Protein 8JY1 (pdb70)

Organism: Mangifera indica (NCBI:txid29780)

Structure (mmCIF, N/CA/C/O backbone):
data_8JY1
#
_entry.id   8JY1
#
_cell.length_a   99.040
_cell.length_b   99.040
_cell.length_c   172.784
_cell.angle_alpha   90.00
_cell.angle_beta   90.00
_cell.angle_gamma   90.00
#
_symmetry.space_group_name_H-M   'P 43 21 2'
#
loop_
_entity.id
_entity.type
_entity.pdbx_description
1 polymer 'Epoxide hydrolase-2'
2 non-polymer 'TETRAETHYLENE GLYCOL'
3 water water
#
loop_
_atom_site.group_PDB
_atom_site.id
_atom_site.type_symbol
_atom_site.label_atom_id
_atom_site.label_alt_id
_atom_site.label_comp_id
_atom_site.label_asym_id
_atom_site.label_entity_id
_atom_site.label_seq_id
_atom_site.pdbx_PDB_ins_code
_atom_site.Cartn_x
_atom_site.Cartn_y
_atom_site.Cartn_z
_atom_site.occupancy
_atom_site.B_iso_or_equiv
_atom_site.auth_seq_id
_atom_site.auth_comp_id
_atom_site.auth_asym_id
_atom_site.auth_atom_id
_atom_site.pdbx_PDB_model_num
ATOM 1 N N . ASP A 1 1 ? 21.370 69.500 77.095 1.00 42.23 3 ASP A N 1
ATOM 2 C CA . ASP A 1 1 ? 20.624 68.427 77.745 1.00 60.73 3 ASP A CA 1
ATOM 3 C C . ASP A 1 1 ? 20.134 67.398 76.731 1.00 46.94 3 ASP A C 1
ATOM 4 O O . ASP A 1 1 ? 19.821 67.739 75.590 1.00 40.76 3 ASP A O 1
ATOM 9 N N . ILE A 1 2 ? 20.068 66.139 77.153 1.00 49.51 4 ILE A N 1
ATOM 10 C CA . ILE A 1 2 ? 19.584 65.071 76.286 1.00 31.21 4 ILE A CA 1
ATOM 11 C C . ILE A 1 2 ? 18.068 65.169 76.172 1.00 30.13 4 ILE A C 1
ATOM 12 O O . ILE A 1 2 ? 17.356 65.211 77.182 1.00 29.15 4 ILE A O 1
ATOM 17 N N . GLN A 1 3 ? 17.574 65.210 74.937 1.00 27.40 5 GLN A N 1
ATOM 18 C CA . GLN A 1 3 ? 16.144 65.310 74.681 1.00 34.98 5 GLN A CA 1
ATOM 19 C C . GLN A 1 3 ? 15.501 63.929 74.703 1.00 35.34 5 GLN A C 1
ATOM 20 O O . GLN A 1 3 ? 16.082 62.952 74.224 1.00 32.17 5 GLN A O 1
ATOM 26 N N . HIS A 1 4 ? 14.294 63.854 75.261 1.00 32.28 6 HIS A N 1
ATOM 27 C CA . HIS A 1 4 ? 13.543 62.607 75.344 1.00 29.61 6 HIS A CA 1
ATOM 28 C C . HIS A 1 4 ? 12.170 62.801 74.722 1.00 31.25 6 HIS A C 1
ATOM 29 O O . HIS A 1 4 ? 11.462 63.756 75.056 1.00 32.93 6 HIS A O 1
ATOM 36 N N . ARG A 1 5 ? 11.796 61.892 73.825 1.00 27.72 7 ARG A N 1
ATOM 37 C CA . ARG A 1 5 ? 10.524 61.965 73.125 1.00 27.89 7 ARG A CA 1
ATOM 38 C C . ARG A 1 5 ? 9.844 60.604 73.123 1.00 28.87 7 ARG A C 1
ATOM 39 O O . ARG A 1 5 ? 10.488 59.560 73.257 1.00 26.96 7 ARG A O 1
ATOM 47 N N . ILE A 1 6 ? 8.524 60.635 72.963 1.00 25.86 8 ILE A N 1
ATOM 48 C CA . ILE A 1 6 ? 7.722 59.453 72.672 1.00 25.36 8 ILE A CA 1
ATOM 49 C C . ILE A 1 6 ? 7.238 59.583 71.235 1.00 28.46 8 ILE A C 1
ATOM 50 O O . ILE A 1 6 ? 6.555 60.555 70.888 1.00 28.33 8 ILE A O 1
ATOM 55 N N . VAL A 1 7 ? 7.597 58.613 70.398 1.00 23.81 9 VAL A N 1
ATOM 56 C CA . VAL A 1 7 ? 7.343 58.668 68.963 1.00 22.36 9 VAL A CA 1
ATOM 57 C C . VAL A 1 7 ? 6.545 57.436 68.564 1.00 23.74 9 VAL A C 1
ATOM 58 O O . VAL A 1 7 ? 6.891 56.315 68.949 1.00 26.02 9 VAL A O 1
ATOM 62 N N . ASN A 1 8 ? 5.481 57.642 67.794 1.00 21.22 10 ASN A N 1
ATOM 63 C CA . ASN A 1 8 ? 4.652 56.543 67.319 1.00 28.85 10 ASN A CA 1
ATOM 64 C C . ASN A 1 8 ? 5.258 55.975 66.041 1.00 24.23 10 ASN A C 1
ATOM 65 O O . ASN A 1 8 ? 5.357 56.677 65.029 1.00 27.61 10 ASN A O 1
ATOM 70 N N . VAL A 1 9 ? 5.657 54.708 66.088 1.00 19.78 11 VAL A N 1
ATOM 71 C CA . VAL A 1 9 ? 6.215 53.995 64.948 1.00 24.31 11 VAL A CA 1
ATOM 72 C C . VAL A 1 9 ? 5.260 52.847 64.644 1.00 30.27 11 VAL A C 1
ATOM 73 O O . VAL A 1 9 ? 5.320 51.792 65.289 1.00 25.97 11 VAL A O 1
ATOM 77 N N . ASN A 1 10 ? 4.363 53.059 63.678 1.00 20.89 12 ASN A N 1
ATOM 78 C CA . ASN A 1 10 ? 3.435 52.027 63.211 1.00 26.00 12 ASN A CA 1
ATOM 79 C C . ASN A 1 10 ? 2.637 51.420 64.363 1.00 22.92 12 ASN A C 1
ATOM 80 O O . ASN A 1 10 ? 2.402 50.211 64.417 1.00 25.83 12 ASN A O 1
ATOM 85 N N . GLY A 1 11 ? 2.217 52.270 65.298 1.00 22.32 13 GLY A N 1
ATOM 86 C CA . GLY A 1 11 ? 1.436 51.830 66.433 1.00 19.66 13 GLY A CA 1
ATOM 87 C C . GLY A 1 11 ? 2.232 51.484 67.673 1.00 24.82 13 GLY A C 1
ATOM 88 O O . GLY A 1 11 ? 1.629 51.246 68.728 1.00 26.17 13 GLY A O 1
ATOM 89 N N . LEU A 1 12 ? 3.559 51.440 67.587 1.00 22.85 14 LEU A N 1
ATOM 90 C CA . LEU A 1 12 ? 4.412 51.183 68.740 1.00 20.54 14 LEU A CA 1
ATOM 91 C C . LEU A 1 12 ? 4.964 52.509 69.247 1.00 23.75 14 LEU A C 1
ATOM 92 O O . LEU A 1 12 ? 5.675 53.205 68.519 1.00 21.07 14 LEU A O 1
ATOM 97 N N . ASN A 1 13 ? 4.629 52.868 70.481 1.00 26.14 15 ASN A N 1
ATOM 98 C CA . ASN A 1 13 ? 5.199 54.068 71.079 1.00 18.22 15 ASN A CA 1
ATOM 99 C C . ASN A 1 13 ? 6.608 53.756 71.568 1.00 24.29 15 ASN A C 1
ATOM 100 O O . ASN A 1 13 ? 6.796 52.880 72.420 1.00 19.80 15 ASN A O 1
ATOM 105 N N . MET A 1 14 ? 7.594 54.457 71.014 1.00 13.93 16 MET A N 1
ATOM 106 C CA . MET A 1 14 ? 8.996 54.258 71.340 1.00 19.67 16 MET A CA 1
ATOM 107 C C . MET A 1 14 ? 9.540 55.481 72.063 1.00 20.81 16 MET A C 1
ATOM 108 O O . MET A 1 14 ? 9.278 56.620 71.662 1.00 18.73 16 MET A O 1
ATOM 113 N N . HIS A 1 15 ? 10.299 55.240 73.126 1.00 19.73 17 HIS A N 1
ATOM 114 C CA . HIS A 1 15 ? 11.045 56.296 73.790 1.00 19.02 17 HIS A CA 1
ATOM 115 C C . HIS A 1 15 ? 12.374 56.486 73.074 1.00 22.72 17 HIS A C 1
ATOM 116 O O . HIS A 1 15 ? 13.132 55.527 72.894 1.00 18.60 17 HIS A O 1
ATOM 123 N N . VAL A 1 16 ? 12.650 57.719 72.660 1.00 23.33 18 VAL A N 1
ATOM 124 C CA . VAL A 1 16 ? 13.860 58.051 71.918 1.00 19.81 18 VAL A CA 1
ATOM 125 C C . VAL A 1 16 ? 14.592 59.153 72.671 1.00 19.07 18 VAL A C 1
ATOM 126 O O . VAL A 1 16 ? 14.017 60.218 72.933 1.00 20.78 18 VAL A O 1
ATOM 130 N N . ALA A 1 17 ? 15.845 58.891 73.036 1.00 19.71 19 ALA A N 1
ATOM 131 C CA . ALA A 1 17 ? 16.749 59.924 73.508 1.00 21.21 19 ALA A CA 1
ATOM 132 C C . ALA A 1 17 ? 17.581 60.418 72.334 1.00 25.31 19 ALA A C 1
ATOM 133 O O . ALA A 1 17 ? 17.931 59.654 71.432 1.00 26.23 19 ALA A O 1
ATOM 135 N N . GLU A 1 18 ? 17.891 61.709 72.348 1.00 23.43 20 GLU A N 1
ATOM 136 C CA . GLU A 1 18 ? 18.490 62.339 71.184 1.00 31.12 20 GLU A CA 1
ATOM 137 C C . GLU A 1 18 ? 19.297 63.548 71.626 1.00 28.65 20 GLU A C 1
ATOM 138 O O . GLU A 1 18 ? 18.904 64.255 72.557 1.00 26.51 20 GLU A O 1
ATOM 144 N N . LYS A 1 19 ? 20.428 63.776 70.960 1.00 32.33 21 LYS A N 1
ATOM 145 C CA . LYS A 1 19 ? 21.232 64.953 71.265 1.00 33.50 21 LYS A CA 1
ATOM 146 C C . LYS A 1 19 ? 22.184 65.244 70.114 1.00 37.29 21 LYS A C 1
ATOM 147 O O . LYS A 1 19 ? 22.804 64.330 69.567 1.00 28.86 21 LYS A O 1
ATOM 153 N N . G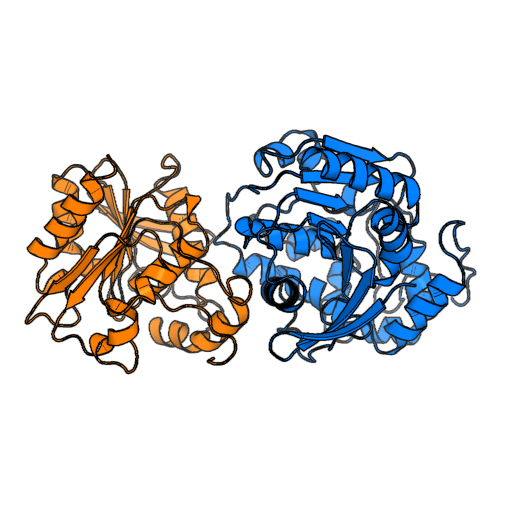LY A 1 20 ? 22.294 66.521 69.760 1.00 39.02 22 GLY A N 1
ATOM 154 C CA . GLY A 1 20 ? 23.248 66.978 68.772 1.00 32.45 22 GLY A CA 1
ATOM 155 C C . GLY A 1 20 ? 22.617 67.209 67.409 1.00 38.91 22 GLY A C 1
ATOM 156 O O . GLY A 1 20 ? 21.444 66.917 67.161 1.00 32.16 22 GLY A O 1
ATOM 157 N N . GLU A 1 21 ? 23.434 67.756 66.511 1.00 35.54 23 GLU A N 1
ATOM 158 C CA . GLU A 1 21 ? 23.053 67.984 65.126 1.00 36.89 23 GLU A CA 1
ATOM 159 C C . GLU A 1 21 ? 24.134 67.430 64.210 1.00 33.95 23 GLU A C 1
ATOM 160 O O . GLU A 1 21 ? 25.311 67.368 64.578 1.00 40.30 23 GLU A O 1
ATOM 166 N N . GLY A 1 22 ? 23.725 67.027 63.010 1.00 29.62 24 GLY A N 1
ATOM 167 C CA . GLY A 1 22 ? 24.645 66.493 62.036 1.00 32.30 24 GLY A CA 1
ATOM 168 C C . GLY A 1 22 ? 24.262 65.104 61.574 1.00 28.16 24 GLY A C 1
ATOM 169 O O . GLY A 1 22 ? 23.092 64.711 61.616 1.00 32.77 24 GLY A O 1
ATOM 170 N N . PRO A 1 23 ? 25.247 64.337 61.107 1.00 30.06 25 PRO A N 1
ATOM 171 C CA . PRO A 1 23 ? 24.972 62.957 60.690 1.00 31.39 25 PRO A CA 1
ATOM 172 C C . PRO A 1 23 ? 24.395 62.136 61.834 1.00 29.19 25 PRO A C 1
ATOM 173 O O . PRO A 1 23 ? 24.823 62.249 62.985 1.00 25.31 25 PRO A O 1
ATOM 177 N N . VAL A 1 24 ? 23.411 61.307 61.503 1.00 24.80 26 VAL A N 1
ATOM 178 C CA . VAL A 1 24 ? 22.697 60.523 62.504 1.00 30.51 26 VAL A CA 1
ATOM 179 C C . VAL A 1 24 ? 23.515 59.292 62.864 1.00 23.72 26 VAL A C 1
ATOM 180 O O . VAL A 1 24 ? 23.984 58.560 61.984 1.00 22.53 26 VAL A O 1
ATOM 184 N N . ILE A 1 25 ? 23.698 59.067 64.162 1.00 20.81 27 ILE A N 1
ATOM 185 C CA . ILE A 1 25 ? 24.231 57.815 64.685 1.00 25.96 27 ILE A CA 1
ATOM 186 C C . ILE A 1 25 ? 23.123 57.151 65.488 1.00 22.77 27 ILE A C 1
ATOM 187 O O . ILE A 1 25 ? 22.644 57.715 66.481 1.00 22.03 27 ILE A O 1
ATOM 192 N N . LEU A 1 26 ? 22.709 55.963 65.058 1.00 19.53 28 LEU A N 1
ATOM 193 C CA . LEU A 1 26 ? 21.661 55.201 65.728 1.00 19.29 28 LEU A CA 1
ATOM 194 C C . LEU A 1 26 ? 22.316 54.196 66.671 1.00 19.57 28 LEU A C 1
ATOM 195 O O . LEU A 1 26 ? 22.981 53.257 66.222 1.00 18.34 28 LEU A O 1
ATOM 200 N N . PHE A 1 27 ? 22.130 54.399 67.974 1.00 19.74 29 PHE A N 1
ATOM 201 C CA . PHE A 1 27 ? 22.661 53.498 68.991 1.00 16.20 29 PHE A CA 1
ATOM 202 C C . PHE A 1 27 ? 21.599 52.474 69.374 1.00 20.24 29 PHE A C 1
ATOM 203 O O . PHE A 1 27 ? 20.452 52.837 69.652 1.00 20.66 29 PHE A O 1
ATOM 211 N N . ILE A 1 28 ? 21.984 51.198 69.396 1.00 19.74 30 ILE A N 1
ATOM 212 C CA . ILE A 1 28 ? 21.067 50.096 69.678 1.00 19.42 30 ILE A CA 1
ATOM 213 C C . ILE A 1 28 ? 21.611 49.324 70.874 1.00 15.53 30 ILE A C 1
ATOM 214 O O . ILE A 1 28 ? 22.624 48.619 70.758 1.00 15.07 30 ILE A O 1
ATOM 219 N N . HIS A 1 29 ? 20.934 49.439 72.014 1.00 13.52 31 HIS A N 1
ATOM 220 C CA . HIS A 1 29 ? 21.372 48.791 73.240 1.00 11.33 31 HIS A CA 1
ATOM 221 C C . HIS A 1 29 ? 21.006 47.307 73.234 1.00 13.34 31 HIS A C 1
ATOM 222 O O . HIS A 1 29 ? 20.314 46.808 72.342 1.00 14.02 31 HIS A O 1
ATOM 229 N N . GLY A 1 30 ? 21.471 46.600 74.264 1.00 16.52 32 GLY A N 1
ATOM 230 C CA . GLY A 1 30 ? 21.201 45.181 74.401 1.00 14.35 32 GLY A CA 1
ATOM 231 C C . GLY A 1 30 ? 20.470 44.817 75.680 1.00 19.44 32 GLY A C 1
ATOM 232 O O . GLY A 1 30 ? 19.614 45.572 76.151 1.00 15.64 32 GLY A O 1
ATOM 233 N N . PHE A 1 31 ? 20.803 43.659 76.253 1.00 16.22 33 PHE A N 1
ATOM 234 C CA . PHE A 1 31 ? 20.162 43.155 77.455 1.00 19.71 33 PHE A CA 1
ATOM 235 C C . PHE A 1 31 ? 21.167 43.052 78.597 1.00 16.96 33 PHE A C 1
ATOM 236 O O . PHE A 1 31 ? 22.297 42.598 78.385 1.00 21.19 33 PHE A O 1
ATOM 244 N N . PRO A 1 32 ? 20.794 43.469 79.818 1.00 18.98 34 PRO A N 1
ATOM 245 C CA . PRO A 1 32 ? 19.546 44.168 80.138 1.00 16.06 34 PRO A CA 1
ATOM 246 C C . PRO A 1 32 ? 19.757 45.679 80.185 1.00 17.92 34 PRO A C 1
ATOM 247 O O . PRO A 1 32 ? 19.814 46.271 81.263 1.00 21.60 34 PRO A O 1
ATOM 251 N N . GLU A 1 33 ? 19.871 46.296 79.017 1.00 21.84 35 GLU A N 1
ATOM 252 C CA . GLU A 1 33 ? 20.289 47.683 78.901 1.00 19.40 35 GLU A CA 1
ATOM 253 C C . GLU A 1 33 ? 19.123 48.568 78.471 1.00 18.95 35 GLU A C 1
ATOM 254 O O . GLU A 1 33 ? 17.991 48.113 78.282 1.00 17.97 35 GLU A O 1
ATOM 260 N N . LEU A 1 34 ? 19.421 49.858 78.331 1.00 14.39 36 LEU A N 1
ATOM 261 C CA . LEU A 1 34 ? 18.465 50.870 77.909 1.00 22.78 36 LEU A CA 1
ATOM 262 C C . LEU A 1 34 ? 19.204 51.885 77.047 1.00 19.06 36 LEU A C 1
ATOM 263 O O . LEU A 1 34 ? 20.407 51.756 76.799 1.00 20.15 36 LEU A O 1
ATOM 268 N N . TRP A 1 35 ? 18.474 52.907 76.586 1.00 14.88 37 TRP A N 1
ATOM 269 C CA . TRP A 1 35 ? 19.128 54.073 76.000 1.00 20.51 37 TRP A CA 1
ATOM 270 C C . TRP A 1 35 ? 20.213 54.600 76.927 1.00 22.39 37 TRP A C 1
ATOM 271 O O . TRP A 1 35 ? 21.250 55.094 76.465 1.00 21.98 37 TRP A O 1
ATOM 282 N N . TYR A 1 36 ? 19.979 54.498 78.240 1.00 17.61 38 TYR A N 1
ATOM 283 C CA . TYR A 1 36 ? 20.887 55.025 79.250 1.00 22.26 38 TYR A CA 1
ATOM 284 C C . TYR A 1 36 ? 22.295 54.470 79.089 1.00 25.95 38 TYR A C 1
ATOM 285 O O . TYR A 1 36 ? 23.275 55.181 79.341 1.00 23.18 38 TYR A O 1
ATOM 294 N N . SER A 1 37 ? 22.414 53.216 78.645 1.00 17.95 39 SER A N 1
ATOM 295 C CA . SER A 1 37 ? 23.720 52.589 78.482 1.00 22.83 39 SER A CA 1
ATOM 296 C C . SER A 1 37 ? 24.590 53.309 77.461 1.00 26.51 39 SER A C 1
ATOM 297 O O . SER A 1 37 ? 25.809 53.100 77.448 1.00 27.58 39 SER A O 1
ATOM 300 N N . TRP A 1 38 ? 23.999 54.145 76.610 1.00 23.50 40 TRP A N 1
ATOM 301 C CA . TRP A 1 38 ? 24.744 54.904 75.617 1.00 24.62 40 TRP A CA 1
ATOM 302 C C . TRP A 1 38 ? 24.999 56.346 76.033 1.00 31.12 40 TRP A C 1
ATOM 303 O O . TRP A 1 38 ? 25.557 57.107 75.234 1.00 28.52 40 TRP A O 1
ATOM 314 N N . ARG A 1 39 ? 24.618 56.736 77.256 1.00 22.72 41 ARG A N 1
ATOM 315 C CA . ARG A 1 39 ? 24.571 58.156 77.607 1.00 36.82 41 ARG A CA 1
ATOM 316 C C . ARG A 1 39 ? 25.905 58.850 77.340 1.00 30.04 41 ARG A C 1
ATOM 317 O O . ARG A 1 39 ? 25.948 59.895 76.680 1.00 33.83 41 ARG A O 1
ATOM 325 N N . HIS A 1 40 ? 27.008 58.260 77.811 1.00 26.51 42 HIS A N 1
ATOM 326 C CA . HIS A 1 40 ? 28.324 58.836 77.551 1.00 26.35 42 HIS A CA 1
ATOM 327 C C . HIS A 1 40 ? 28.553 59.007 76.056 1.00 28.65 42 HIS A C 1
ATOM 328 O O . HIS A 1 40 ? 28.876 60.106 75.587 1.00 39.22 42 HIS A O 1
ATOM 335 N N . GLN A 1 41 ? 28.353 57.933 75.285 1.00 23.98 43 GLN A N 1
ATOM 336 C CA . GLN A 1 41 ? 28.503 58.024 73.837 1.00 23.17 43 GLN A CA 1
ATOM 337 C C . GLN A 1 41 ? 27.552 59.051 73.239 1.00 29.68 43 GLN A C 1
ATOM 338 O O . GLN A 1 41 ? 27.888 59.693 72.238 1.00 23.86 43 GLN A O 1
ATOM 344 N N . ILE A 1 42 ? 26.371 59.230 73.837 1.00 29.79 44 ILE A N 1
ATOM 345 C CA . ILE A 1 42 ? 25.442 60.235 73.327 1.00 28.68 44 ILE A CA 1
ATOM 346 C C . ILE A 1 42 ? 26.038 61.626 73.487 1.00 40.24 44 ILE A C 1
ATOM 347 O O . ILE A 1 42 ? 25.914 62.479 72.600 1.00 36.30 44 ILE A O 1
ATOM 352 N N . ILE A 1 43 ? 26.718 61.868 74.606 1.00 30.63 45 ILE A N 1
ATOM 353 C CA . ILE A 1 43 ? 27.362 63.161 74.818 1.00 31.63 45 ILE A CA 1
ATOM 354 C C . ILE A 1 43 ? 28.636 63.260 73.990 1.00 33.82 45 ILE A C 1
ATOM 355 O O . ILE A 1 43 ? 28.786 64.154 73.147 1.00 33.93 45 ILE A O 1
ATOM 360 N N . ALA A 1 44 ? 29.547 62.302 74.178 1.00 30.48 46 ALA A N 1
ATOM 361 C CA . ALA A 1 44 ? 30.856 62.307 73.533 1.00 36.83 46 ALA A CA 1
ATOM 362 C C . ALA A 1 44 ? 30.777 62.093 72.025 1.00 56.48 46 ALA A C 1
ATOM 363 O O . ALA A 1 44 ? 31.791 61.795 71.385 1.00 87.31 46 ALA A O 1
ATOM 365 N N . LEU A 1 45 ? 29.591 62.214 71.457 1.00 37.20 47 LEU A N 1
ATOM 366 C CA . LEU A 1 45 ? 29.402 62.296 70.014 1.00 37.16 47 LEU A CA 1
ATOM 367 C C . LEU A 1 45 ? 28.611 63.529 69.613 1.00 43.89 47 LEU A C 1
ATOM 368 O O . LEU A 1 45 ? 28.895 64.122 68.568 1.00 31.18 47 LEU A O 1
ATOM 373 N N . ALA A 1 46 ? 27.636 63.943 70.429 1.00 41.64 48 ALA A N 1
ATOM 374 C CA . ALA A 1 46 ? 26.870 65.140 70.103 1.00 38.81 48 ALA A CA 1
ATOM 375 C C . ALA A 1 46 ? 27.754 66.377 70.106 1.00 43.93 48 ALA A C 1
ATOM 376 O O . ALA A 1 46 ? 27.553 67.291 69.297 1.00 37.85 48 ALA A O 1
ATOM 378 N N . SER A 1 47 ? 28.740 66.420 70.997 1.00 36.82 49 SER A N 1
ATOM 379 C CA . SER A 1 47 ? 29.701 67.510 71.038 1.00 42.43 49 SER A CA 1
ATOM 380 C C . SER A 1 47 ? 30.763 67.398 69.951 1.00 39.81 49 SER A C 1
ATOM 381 O O . SER A 1 47 ? 31.726 68.172 69.969 1.00 43.81 49 SER A O 1
ATOM 384 N N . LEU A 1 48 ? 30.616 66.461 69.009 1.00 44.93 50 LEU A N 1
ATOM 385 C CA . LEU A 1 48 ? 31.560 66.336 67.904 1.00 37.28 50 LEU A CA 1
ATOM 386 C C . LEU A 1 48 ? 30.859 66.391 66.551 1.00 32.33 50 LEU A C 1
ATOM 387 O O . LEU A 1 48 ? 31.384 65.867 65.565 1.00 43.13 50 LEU A O 1
ATOM 392 N N . GLY A 1 49 ? 29.686 67.015 66.483 1.00 34.15 51 GLY A N 1
ATOM 393 C CA . GLY A 1 49 ? 29.031 67.236 65.209 1.00 31.24 51 GLY A CA 1
ATOM 394 C C . GLY A 1 49 ? 28.166 66.103 64.712 1.00 35.86 51 GLY A C 1
ATOM 395 O O . GLY A 1 49 ? 27.896 66.031 63.510 1.00 38.40 51 GLY A O 1
ATOM 396 N N . TYR A 1 50 ? 27.718 65.216 65.595 1.00 40.87 52 TYR A N 1
ATOM 397 C CA . TYR A 1 50 ? 26.842 64.119 65.218 1.00 29.87 52 TYR A CA 1
ATOM 398 C C . TYR A 1 50 ? 25.526 64.225 65.974 1.00 24.93 52 TYR A C 1
ATOM 399 O O . TYR A 1 50 ? 25.463 64.788 67.071 1.00 36.77 52 TYR A O 1
ATOM 408 N N . ARG A 1 51 ? 24.471 63.685 65.369 1.00 25.66 53 ARG A N 1
ATOM 409 C CA . ARG A 1 51 ? 23.142 63.648 65.977 1.00 32.95 53 ARG A CA 1
ATOM 410 C C . ARG A 1 51 ? 22.939 62.247 66.545 1.00 24.26 53 ARG A C 1
ATOM 411 O O . ARG A 1 51 ? 22.509 61.330 65.844 1.00 27.96 53 ARG A O 1
ATOM 419 N N . ALA A 1 52 ? 23.264 62.084 67.826 1.00 24.43 54 ALA A N 1
ATOM 420 C CA . ALA A 1 52 ? 23.113 60.793 68.484 1.00 30.01 54 ALA A CA 1
ATOM 421 C C . ALA A 1 52 ? 21.643 60.516 68.766 1.00 23.37 54 ALA A C 1
ATOM 422 O O . ALA A 1 52 ? 20.946 61.344 69.366 1.00 31.58 54 ALA A O 1
ATOM 424 N N . ILE A 1 53 ? 21.180 59.347 68.328 1.00 18.03 55 ILE A N 1
ATOM 425 C CA . ILE A 1 53 ? 19.809 58.890 68.528 1.00 17.15 55 ILE A CA 1
ATOM 426 C C . ILE A 1 53 ? 19.868 57.504 69.155 1.00 23.12 55 ILE A C 1
ATOM 427 O O . ILE A 1 53 ? 20.402 56.567 68.549 1.00 20.34 55 ILE A O 1
ATOM 432 N N . ALA A 1 54 ? 19.328 57.373 70.362 1.00 19.22 56 ALA A N 1
ATOM 433 C CA . ALA A 1 54 ? 19.327 56.108 71.093 1.00 21.11 56 ALA A CA 1
ATOM 434 C C . ALA A 1 54 ? 17.914 55.815 71.577 1.00 20.36 56 ALA A C 1
ATOM 435 O O . ALA A 1 54 ? 17.409 56.521 72.474 1.00 21.31 56 ALA A O 1
ATOM 437 N N . PRO A 1 55 ? 17.228 54.830 71.011 1.00 17.13 57 PRO A N 1
ATOM 438 C CA . PRO A 1 55 ? 15.902 54.477 71.515 1.00 15.84 57 PRO A CA 1
ATOM 439 C C . PRO A 1 55 ? 15.956 53.359 72.540 1.00 18.67 57 PRO A C 1
ATOM 440 O O . PRO A 1 55 ? 16.871 52.533 72.563 1.00 14.42 57 PRO A O 1
ATOM 444 N N . ASP A 1 56 ? 14.955 53.356 73.415 1.00 13.25 58 ASP A N 1
ATOM 445 C CA . ASP A 1 56 ? 14.624 52.140 74.143 1.00 13.54 58 ASP A CA 1
ATOM 446 C C . ASP A 1 56 ? 13.993 51.165 73.161 1.00 15.61 58 ASP A C 1
ATOM 447 O O . ASP A 1 56 ? 13.011 51.502 72.491 1.00 13.11 58 ASP A O 1
ATOM 452 N N . LEU A 1 57 ? 14.569 49.973 73.046 1.00 14.57 59 LEU A N 1
ATOM 453 C CA . LEU A 1 57 ? 14.042 49.000 72.106 1.00 12.71 59 LEU A CA 1
ATOM 454 C C . LEU A 1 57 ? 12.665 48.514 72.554 1.00 16.94 59 LEU A C 1
ATOM 455 O O . LEU A 1 57 ? 12.211 48.771 73.674 1.00 16.75 59 LEU A O 1
ATOM 460 N N . ARG A 1 58 ? 11.998 47.807 71.647 1.00 12.91 60 ARG A N 1
ATOM 461 C CA . ARG A 1 58 ? 10.721 47.174 71.947 1.00 13.74 60 ARG A CA 1
ATOM 462 C C . ARG A 1 58 ? 10.836 46.290 73.182 1.00 14.01 60 ARG A C 1
ATOM 463 O O . ARG A 1 58 ? 11.682 45.392 73.241 1.00 12.14 60 ARG A O 1
ATOM 471 N N . GLY A 1 59 ? 9.995 46.562 74.178 1.00 14.99 61 GLY A N 1
ATOM 472 C CA . GLY A 1 59 ? 9.996 45.809 75.415 1.00 13.39 61 GLY A CA 1
ATOM 473 C C . GLY A 1 59 ? 10.891 46.351 76.509 1.00 15.36 61 GLY A C 1
ATOM 474 O O . GLY A 1 59 ? 10.949 45.749 77.589 1.00 15.57 61 GLY A O 1
ATOM 475 N N . PHE A 1 60 ? 11.582 47.466 76.275 1.00 14.55 62 PHE A N 1
ATOM 476 C CA . PHE A 1 60 ? 12.539 48.022 77.222 1.00 15.11 62 PHE A CA 1
ATOM 477 C C . PHE A 1 60 ? 12.109 49.412 77.670 1.00 19.44 62 PHE A C 1
ATOM 478 O O . PHE A 1 60 ? 11.575 50.195 76.876 1.00 17.10 62 PHE A O 1
ATOM 486 N N . GLY A 1 61 ? 12.360 49.712 78.941 1.00 17.61 63 GLY A N 1
ATOM 487 C CA . GLY A 1 61 ? 12.267 51.080 79.433 1.00 14.95 63 GLY A CA 1
ATOM 488 C C . GLY A 1 61 ? 10.896 51.695 79.232 1.00 18.22 63 GLY A C 1
ATOM 489 O O . GLY A 1 61 ? 9.881 51.202 79.740 1.00 24.84 63 GLY A O 1
ATOM 490 N N . ASP A 1 62 ? 10.859 52.797 78.485 1.00 17.43 64 ASP A N 1
ATOM 491 C CA . ASP A 1 62 ? 9.638 53.558 78.262 1.00 17.81 64 ASP A CA 1
ATOM 492 C C . ASP A 1 62 ? 9.061 53.348 76.870 1.00 19.63 64 ASP A C 1
ATOM 493 O O . ASP A 1 62 ? 8.146 54.076 76.471 1.00 25.03 64 ASP A O 1
ATOM 498 N N . THR A 1 63 ? 9.579 52.380 76.124 1.00 16.19 65 THR A N 1
ATOM 499 C CA . THR A 1 63 ? 8.985 51.956 74.868 1.00 17.63 65 THR A CA 1
ATOM 500 C C . THR A 1 63 ? 7.915 50.908 75.151 1.00 16.99 65 THR A C 1
ATOM 501 O O . THR A 1 63 ? 8.019 50.137 76.109 1.00 17.99 65 THR A O 1
ATOM 505 N N . ASP A 1 64 ? 6.863 50.915 74.332 1.00 14.33 66 ASP A N 1
ATOM 506 C CA . ASP A 1 64 ? 5.793 49.936 74.475 1.00 18.30 66 ASP A CA 1
ATOM 507 C C . ASP A 1 64 ? 6.355 48.521 74.474 1.00 20.88 66 ASP A C 1
ATOM 508 O O . ASP A 1 64 ? 7.320 48.215 73.768 1.00 12.69 66 ASP A O 1
ATOM 513 N N . ALA A 1 65 ? 5.748 47.661 75.284 1.00 17.02 67 ALA A N 1
ATOM 514 C CA . ALA A 1 65 ? 6.143 46.257 75.387 1.00 17.94 67 ALA A CA 1
ATOM 515 C C . ALA A 1 65 ? 4.961 45.386 74.994 1.00 15.70 67 ALA A C 1
ATOM 516 O O . ALA A 1 65 ? 4.049 45.169 75.812 1.00 16.13 67 ALA A O 1
ATOM 518 N N . PRO A 1 66 ? 4.912 44.892 73.760 1.00 17.82 68 PRO A N 1
ATOM 519 C CA . PRO A 1 66 ? 3.830 43.986 73.359 1.00 16.79 68 PRO A CA 1
ATOM 520 C C . PRO A 1 66 ? 3.774 42.775 74.270 1.00 16.21 68 PRO A C 1
ATOM 521 O O . PRO A 1 66 ? 4.817 42.265 74.706 1.00 19.40 68 PRO A O 1
ATOM 525 N N . PRO A 1 67 ? 2.573 42.291 74.595 1.00 21.65 69 PRO A N 1
ATOM 526 C CA . PRO A 1 67 ? 2.473 41.217 75.596 1.00 18.96 69 PRO A CA 1
ATOM 527 C C . PRO A 1 67 ? 2.888 39.851 75.077 1.00 19.11 69 PRO A C 1
ATOM 528 O O . PRO A 1 67 ? 3.289 39.000 75.880 1.00 18.43 69 PRO A O 1
ATOM 532 N N . SER A 1 68 ? 2.809 39.606 73.772 1.00 20.00 70 SER A N 1
ATOM 533 C CA . SER A 1 68 ? 3.067 38.278 73.234 1.00 16.58 70 SER A CA 1
ATOM 534 C C . SER A 1 68 ? 4.545 38.087 72.924 1.00 14.44 70 SER A C 1
ATOM 535 O O . SER A 1 68 ? 5.214 38.995 72.422 1.00 21.56 70 SER A O 1
ATOM 538 N N . VAL A 1 69 ? 5.047 36.885 73.223 1.00 15.59 71 VAL A N 1
ATOM 539 C CA . VAL A 1 69 ? 6.435 36.547 72.927 1.00 13.56 71 VAL A CA 1
ATOM 540 C C . VAL A 1 69 ? 6.679 36.530 71.422 1.00 15.82 71 VAL A C 1
ATOM 541 O O . VAL A 1 69 ? 7.798 36.789 70.961 1.00 14.51 71 VAL A O 1
ATOM 545 N N . SER A 1 70 ? 5.641 36.248 70.630 1.00 16.85 72 SER A N 1
ATOM 546 C CA . SER A 1 70 ? 5.782 36.187 69.181 1.00 14.99 72 SER A CA 1
ATOM 547 C C . SER A 1 70 ? 6.011 37.553 68.546 1.00 11.40 72 SER A C 1
ATOM 548 O O . SER A 1 70 ? 6.284 37.616 67.343 1.00 17.17 72 SER A O 1
ATOM 551 N N . SER A 1 71 ? 5.907 38.637 69.312 1.00 13.21 73 SER A N 1
ATOM 552 C CA . SER A 1 71 ? 6.126 39.982 68.800 1.00 10.72 73 SER A CA 1
ATOM 553 C C . SER A 1 71 ? 7.566 40.453 68.976 1.00 12.85 73 SER A C 1
ATOM 554 O O . SER A 1 71 ? 7.824 41.660 68.901 1.00 12.33 73 SER A O 1
ATOM 557 N N . TYR A 1 72 ? 8.508 39.535 69.203 1.00 11.75 74 TYR A N 1
ATOM 558 C CA . TYR A 1 72 ? 9.880 39.915 69.522 1.00 10.36 74 TYR A CA 1
ATOM 559 C C . TYR A 1 72 ? 10.895 39.205 68.631 1.00 13.28 74 TYR A C 1
ATOM 560 O O . TYR A 1 72 ? 12.013 38.918 69.066 1.00 11.84 74 TYR A O 1
ATOM 569 N N . THR A 1 73 ? 10.531 38.917 67.384 1.00 11.55 75 THR A N 1
ATOM 570 C CA . THR A 1 73 ? 11.520 38.426 66.440 1.00 9.41 75 THR A CA 1
ATOM 571 C C . THR A 1 73 ? 12.420 39.575 65.989 1.00 15.28 75 THR A C 1
ATOM 572 O O . THR A 1 73 ? 12.146 40.753 66.239 1.00 11.50 75 THR A O 1
ATOM 576 N N . CYS A 1 74 ? 13.516 39.220 65.313 1.00 12.84 76 CYS A N 1
ATOM 577 C CA . CYS A 1 74 ? 14.397 40.245 64.766 1.00 14.63 76 CYS A CA 1
ATOM 578 C C . CYS A 1 74 ? 13.671 41.119 63.751 1.00 13.91 76 CYS A C 1
ATOM 579 O O . CYS A 1 74 ? 13.983 42.309 63.619 1.00 13.07 76 CYS A O 1
ATOM 582 N N . PHE A 1 75 ? 12.693 40.554 63.038 1.00 10.48 77 PHE A N 1
ATOM 583 C CA . PHE A 1 75 ? 11.955 41.330 62.048 1.00 14.05 77 PHE A CA 1
ATOM 584 C C . PHE A 1 75 ? 11.153 42.447 62.704 1.00 13.06 77 PHE A C 1
ATOM 585 O O . PHE A 1 75 ? 11.123 43.573 62.198 1.00 16.03 77 PHE A O 1
ATOM 593 N N . HIS A 1 76 ? 10.510 42.159 63.839 1.00 15.37 78 HIS A N 1
ATOM 594 C CA . HIS A 1 76 ? 9.764 43.188 64.561 1.00 13.07 78 HIS A CA 1
ATOM 595 C C . HIS A 1 76 ? 10.669 44.346 64.969 1.00 13.92 78 HIS A C 1
ATOM 596 O O . HIS A 1 76 ? 10.331 45.518 64.765 1.00 15.20 78 HIS A O 1
ATOM 603 N N . VAL A 1 77 ? 11.833 44.035 65.546 1.00 13.52 79 VAL A N 1
ATOM 604 C CA . VAL A 1 77 ? 12.703 45.079 66.082 1.00 16.42 79 VAL A CA 1
ATOM 605 C C . VAL A 1 77 ? 13.341 45.884 64.954 1.00 13.74 79 VAL A C 1
ATOM 606 O O . VAL A 1 77 ? 13.430 47.120 65.025 1.00 20.32 79 VAL A O 1
ATOM 610 N N . VAL A 1 78 ? 13.784 45.205 63.892 1.00 11.16 80 VAL A N 1
ATOM 611 C CA . VAL A 1 78 ? 14.352 45.917 62.753 1.00 15.06 80 VAL A CA 1
ATOM 612 C C . VAL A 1 78 ? 13.291 46.778 62.077 1.00 16.52 80 VAL A C 1
ATOM 613 O O . VAL A 1 78 ? 13.580 47.889 61.620 1.00 18.45 80 VAL A O 1
ATOM 617 N N . GLY A 1 79 ? 12.045 46.296 62.014 1.00 13.78 81 GLY A N 1
ATOM 618 C CA . GLY A 1 79 ? 10.975 47.120 61.476 1.00 16.31 81 GLY A CA 1
ATOM 619 C C . GLY A 1 79 ? 10.711 48.345 62.327 1.00 20.15 81 GLY A C 1
ATOM 620 O O . GLY A 1 79 ? 10.465 49.436 61.802 1.00 18.84 81 GLY A O 1
ATOM 621 N N . ASP A 1 80 ? 10.752 48.180 63.653 1.00 13.42 82 ASP A N 1
ATOM 622 C CA . ASP A 1 80 ? 10.671 49.328 64.550 1.00 16.52 82 ASP A CA 1
ATOM 623 C C . ASP A 1 80 ? 11.741 50.354 64.210 1.00 18.54 82 ASP A C 1
ATOM 624 O O . ASP A 1 80 ? 11.465 51.554 64.122 1.00 15.22 82 ASP A O 1
ATOM 629 N N . LEU A 1 81 ? 12.979 49.894 64.020 1.00 16.86 83 LEU A N 1
ATOM 630 C CA . LEU A 1 81 ? 14.072 50.829 63.761 1.00 16.46 83 LEU A CA 1
ATOM 631 C C . LEU A 1 81 ? 13.926 51.502 62.397 1.00 19.53 83 LEU A C 1
ATOM 632 O O . LEU A 1 81 ? 14.223 52.695 62.251 1.00 16.82 83 LEU A O 1
ATOM 637 N N . ILE A 1 82 ? 13.466 50.758 61.390 1.00 18.56 84 ILE A N 1
ATOM 638 C CA . ILE A 1 82 ? 13.240 51.340 60.068 1.00 15.23 84 ILE A CA 1
ATOM 639 C C . ILE A 1 82 ? 12.167 52.421 60.141 1.00 21.66 84 ILE A C 1
ATOM 640 O O . ILE A 1 82 ? 12.324 53.520 59.586 1.00 16.51 84 ILE A O 1
ATOM 645 N N . GLY A 1 83 ? 11.067 52.136 60.841 1.00 14.39 85 GLY A N 1
ATOM 646 C CA . GLY A 1 83 ? 10.034 53.144 61.015 1.00 14.44 85 GLY A CA 1
ATOM 647 C C . GLY A 1 83 ? 10.515 54.343 61.810 1.00 18.05 85 GLY A C 1
ATOM 648 O O . GLY A 1 83 ? 10.144 55.483 61.520 1.00 22.19 85 GLY A O 1
ATOM 649 N N . LEU A 1 84 ? 11.354 54.103 62.820 1.00 16.29 86 LEU A N 1
ATOM 650 C CA . LEU A 1 84 ? 11.901 55.202 63.608 1.00 19.55 86 LEU A CA 1
ATOM 651 C C . LEU A 1 84 ? 12.773 56.109 62.751 1.00 23.06 86 LEU A C 1
ATOM 652 O O . LEU A 1 84 ? 12.699 57.339 62.858 1.00 20.91 86 LEU A O 1
ATOM 657 N N . LEU A 1 85 ? 13.613 55.516 61.900 1.00 20.75 87 LEU A N 1
ATOM 658 C CA . LEU A 1 85 ? 14.425 56.314 60.989 1.00 22.02 87 LEU A CA 1
ATOM 659 C C . LEU A 1 85 ? 13.550 57.080 60.008 1.00 28.24 87 LEU A C 1
ATOM 660 O O . LEU A 1 85 ? 13.858 58.223 59.652 1.00 23.12 87 LEU A O 1
ATOM 665 N N . ASP A 1 86 ? 12.452 56.469 59.561 1.00 22.68 88 ASP A N 1
ATOM 666 C CA . ASP A 1 86 ? 11.553 57.176 58.656 1.00 23.53 88 ASP A CA 1
ATOM 667 C C . ASP A 1 86 ? 10.823 58.317 59.356 1.00 30.37 88 ASP A C 1
ATOM 668 O O . ASP A 1 86 ? 10.430 59.289 58.703 1.00 37.52 88 ASP A O 1
ATOM 673 N N . VAL A 1 87 ? 10.618 58.222 60.668 1.00 32.22 89 VAL A N 1
ATOM 674 C CA . VAL A 1 87 ? 9.878 59.273 61.362 1.00 26.55 89 VAL A CA 1
ATOM 675 C C . VAL A 1 87 ? 10.797 60.419 61.774 1.00 29.55 89 VAL A C 1
ATOM 676 O O . VAL A 1 87 ? 10.490 61.590 61.530 1.00 31.97 89 VAL A O 1
ATOM 680 N N . VAL A 1 88 ? 11.934 60.109 62.403 1.00 28.74 90 VAL A N 1
ATOM 681 C CA . VAL A 1 88 ? 12.786 61.138 62.994 1.00 24.61 90 VAL A CA 1
ATOM 682 C C . VAL A 1 88 ? 13.986 61.492 62.125 1.00 33.98 90 VAL A C 1
ATOM 683 O O . VAL A 1 88 ? 14.752 62.397 62.486 1.00 29.13 90 VAL A O 1
ATOM 687 N N . ALA A 1 89 ? 14.181 60.813 61.001 1.00 30.61 91 ALA A N 1
ATOM 688 C CA . ALA A 1 89 ? 15.304 61.116 60.120 1.00 28.91 91 ALA A CA 1
ATOM 689 C C . ALA A 1 89 ? 14.917 60.826 58.672 1.00 27.50 91 ALA A C 1
ATOM 690 O O . ALA A 1 89 ? 15.657 60.187 57.922 1.00 25.25 91 ALA A O 1
ATOM 692 N N . SER A 1 90 ? 13.742 61.313 58.264 1.00 25.88 92 SER A N 1
ATOM 693 C CA . SER A 1 90 ? 13.195 60.958 56.957 1.00 31.71 92 SER A CA 1
ATOM 694 C C . SER A 1 90 ? 14.053 61.493 55.817 1.00 38.18 92 SER A C 1
ATOM 695 O O . SER A 1 90 ? 14.185 60.839 54.776 1.00 45.25 92 SER A O 1
ATOM 698 N N . ASP A 1 91 ? 14.641 62.676 55.988 1.00 34.00 93 ASP A N 1
ATOM 699 C CA . ASP A 1 91 ? 15.459 63.291 54.949 1.00 36.92 93 ASP A CA 1
ATOM 700 C C . ASP A 1 91 ? 16.880 62.741 54.905 1.00 37.79 93 ASP A C 1
ATOM 701 O O . ASP A 1 91 ? 17.771 63.396 54.350 1.00 45.42 93 ASP A O 1
ATOM 706 N N . ARG A 1 92 ? 17.114 61.561 55.472 1.00 35.68 94 ARG A N 1
ATOM 707 C CA . ARG A 1 92 ? 18.447 60.982 55.575 1.00 32.75 94 ARG A CA 1
ATOM 708 C C . ARG A 1 92 ? 18.483 59.673 54.803 1.00 26.91 94 ARG A C 1
ATOM 709 O O . ARG A 1 92 ? 17.771 58.724 55.149 1.00 35.37 94 ARG A O 1
ATOM 717 N N . ASP A 1 93 ? 19.307 59.629 53.754 1.00 29.22 95 ASP A N 1
ATOM 718 C CA . ASP A 1 93 ? 19.429 58.420 52.947 1.00 32.92 95 ASP A CA 1
ATOM 719 C C . ASP A 1 93 ? 19.990 57.268 53.771 1.00 33.82 95 ASP A C 1
ATOM 720 O O . ASP A 1 93 ? 19.410 56.176 53.813 1.00 30.08 95 ASP A O 1
ATOM 725 N N . LYS A 1 94 ? 21.122 57.492 54.431 1.00 35.94 96 LYS A N 1
ATOM 726 C CA . LYS A 1 94 ? 21.757 56.490 55.271 1.00 26.14 96 LYS A CA 1
ATOM 727 C C . LYS A 1 94 ? 22.124 57.115 56.609 1.00 24.59 96 LYS A C 1
ATOM 728 O O . LYS A 1 94 ? 22.278 58.333 56.728 1.00 26.59 96 LYS A O 1
ATOM 734 N N . VAL A 1 95 ? 22.257 56.263 57.625 1.00 22.76 97 VAL A N 1
ATOM 735 C CA . VAL A 1 95 ? 22.658 56.691 58.958 1.00 15.86 97 VAL A CA 1
ATOM 736 C C . VAL A 1 95 ? 23.815 55.818 59.420 1.00 19.12 97 VAL A C 1
ATOM 737 O O . VAL A 1 95 ? 24.076 54.748 58.868 1.00 22.93 97 VAL A O 1
ATOM 741 N N . PHE A 1 96 ? 24.520 56.295 60.439 1.00 19.12 98 PHE A N 1
ATOM 742 C CA . PHE A 1 96 ? 25.511 55.474 61.114 1.00 24.80 98 PHE A CA 1
ATOM 743 C C . PHE A 1 96 ? 24.837 54.663 62.214 1.00 20.54 98 PHE A C 1
ATOM 744 O O . PHE A 1 96 ? 23.859 55.104 62.825 1.00 19.09 98 PHE A O 1
ATOM 752 N N . VAL A 1 97 ? 25.357 53.461 62.452 1.00 15.72 99 VAL A N 1
ATOM 753 C CA . VAL A 1 97 ? 24.769 52.530 63.407 1.00 18.92 99 VAL A CA 1
ATOM 754 C C . VAL A 1 97 ? 25.848 52.061 64.373 1.00 20.99 99 VAL A C 1
ATOM 755 O O . VAL A 1 97 ? 26.967 51.739 63.960 1.00 19.08 99 VAL A O 1
ATOM 759 N N . VAL A 1 98 ? 25.511 52.035 65.661 1.00 20.53 100 VAL A N 1
ATOM 760 C CA . VAL A 1 98 ? 26.358 51.457 66.697 1.00 14.44 100 VAL A CA 1
ATOM 761 C C . VAL A 1 98 ? 25.499 50.525 67.539 1.00 18.14 100 VAL A C 1
ATOM 762 O O . VAL A 1 98 ? 24.450 50.933 68.050 1.00 16.47 100 VAL A O 1
ATOM 766 N N . GLY A 1 99 ? 25.939 49.273 67.679 1.00 16.21 101 GLY A N 1
ATOM 767 C CA . GLY A 1 99 ? 25.186 48.286 68.419 1.00 12.54 101 GLY A CA 1
ATOM 768 C C . GLY A 1 99 ? 26.030 47.629 69.494 1.00 17.77 101 GLY A C 1
ATOM 769 O O . GLY A 1 99 ? 27.260 47.644 69.452 1.00 18.00 101 GLY A O 1
ATOM 770 N N . HIS A 1 100 ? 25.337 47.047 70.471 1.00 14.86 102 HIS A N 1
ATOM 771 C CA . HIS A 1 100 ? 25.990 46.325 71.554 1.00 17.67 102 HIS A CA 1
ATOM 772 C C . HIS A 1 100 ? 25.082 45.203 72.037 1.00 14.62 102 HIS A C 1
ATOM 773 O O . HIS A 1 100 ? 23.883 45.418 72.237 1.00 20.86 102 HIS A O 1
ATOM 780 N N . ASP A 1 101 ? 25.660 44.017 72.220 1.00 17.77 103 ASP A N 1
ATOM 781 C CA . ASP A 1 101 ? 24.965 42.845 72.776 1.00 22.77 103 ASP A CA 1
ATOM 782 C C . ASP A 1 101 ? 23.834 42.481 71.815 1.00 18.71 103 ASP A C 1
ATOM 783 O O . ASP A 1 101 ? 24.089 42.368 70.605 1.00 21.07 103 ASP A O 1
ATOM 788 N N . TRP A 1 102 ? 22.601 42.283 72.292 1.00 15.67 104 TRP A N 1
ATOM 789 C CA . TRP A 1 102 ? 21.486 42.025 71.388 1.00 12.90 104 TRP A CA 1
ATOM 790 C C . TRP A 1 102 ? 21.357 43.129 70.348 1.00 19.30 104 TRP A C 1
ATOM 791 O O . TRP A 1 102 ? 21.047 42.859 69.180 1.00 17.49 104 TRP A O 1
ATOM 802 N N . GLY A 1 103 ? 21.608 44.378 70.750 1.00 12.83 105 GLY A N 1
ATOM 803 C CA . GLY A 1 103 ? 21.619 45.468 69.788 1.00 16.75 105 GLY A CA 1
ATOM 804 C C . GLY A 1 103 ? 22.544 45.194 68.623 1.00 21.36 105 GLY A C 1
ATOM 805 O O . GLY A 1 103 ? 22.167 45.361 67.459 1.00 24.38 105 GLY A O 1
ATOM 806 N N . ALA A 1 104 ? 23.765 44.738 68.921 1.00 17.27 106 ALA A N 1
ATOM 807 C CA . ALA A 1 104 ? 24.684 44.321 67.868 1.00 20.69 106 ALA A CA 1
ATOM 808 C C . ALA A 1 104 ? 24.012 43.323 66.936 1.00 16.73 106 ALA A C 1
ATOM 809 O O . ALA A 1 104 ? 24.009 43.503 65.712 1.00 20.41 106 ALA A O 1
ATOM 811 N N . LEU A 1 105 ? 23.399 42.283 67.511 1.00 12.99 107 LEU A N 1
ATOM 812 C CA . LEU A 1 105 ? 22.638 41.333 66.707 1.00 15.83 107 LEU A CA 1
ATOM 813 C C . LEU A 1 105 ? 21.624 42.058 65.838 1.00 15.60 107 LEU A C 1
ATOM 814 O O . LEU A 1 105 ? 21.595 41.881 64.613 1.00 15.18 107 LEU A O 1
ATOM 819 N N . ILE A 1 106 ? 20.810 42.918 66.458 1.00 11.09 108 ILE A N 1
ATOM 820 C CA . ILE A 1 106 ? 19.836 43.691 65.696 1.00 15.03 108 ILE A CA 1
ATOM 821 C C . ILE A 1 106 ? 20.543 44.471 64.598 1.00 13.40 108 ILE A C 1
ATOM 822 O O . ILE A 1 106 ? 20.134 44.444 63.428 1.00 14.39 108 ILE A O 1
ATOM 827 N N . ALA A 1 107 ? 21.655 45.123 64.950 1.00 9.48 109 ALA A N 1
ATOM 828 C CA . ALA A 1 107 ? 22.417 45.876 63.962 1.00 14.86 109 ALA A CA 1
ATOM 829 C C . ALA A 1 107 ? 22.800 44.988 62.788 1.00 18.38 109 ALA A C 1
ATOM 830 O O . ALA A 1 107 ? 22.606 45.364 61.624 1.00 15.31 109 ALA A O 1
ATOM 832 N N . TRP A 1 108 ? 23.294 43.777 63.076 1.00 11.88 110 TRP A N 1
ATOM 833 C CA . TRP A 1 108 ? 23.618 42.850 61.996 1.00 14.87 110 TRP A CA 1
ATOM 834 C C . TRP A 1 108 ? 22.405 42.630 61.105 1.00 15.58 110 TRP A C 1
ATOM 835 O O . TRP A 1 108 ? 22.477 42.811 59.882 1.00 14.46 110 TRP A O 1
ATOM 846 N N . TYR A 1 109 ? 21.263 42.291 61.712 1.00 12.45 111 TYR A N 1
ATOM 847 C CA . TYR A 1 109 ? 20.055 42.094 60.922 1.00 15.65 111 TYR A CA 1
ATOM 848 C C . TYR A 1 109 ? 19.706 43.358 60.153 1.00 19.05 111 TYR A C 1
ATOM 849 O O . TYR A 1 109 ? 19.334 43.293 58.974 1.00 13.78 111 TYR A O 1
ATOM 858 N N . LEU A 1 110 ? 19.870 44.522 60.791 1.00 17.82 112 LEU A N 1
ATOM 859 C CA . LEU A 1 110 ? 19.591 45.777 60.105 1.00 14.07 112 LEU A CA 1
ATOM 860 C C . LEU A 1 110 ? 20.487 45.934 58.886 1.00 20.78 112 LEU A C 1
ATOM 861 O O . LEU A 1 110 ? 20.031 46.369 57.821 1.00 16.02 112 LEU A O 1
ATOM 866 N N . CYS A 1 111 ? 21.762 45.560 59.015 1.00 15.42 113 CYS A N 1
ATOM 867 C CA . CYS A 1 111 ? 22.654 45.632 57.868 1.00 15.05 113 CYS A CA 1
ATOM 868 C C . CYS A 1 111 ? 22.383 44.511 56.879 1.00 20.11 113 CYS A C 1
ATOM 869 O O . CYS A 1 111 ? 22.687 44.660 55.691 1.00 22.25 113 CYS A O 1
ATOM 872 N N . LEU A 1 112 ? 21.801 43.404 57.341 1.00 17.67 114 LEU A N 1
ATOM 873 C CA . LEU A 1 112 ? 21.512 42.293 56.445 1.00 16.77 114 LEU A CA 1
ATOM 874 C C . LEU A 1 112 ? 20.255 42.562 55.629 1.00 22.21 114 LEU A C 1
ATOM 875 O O . LEU A 1 112 ? 20.238 42.340 54.413 1.00 18.11 114 LEU A O 1
ATOM 880 N N . PHE A 1 113 ? 19.205 43.060 56.281 1.00 20.60 115 PHE A N 1
ATOM 881 C CA . PHE A 1 113 ? 17.938 43.295 55.602 1.00 15.40 115 PHE A CA 1
ATOM 882 C C . PHE A 1 113 ? 17.961 44.583 54.787 1.00 19.98 115 PHE A C 1
ATOM 883 O O . PHE A 1 113 ? 17.465 44.611 53.656 1.00 21.26 115 PHE A O 1
ATOM 891 N N . ARG A 1 114 ? 18.525 45.657 55.339 1.00 19.35 116 ARG A N 1
ATOM 892 C CA . ARG A 1 114 ? 18.471 46.984 54.724 1.00 16.77 116 ARG A CA 1
ATOM 893 C C . ARG A 1 114 ? 19.855 47.621 54.702 1.00 17.04 116 ARG A C 1
ATOM 894 O O . ARG A 1 114 ? 20.110 48.608 55.403 1.00 16.33 116 ARG A O 1
ATOM 902 N N . PRO A 1 115 ? 20.772 47.098 53.883 1.00 21.73 117 PRO A N 1
ATOM 903 C CA . PRO A 1 115 ? 22.077 47.764 53.742 1.00 20.43 117 PRO A CA 1
ATOM 904 C C . PRO A 1 115 ? 21.981 49.135 53.097 1.00 25.64 117 PRO A C 1
ATOM 905 O O . PRO A 1 115 ? 22.917 49.933 53.235 1.00 25.22 117 PRO A O 1
ATOM 909 N N . ASP A 1 116 ? 20.877 49.438 52.407 1.00 19.03 118 ASP A N 1
ATOM 910 C CA . ASP A 1 116 ? 20.685 50.748 51.797 1.00 20.49 118 ASP A CA 1
ATOM 911 C C . ASP A 1 116 ? 20.478 51.856 52.820 1.00 26.16 118 ASP A C 1
ATOM 912 O O . ASP A 1 116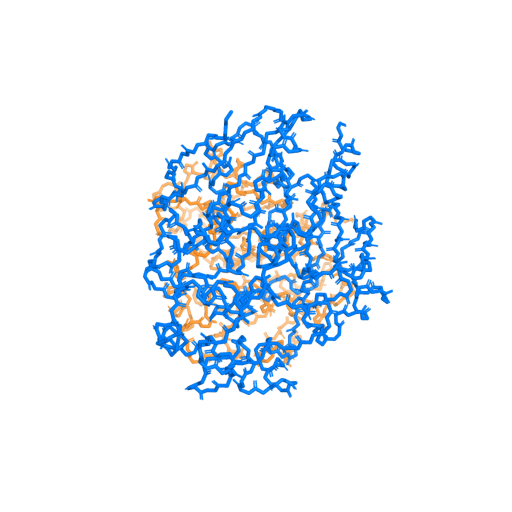 ? 20.554 53.033 52.453 1.00 30.43 118 ASP A O 1
ATOM 917 N N . LYS A 1 117 ? 20.218 51.515 54.081 1.00 24.92 119 LYS A N 1
ATOM 918 C CA . LYS A 1 117 ? 19.961 52.502 55.119 1.00 23.18 119 LYS A CA 1
ATOM 919 C C . LYS A 1 117 ? 21.160 52.746 56.024 1.00 20.01 119 LYS A C 1
ATOM 920 O O . LYS A 1 117 ? 21.101 53.640 56.874 1.00 26.40 119 LYS A O 1
ATOM 926 N N . VAL A 1 118 ? 22.243 51.990 55.865 1.00 15.56 120 VAL A N 1
ATOM 927 C CA . VAL A 1 118 ? 23.375 52.037 56.784 1.00 20.15 120 VAL A CA 1
ATOM 928 C C . VAL A 1 118 ? 24.605 52.509 56.021 1.00 22.86 120 VAL A C 1
ATOM 929 O O . VAL A 1 118 ? 24.971 51.923 54.994 1.00 23.57 120 VAL A O 1
ATOM 933 N N . LYS A 1 119 ? 25.242 53.564 56.528 1.00 22.96 121 LYS A N 1
ATOM 934 C CA . LYS A 1 119 ? 26.466 54.069 55.923 1.00 21.54 121 LYS A CA 1
ATOM 935 C C . LYS A 1 119 ? 27.689 53.342 56.468 1.00 23.49 121 LYS A C 1
ATOM 936 O O . LYS A 1 119 ? 28.592 52.979 55.706 1.00 27.25 121 LYS A O 1
ATOM 942 N N . ALA A 1 120 ? 27.729 53.119 57.780 1.00 23.46 122 ALA A N 1
ATOM 943 C CA . ALA A 1 120 ? 28.821 52.396 58.415 1.00 27.20 122 ALA A CA 1
ATOM 944 C C . ALA A 1 120 ? 28.327 51.865 59.751 1.00 25.51 122 ALA A C 1
ATOM 945 O O . ALA A 1 120 ? 27.374 52.391 60.332 1.00 21.24 122 ALA A O 1
ATOM 947 N N . LEU A 1 121 ? 28.989 50.815 60.232 1.00 23.72 123 LEU A N 1
ATOM 948 C CA . LEU A 1 121 ? 28.571 50.121 61.442 1.00 17.13 123 LEU A CA 1
ATOM 949 C C . LEU A 1 121 ? 29.749 49.962 62.389 1.00 22.68 123 LEU A C 1
ATOM 950 O O . LEU A 1 121 ? 30.840 49.561 61.970 1.00 22.30 123 LEU A O 1
ATOM 955 N N . VAL A 1 122 ? 29.526 50.286 63.659 1.00 17.46 124 VAL A N 1
ATOM 956 C CA . VAL A 1 122 ? 30.423 49.921 64.747 1.00 20.09 124 VAL A CA 1
ATOM 957 C C . VAL A 1 122 ? 29.638 48.992 65.660 1.00 18.09 124 VAL A C 1
ATOM 958 O O . VAL A 1 122 ? 28.638 49.403 66.262 1.00 18.93 124 VAL A O 1
ATOM 962 N N . ASN A 1 123 ? 30.068 47.740 65.754 1.00 16.90 125 ASN A N 1
ATOM 963 C CA . ASN A 1 123 ? 29.389 46.756 66.582 1.00 21.92 125 ASN A CA 1
ATOM 964 C C . ASN A 1 123 ? 30.304 46.312 67.712 1.00 24.03 125 ASN A C 1
ATOM 965 O O . ASN A 1 123 ? 31.517 46.169 67.525 1.00 21.46 125 ASN A O 1
ATOM 970 N N . LEU A 1 124 ? 29.712 46.103 68.884 1.00 21.77 126 LEU A N 1
ATOM 971 C CA . LEU A 1 124 ? 30.440 45.755 70.093 1.00 18.98 126 LEU A CA 1
ATOM 972 C C . LEU A 1 124 ? 29.981 44.393 70.597 1.00 21.08 126 LEU A C 1
ATOM 973 O O . LEU A 1 124 ? 28.802 44.043 70.477 1.00 21.18 126 LEU A O 1
ATOM 978 N N . SER A 1 125 ? 30.933 43.625 71.135 1.00 19.97 127 SER A N 1
ATOM 979 C CA . SER A 1 125 ? 30.686 42.362 71.827 1.00 20.54 127 SER A CA 1
ATOM 980 C C . SER A 1 125 ? 30.337 41.213 70.885 1.00 23.96 127 SER A C 1
ATOM 981 O O . SER A 1 125 ? 31.051 40.206 70.847 1.00 23.64 127 SER A O 1
ATOM 985 N N . VAL A 1 126 ? 29.248 41.338 70.131 1.00 17.22 128 VAL A N 1
ATOM 986 C CA . VAL A 1 126 ? 28.701 40.224 69.361 1.00 18.65 128 VAL A CA 1
ATOM 987 C C . VAL A 1 126 ? 29.126 40.361 67.905 1.00 18.93 128 VAL A C 1
ATOM 988 O O . VAL A 1 126 ? 28.776 41.340 67.235 1.00 23.50 128 VAL A O 1
ATOM 992 N N . ALA A 1 127 ? 29.872 39.375 67.413 1.00 20.23 129 ALA A N 1
ATOM 993 C CA . ALA A 1 127 ? 30.261 39.333 66.014 1.00 19.04 129 ALA A CA 1
ATOM 994 C C . ALA A 1 127 ? 29.106 38.816 65.156 1.00 19.01 129 ALA A C 1
ATOM 995 O O . ALA A 1 127 ? 28.072 38.371 65.661 1.00 15.17 129 ALA A O 1
ATOM 997 N N . PHE A 1 128 ? 29.296 38.874 63.839 1.00 20.03 130 PHE A N 1
ATOM 998 C CA . PHE A 1 128 ? 28.244 38.476 62.915 1.00 12.57 130 PHE A CA 1
ATOM 999 C C . PHE A 1 128 ? 27.914 36.997 63.079 1.00 20.34 130 PHE A C 1
ATOM 1000 O O . PHE A 1 128 ? 28.773 36.176 63.413 1.00 24.93 130 PHE A O 1
ATOM 1008 N N . ASN A 1 129 ? 26.643 36.662 62.844 1.00 19.96 131 ASN A N 1
ATOM 1009 C CA . ASN A 1 129 ? 26.117 35.310 63.026 1.00 26.42 131 ASN A CA 1
ATOM 1010 C C . ASN A 1 129 ? 25.651 34.776 61.675 1.00 28.99 131 ASN A C 1
ATOM 1011 O O . ASN A 1 129 ? 24.461 34.861 61.335 1.00 25.92 131 ASN A O 1
ATOM 1016 N N . PRO A 1 130 ? 26.561 34.222 60.876 1.00 28.71 132 PRO A N 1
ATOM 1017 C CA . PRO A 1 130 ? 26.151 33.652 59.586 1.00 28.76 132 PRO A CA 1
ATOM 1018 C C . PRO A 1 130 ? 25.194 32.486 59.788 1.00 28.03 132 PRO A C 1
ATOM 1019 O O . PRO A 1 130 ? 25.415 31.617 60.636 1.00 25.59 132 PRO A O 1
ATOM 1023 N N . TRP A 1 131 ? 24.120 32.479 59.002 1.00 20.10 133 TRP A N 1
ATOM 1024 C CA . TRP A 1 131 ? 23.079 31.472 59.165 1.00 22.42 133 TRP A CA 1
ATOM 1025 C C . TRP A 1 131 ? 23.630 30.077 58.888 1.00 22.25 133 TRP A C 1
ATOM 1026 O O . TRP A 1 131 ? 24.233 29.828 57.840 1.00 25.07 133 TRP A O 1
ATOM 1037 N N . ASN A 1 132 ? 23.420 29.168 59.840 1.00 27.71 134 ASN A N 1
ATOM 1038 C CA . ASN A 1 132 ? 23.933 27.807 59.763 1.00 33.71 134 ASN A CA 1
ATOM 1039 C C . ASN A 1 132 ? 22.779 26.828 59.632 1.00 29.14 134 ASN A C 1
ATOM 1040 O O . ASN A 1 132 ? 21.913 26.780 60.519 1.00 34.03 134 ASN A O 1
ATOM 1045 N N . PRO A 1 133 ? 22.724 26.027 58.564 1.00 37.91 135 PRO A N 1
ATOM 1046 C CA . PRO A 1 133 ? 21.619 25.067 58.424 1.00 36.59 135 PRO A CA 1
ATOM 1047 C C . PRO A 1 133 ? 21.771 23.820 59.273 1.00 37.87 135 PRO A C 1
ATOM 1048 O O . PRO A 1 133 ? 20.781 23.099 59.459 1.00 44.03 135 PRO A O 1
ATOM 1052 N N . LYS A 1 134 ? 22.967 23.546 59.796 1.00 37.39 136 LYS A N 1
ATOM 1053 C CA . LYS A 1 134 ? 23.227 22.246 60.405 1.00 54.39 136 LYS A CA 1
ATOM 1054 C C . LYS A 1 134 ? 22.482 22.077 61.723 1.00 63.11 136 LYS A C 1
ATOM 1055 O O . LYS A 1 134 ? 21.985 20.985 62.022 1.00 52.15 136 LYS A O 1
ATOM 1061 N N . ARG A 1 135 ? 22.443 23.152 62.517 1.00 44.30 137 ARG A N 1
ATOM 1062 C CA . ARG A 1 135 ? 21.840 23.041 63.865 1.00 41.65 137 ARG A CA 1
ATOM 1063 C C . ARG A 1 135 ? 21.202 24.343 64.327 1.00 32.15 137 ARG A C 1
ATOM 1064 O O . ARG A 1 135 ? 21.754 25.416 64.066 1.00 28.54 137 ARG A O 1
ATOM 1072 N N . LYS A 1 136 ? 20.094 24.215 65.029 1.00 20.45 138 LYS A N 1
ATOM 1073 C CA . LYS A 1 136 ? 19.494 25.385 65.643 1.00 27.92 138 LYS A CA 1
ATOM 1074 C C . LYS A 1 136 ? 20.433 25.957 66.705 1.00 22.45 138 LYS A C 1
ATOM 1075 O O . LYS A 1 136 ? 21.145 25.211 67.382 1.00 23.65 138 LYS A O 1
ATOM 1081 N N . PRO A 1 137 ? 20.451 27.282 66.867 1.00 20.50 139 PRO A N 1
ATOM 1082 C CA . PRO A 1 137 ? 21.399 27.890 67.818 1.00 17.67 139 PRO A CA 1
ATOM 1083 C C . PRO A 1 137 ? 21.198 27.433 69.252 1.00 18.85 139 PRO A C 1
ATOM 1084 O O . PRO A 1 137 ? 22.178 27.119 69.943 1.00 20.91 139 PRO A O 1
ATOM 1088 N N . LEU A 1 138 ? 19.947 27.387 69.722 1.00 11.97 140 LEU A N 1
ATOM 1089 C CA . LEU A 1 138 ? 19.689 26.966 71.094 1.00 15.48 140 LEU A CA 1
ATOM 1090 C C . LEU A 1 138 ? 20.108 25.522 71.324 1.00 20.05 140 LEU A C 1
ATOM 1091 O O . LEU A 1 138 ? 20.588 25.184 72.410 1.00 19.29 140 LEU A O 1
ATOM 1096 N N . GLU A 1 139 ? 19.953 24.662 70.314 1.00 14.94 141 GLU A N 1
ATOM 1097 C CA . GLU A 1 139 ? 20.369 23.270 70.459 1.00 18.04 141 GLU A CA 1
ATOM 1098 C C . GLU A 1 139 ? 21.876 23.157 70.656 1.00 19.25 141 GLU A C 1
ATOM 1099 O O . GLU A 1 139 ? 22.339 22.407 71.522 1.00 15.98 141 GLU A O 1
ATOM 1105 N N . GLY A 1 140 ? 22.660 23.897 69.869 1.00 15.60 142 GLY A N 1
ATOM 1106 C CA . GLY A 1 140 ? 24.104 23.861 70.045 1.00 18.30 142 GLY A CA 1
ATOM 1107 C C . GLY A 1 140 ? 24.545 24.479 71.359 1.00 20.48 142 GLY A C 1
ATOM 1108 O O . GLY A 1 140 ? 25.438 23.954 72.039 1.00 20.70 142 GLY A O 1
ATOM 1109 N N . LEU A 1 141 ? 23.921 25.599 71.737 1.00 16.52 143 LEU A N 1
ATOM 1110 C CA . LEU A 1 141 ? 24.232 26.216 73.022 1.00 19.82 143 LEU A CA 1
ATOM 1111 C C . LEU A 1 141 ? 23.944 25.260 74.171 1.00 18.92 143 LEU A C 1
ATOM 1112 O O . LEU A 1 141 ? 24.748 25.140 75.100 1.00 17.60 143 LEU A O 1
ATOM 1117 N N . LYS A 1 142 ? 22.812 24.555 74.116 1.00 18.55 144 LYS A N 1
ATOM 1118 C CA . LYS A 1 142 ? 22.482 23.604 75.172 1.00 17.93 144 LYS A CA 1
ATOM 1119 C C . LYS A 1 142 ? 23.414 22.399 75.144 1.00 19.31 144 LYS A C 1
ATOM 1120 O O . LYS A 1 142 ? 23.766 21.857 76.198 1.00 21.94 144 LYS A O 1
ATOM 1126 N N . ALA A 1 143 ? 23.827 21.966 73.949 1.00 17.82 145 ALA A N 1
ATOM 1127 C CA . ALA A 1 143 ? 24.750 20.842 73.850 1.00 19.00 145 ALA A CA 1
ATOM 1128 C C . ALA A 1 143 ? 26.097 21.172 74.476 1.00 15.26 145 ALA A C 1
ATOM 1129 O O . ALA A 1 143 ? 26.749 20.290 75.046 1.00 14.88 145 ALA A O 1
ATOM 1131 N N . VAL A 1 144 ? 26.528 22.429 74.384 1.00 17.41 146 VAL A N 1
ATOM 1132 C CA . VAL A 1 144 ? 27.810 22.794 74.982 1.00 15.10 146 VAL A CA 1
ATOM 1133 C C . VAL A 1 144 ? 27.660 23.111 76.469 1.00 23.60 146 VAL A C 1
ATOM 1134 O O . VAL A 1 144 ? 28.461 22.656 77.294 1.00 21.26 146 VAL A O 1
ATOM 1138 N N . TYR A 1 145 ? 26.631 23.874 76.839 1.00 11.72 147 TYR A N 1
ATOM 1139 C CA . TYR A 1 145 ? 26.551 24.499 78.155 1.00 13.03 147 TYR A CA 1
ATOM 1140 C C . TYR A 1 145 ? 25.570 23.831 79.110 1.00 19.05 147 TYR A C 1
ATOM 1141 O O . TYR A 1 145 ? 25.762 23.917 80.327 1.00 18.17 147 TYR A O 1
ATOM 1150 N N . GLY A 1 146 ? 24.516 23.195 78.608 1.00 14.14 148 GLY A N 1
ATOM 1151 C CA . GLY A 1 146 ? 23.550 22.531 79.465 1.00 13.85 148 GLY A CA 1
ATOM 1152 C C . GLY A 1 146 ? 22.335 23.393 79.757 1.00 15.96 148 GLY A C 1
ATOM 1153 O O . GLY A 1 146 ? 22.215 24.541 79.319 1.00 19.95 148 GLY A O 1
ATOM 1154 N N . ASP A 1 147 ? 21.422 22.810 80.541 1.00 17.68 149 ASP A N 1
ATOM 1155 C CA . ASP A 1 147 ? 20.123 23.430 80.792 1.00 19.42 149 ASP A CA 1
ATOM 1156 C C . ASP A 1 147 ? 20.209 24.670 81.672 1.00 23.36 149 ASP A C 1
ATOM 1157 O O . ASP A 1 147 ? 19.308 25.514 81.612 1.00 18.82 149 ASP A O 1
ATOM 1162 N N . ASP A 1 148 ? 21.245 24.797 82.499 1.00 14.26 150 ASP A N 1
ATOM 1163 C CA . ASP A 1 148 ? 21.363 25.957 83.374 1.00 16.37 150 ASP A CA 1
ATOM 1164 C C . ASP A 1 148 ? 22.009 27.154 82.691 1.00 16.66 150 ASP A C 1
ATOM 1165 O O . ASP A 1 148 ? 22.107 28.218 83.312 1.00 13.66 150 ASP A O 1
ATOM 1170 N N . TYR A 1 149 ? 22.457 27.006 81.446 1.00 14.14 151 TYR A N 1
ATOM 1171 C CA . TYR A 1 149 ? 22.908 28.154 80.673 1.00 15.86 151 TYR A CA 1
ATOM 1172 C C . TYR A 1 149 ? 21.796 29.192 80.616 1.00 14.09 151 TYR A C 1
ATOM 1173 O O . TYR A 1 149 ? 20.625 28.857 80.418 1.00 18.42 151 TYR A O 1
ATOM 1182 N N . TYR A 1 150 ? 22.163 30.462 80.810 1.00 9.02 152 TYR A N 1
ATOM 1183 C CA . TYR A 1 150 ? 21.142 31.483 81.022 1.00 17.14 152 TYR A CA 1
ATOM 1184 C C . TYR A 1 150 ? 20.229 31.636 79.813 1.00 12.81 152 TYR A C 1
ATOM 1185 O O . TYR A 1 150 ? 19.027 31.871 79.977 1.00 14.78 152 TYR A O 1
ATOM 1194 N N . MET A 1 151 ? 20.764 31.489 78.597 1.00 15.10 153 MET A N 1
ATOM 1195 C CA . MET A 1 151 ? 19.909 31.582 77.418 1.00 15.98 153 MET A CA 1
ATOM 1196 C C . MET A 1 151 ? 18.904 30.439 77.365 1.00 16.74 153 MET A C 1
ATOM 1197 O O . MET A 1 151 ? 17.797 30.614 76.843 1.00 15.81 153 MET A O 1
ATOM 1202 N N . ILE A 1 152 ? 19.267 29.269 77.895 1.00 10.80 154 ILE A N 1
ATOM 1203 C CA . ILE A 1 152 ? 18.325 28.156 77.944 1.00 10.00 154 ILE A CA 1
ATOM 1204 C C . ILE A 1 152 ? 17.306 28.366 79.056 1.00 14.05 154 ILE A C 1
ATOM 1205 O O . ILE A 1 152 ? 16.113 28.098 78.877 1.00 13.47 154 ILE A O 1
ATOM 1210 N N . ARG A 1 153 ? 17.758 28.848 80.218 1.00 12.79 155 ARG A N 1
ATOM 1211 C CA . ARG A 1 153 ? 16.840 29.139 81.314 1.00 13.17 155 ARG A CA 1
ATOM 1212 C C . ARG A 1 153 ? 15.794 30.173 80.916 1.00 18.29 155 ARG A C 1
ATOM 1213 O O . ARG A 1 153 ? 14.675 30.155 81.440 1.00 13.00 155 ARG A O 1
ATOM 1221 N N . PHE A 1 154 ? 16.137 31.079 79.995 1.00 16.03 156 PHE A N 1
ATOM 1222 C CA . PHE A 1 154 ? 15.211 32.128 79.581 1.00 12.25 156 PHE A CA 1
ATOM 1223 C C . PHE A 1 154 ? 14.045 31.599 78.753 1.00 10.14 156 PHE A C 1
ATOM 1224 O O . PHE A 1 154 ? 13.056 32.319 78.576 1.00 15.52 156 PHE A O 1
ATOM 1232 N N . GLN A 1 155 ? 14.130 30.366 78.248 1.00 8.42 157 GLN A N 1
ATOM 1233 C CA . GLN A 1 155 ? 13.205 29.926 77.205 1.00 15.85 157 GLN A CA 1
ATOM 1234 C C . GLN A 1 155 ? 11.788 29.749 77.738 1.00 18.40 157 GLN A C 1
ATOM 1235 O O . GLN A 1 155 ? 10.832 30.293 77.172 1.00 20.10 157 GLN A O 1
ATOM 1241 N N . GLU A 1 156 ? 11.627 28.989 78.813 1.00 16.73 158 GLU A N 1
ATOM 1242 C CA . GLU A 1 156 ? 10.289 28.707 79.323 1.00 18.61 158 GLU A CA 1
ATOM 1243 C C . GLU A 1 156 ? 9.653 29.986 79.862 1.00 20.30 158 GLU A C 1
ATOM 1244 O O . GLU A 1 156 ? 10.251 30.662 80.707 1.00 17.75 158 GLU A O 1
ATOM 1250 N N . PRO A 1 157 ? 8.456 30.351 79.402 1.00 21.54 159 PRO A N 1
ATOM 1251 C CA . PRO A 1 157 ? 7.846 31.613 79.844 1.00 28.30 159 PRO A CA 1
ATOM 1252 C C . PRO A 1 157 ? 7.490 31.573 81.324 1.00 22.84 159 PRO A C 1
ATOM 1253 O O . PRO A 1 157 ? 6.895 30.609 81.809 1.00 28.84 159 PRO A O 1
ATOM 1257 N N . GLY A 1 158 ? 7.869 32.632 82.042 1.00 23.68 160 GLY A N 1
ATOM 1258 C CA . GLY A 1 158 ? 7.481 32.841 83.415 1.00 19.70 160 GLY A CA 1
ATOM 1259 C C . GLY A 1 158 ? 8.484 32.365 84.449 1.00 19.62 160 GLY A C 1
ATOM 1260 O O . GLY A 1 158 ? 8.509 32.905 85.561 1.00 28.69 160 GLY A O 1
ATOM 1261 N N . GLU A 1 159 ? 9.307 31.368 84.117 1.00 17.73 161 GLU A N 1
ATOM 1262 C CA . GLU A 1 159 ? 10.202 30.779 85.112 1.00 23.12 161 GLU A CA 1
ATOM 1263 C C . GLU A 1 159 ? 11.268 31.772 85.564 1.00 22.70 161 GLU A C 1
ATOM 1264 O O . GLU A 1 159 ? 11.391 32.078 86.760 1.00 30.25 161 GLU A O 1
ATOM 1270 N N . ILE A 1 160 ? 12.059 32.282 84.615 1.00 14.38 162 ILE A N 1
ATOM 1271 C CA . ILE A 1 160 ? 13.131 33.200 84.981 1.00 18.74 162 ILE A CA 1
ATOM 1272 C C . ILE A 1 160 ? 12.555 34.483 85.561 1.00 19.32 162 ILE A C 1
ATOM 1273 O O . ILE A 1 160 ? 13.190 35.130 86.400 1.00 21.17 162 ILE A O 1
ATOM 1278 N N . GLU A 1 161 ? 11.340 34.860 85.151 1.00 14.89 163 GLU A N 1
ATOM 1279 C CA . GLU A 1 161 ? 10.681 36.006 85.768 1.00 19.06 163 GLU A CA 1
ATOM 1280 C C . GLU A 1 161 ? 10.404 35.746 87.242 1.00 25.96 163 GLU A C 1
ATOM 1281 O O . GLU A 1 161 ? 10.608 36.628 88.085 1.00 22.54 163 GLU A O 1
ATOM 1287 N N . ALA A 1 162 ? 9.942 34.537 87.573 1.00 20.29 164 ALA A N 1
ATOM 1288 C CA . ALA A 1 162 ? 9.700 34.195 88.971 1.00 22.95 164 ALA A CA 1
ATOM 1289 C C . ALA A 1 162 ? 10.995 34.213 89.772 1.00 19.52 164 ALA A C 1
ATOM 1290 O O . ALA A 1 162 ? 11.030 34.711 90.906 1.00 24.29 164 ALA A O 1
ATOM 1292 N N . GLU A 1 163 ? 12.077 33.690 89.193 1.00 16.06 165 GLU A N 1
ATOM 1293 C CA . GLU A 1 163 ? 13.354 33.715 89.901 1.00 20.35 165 GLU A CA 1
ATOM 1294 C C . GLU A 1 163 ? 13.845 35.145 90.112 1.00 26.22 165 GLU A C 1
ATOM 1295 O O . GLU A 1 163 ? 14.309 35.495 91.204 1.00 26.86 165 GLU A O 1
ATOM 1301 N N . PHE A 1 164 ? 13.741 35.990 89.080 1.00 21.15 166 PHE A N 1
ATOM 1302 C CA . PHE A 1 164 ? 14.113 37.395 89.221 1.00 22.32 166 PHE A CA 1
ATOM 1303 C C . PHE A 1 164 ? 13.287 38.078 90.304 1.00 24.55 166 PHE A C 1
ATOM 1304 O O . PHE A 1 164 ? 13.817 38.865 91.097 1.00 22.36 166 PHE A O 1
ATOM 1312 N N . ALA A 1 165 ? 11.982 37.793 90.346 1.00 17.36 167 ALA A N 1
ATOM 1313 C CA . ALA A 1 165 ? 11.129 38.370 91.378 1.00 19.72 167 ALA A CA 1
ATOM 1314 C C . ALA A 1 165 ? 11.568 37.923 92.765 1.00 25.87 167 ALA A C 1
ATOM 1315 O O . ALA A 1 165 ? 11.529 38.707 93.721 1.00 27.27 167 ALA A O 1
ATOM 1317 N N . GLN A 1 166 ? 11.989 36.663 92.895 1.00 31.33 168 GLN A N 1
ATOM 1318 C CA . GLN A 1 166 ? 12.523 36.198 94.173 1.00 34.84 168 GLN A CA 1
ATOM 1319 C C . GLN A 1 166 ? 13.808 36.935 94.535 1.00 32.07 168 GLN A C 1
ATOM 1320 O O . GLN A 1 166 ? 14.048 37.242 95.709 1.00 35.00 168 GLN A O 1
ATOM 1326 N N . ILE A 1 167 ? 14.644 37.230 93.539 1.00 26.79 169 ILE A N 1
ATOM 1327 C CA . ILE A 1 167 ? 15.930 37.866 93.811 1.00 24.59 169 ILE A CA 1
ATOM 1328 C C . ILE A 1 167 ? 15.759 39.355 94.097 1.00 23.10 169 ILE A C 1
ATOM 1329 O O . ILE A 1 167 ? 16.413 39.904 94.990 1.00 29.22 169 ILE A O 1
ATOM 1334 N N . GLY A 1 168 ? 14.896 40.027 93.353 1.00 25.73 170 GLY A N 1
ATOM 1335 C CA . GLY A 1 168 ? 14.761 41.470 93.465 1.00 21.33 170 GLY A CA 1
ATOM 1336 C C . GLY A 1 168 ? 15.399 42.153 92.268 1.00 21.47 170 GLY A C 1
ATOM 1337 O O . GLY A 1 168 ? 16.457 41.737 91.780 1.00 26.67 170 GLY A O 1
ATOM 1338 N N . THR A 1 169 ? 14.757 43.224 91.796 1.00 23.15 171 THR A N 1
ATOM 1339 C CA . THR A 1 169 ? 15.171 43.856 90.544 1.00 22.24 171 THR A CA 1
ATOM 1340 C C . THR A 1 169 ? 16.584 44.422 90.638 1.00 22.49 171 THR A C 1
ATOM 1341 O O . THR A 1 169 ? 17.410 44.212 89.741 1.00 23.35 171 THR A O 1
ATOM 1345 N N . GLU A 1 170 ? 16.872 45.162 91.712 1.00 26.85 172 GLU A N 1
ATOM 1346 C CA . GLU A 1 170 ? 18.178 45.800 91.847 1.00 24.24 172 GLU A CA 1
ATOM 1347 C C . GLU A 1 170 ? 19.298 44.768 91.891 1.00 24.76 172 GLU A C 1
ATOM 1348 O O . GLU A 1 170 ? 20.350 44.952 91.263 1.00 26.76 172 GLU A O 1
ATOM 1354 N N . THR A 1 171 ? 19.087 43.669 92.618 1.00 21.35 173 THR A N 1
ATOM 1355 C CA . THR A 1 171 ? 20.107 42.629 92.686 1.00 23.31 173 THR A CA 1
ATOM 1356 C C . THR A 1 171 ? 20.319 41.976 91.325 1.00 24.60 173 THR A C 1
ATOM 1357 O O . THR A 1 171 ? 21.454 41.667 90.953 1.00 27.04 173 THR A O 1
ATOM 1361 N N . VAL A 1 172 ? 19.243 41.765 90.562 1.00 23.21 174 VAL A N 1
ATOM 1362 C CA . VAL A 1 172 ? 19.386 41.187 89.227 1.00 21.79 174 VAL A CA 1
ATOM 1363 C C . VAL A 1 172 ? 20.184 42.122 88.326 1.00 19.29 174 VAL A C 1
ATOM 1364 O O . VAL A 1 172 ? 21.084 41.688 87.589 1.00 15.80 174 VAL A O 1
ATOM 1368 N N . VAL A 1 173 ? 19.864 43.418 88.371 1.00 19.47 175 VAL A N 1
ATOM 1369 C CA . VAL A 1 173 ? 20.594 44.406 87.579 1.00 19.67 175 VAL A CA 1
ATOM 1370 C C . VAL A 1 173 ? 22.077 44.375 87.928 1.00 19.87 175 VAL A C 1
ATOM 1371 O O . VAL A 1 173 ? 22.944 44.357 87.044 1.00 20.65 175 VAL A O 1
ATOM 1375 N N . LYS A 1 174 ? 22.389 44.358 89.227 1.00 20.65 176 LYS A N 1
ATOM 1376 C CA . LYS A 1 174 ? 23.788 44.338 89.645 1.00 22.76 176 LYS A CA 1
ATOM 1377 C C . LYS A 1 174 ? 24.481 43.053 89.204 1.00 19.29 176 LYS A C 1
ATOM 1378 O O . LYS A 1 174 ? 25.614 43.091 88.711 1.00 18.34 176 LYS A O 1
ATOM 1384 N N . GLU A 1 175 ? 23.813 41.908 89.368 1.00 15.83 177 GLU A N 1
ATOM 1385 C CA . GLU A 1 175 ? 24.399 40.634 88.964 1.00 20.81 177 GLU A CA 1
ATOM 1386 C C . GLU A 1 175 ? 24.740 40.630 87.482 1.00 18.52 177 GLU A C 1
ATOM 1387 O O . GLU A 1 175 ? 25.801 40.134 87.083 1.00 21.68 177 GLU A O 1
ATOM 1393 N N . PHE A 1 176 ? 23.854 41.177 86.648 1.00 17.33 178 PHE A N 1
ATOM 1394 C CA . PHE A 1 176 ? 24.135 41.207 85.216 1.00 14.86 178 PHE A CA 1
ATOM 1395 C C . PHE A 1 176 ? 25.262 42.183 84.892 1.00 19.58 178 PHE A C 1
ATOM 1396 O O . PHE A 1 176 ? 26.208 41.834 84.178 1.00 18.52 178 PHE A O 1
ATOM 1404 N N . PHE A 1 177 ? 25.190 43.407 85.423 1.00 20.63 179 PHE A N 1
ATOM 1405 C CA . PHE A 1 177 ? 26.131 44.445 85.011 1.00 22.14 179 PHE A CA 1
ATOM 1406 C C . PHE A 1 177 ? 27.521 44.290 85.621 1.00 23.87 179 PHE A C 1
ATOM 1407 O O . PHE A 1 177 ? 28.492 44.778 85.032 1.00 18.10 179 PHE A O 1
ATOM 1415 N N . THR A 1 178 ? 27.651 43.631 86.770 1.00 21.96 180 THR A N 1
ATOM 1416 C CA . THR A 1 178 ? 28.960 43.432 87.382 1.00 24.74 180 THR A CA 1
ATOM 1417 C C . THR A 1 178 ? 29.625 42.130 86.953 1.00 22.53 180 THR A C 1
ATOM 1418 O O . THR A 1 178 ? 30.708 41.810 87.456 1.00 24.35 180 THR A O 1
ATOM 1422 N N . TYR A 1 179 ? 29.009 41.383 86.041 1.00 26.43 181 TYR A N 1
ATOM 1423 C CA . TYR A 1 179 ? 29.576 40.124 85.574 1.00 15.28 181 TYR A CA 1
ATOM 1424 C C . TYR A 1 179 ? 30.873 40.377 84.812 1.00 28.54 181 TYR A C 1
ATOM 1425 O O . TYR A 1 179 ? 30.940 41.264 83.955 1.00 23.62 181 TYR A O 1
ATOM 1434 N N . ARG A 1 180 ? 31.914 39.600 85.136 1.00 25.74 182 ARG A N 1
ATOM 1435 C CA . ARG A 1 180 ? 33.208 39.755 84.482 1.00 24.90 182 ARG A CA 1
ATOM 1436 C C . ARG A 1 180 ? 33.854 38.424 84.114 1.00 22.72 182 ARG A C 1
ATOM 1437 O O . ARG A 1 180 ? 35.047 38.406 83.785 1.00 29.22 182 ARG A O 1
ATOM 1445 N N . THR A 1 181 ? 33.124 37.322 84.157 1.00 24.23 183 THR A N 1
ATOM 1446 C CA . THR A 1 181 ? 33.729 36.026 83.871 1.00 29.23 183 THR A CA 1
ATOM 1447 C C . THR A 1 181 ? 33.804 35.801 82.365 1.00 27.40 183 THR A C 1
ATOM 1448 O O . THR A 1 181 ? 32.799 35.972 81.668 1.00 24.92 183 THR A O 1
ATOM 1452 N N . PRO A 1 182 ? 34.972 35.423 81.826 1.00 25.10 184 PRO A N 1
ATOM 1453 C CA . PRO A 1 182 ? 35.093 35.069 80.407 1.00 24.60 184 PRO A CA 1
ATOM 1454 C C . PRO A 1 182 ? 34.586 33.658 80.107 1.00 23.16 184 PRO A C 1
ATOM 1455 O O . PRO A 1 182 ? 35.295 32.826 79.538 1.00 27.35 184 PRO A O 1
ATOM 1459 N N . GLY A 1 183 ? 33.345 33.388 80.502 1.00 25.43 185 GLY A N 1
ATOM 1460 C CA . GLY A 1 183 ? 32.753 32.084 80.333 1.00 24.67 185 GLY A CA 1
ATOM 1461 C C . GLY A 1 183 ? 31.247 32.130 80.470 1.00 20.73 185 GLY A C 1
ATOM 1462 O O . GLY A 1 183 ? 30.655 33.182 80.733 1.00 24.10 185 GLY A O 1
ATOM 1463 N N . PRO A 1 184 ? 30.596 30.980 80.306 1.00 19.38 186 PRO A N 1
ATOM 1464 C CA . PRO A 1 184 ? 29.129 30.959 80.304 1.00 11.83 186 PRO A CA 1
ATOM 1465 C C . PRO A 1 184 ? 28.547 31.383 81.645 1.00 16.37 186 PRO A C 1
ATOM 1466 O O . PRO A 1 184 ? 29.060 31.029 82.710 1.00 17.12 186 PRO A O 1
ATOM 1470 N N . LEU A 1 185 ? 27.466 32.153 81.579 1.00 14.22 187 LEU A N 1
ATOM 1471 C CA . LEU A 1 185 ? 26.710 32.543 82.762 1.00 17.00 187 LEU A CA 1
ATOM 1472 C C . LEU A 1 185 ? 25.670 31.469 83.055 1.00 18.33 187 LEU A C 1
ATOM 1473 O O . LEU A 1 185 ? 24.780 31.219 82.235 1.00 17.73 187 LEU A O 1
ATOM 1478 N N . PHE A 1 186 ? 25.788 30.832 84.214 1.00 13.68 188 PHE A N 1
ATOM 1479 C CA . PHE A 1 186 ? 24.856 29.796 84.629 1.00 18.48 188 PHE A CA 1
ATOM 1480 C C . PHE A 1 186 ? 23.851 30.362 85.622 1.00 21.31 188 PHE A C 1
ATOM 1481 O O . PHE A 1 186 ? 24.208 31.147 86.506 1.00 17.32 188 PHE A O 1
ATOM 1489 N N . LEU A 1 187 ? 22.590 29.962 85.462 1.00 16.65 189 LEU A N 1
ATOM 1490 C CA . LEU A 1 187 ? 21.508 30.327 86.374 1.00 12.59 189 LEU A CA 1
ATOM 1491 C C . LEU A 1 187 ? 20.908 29.032 86.903 1.00 12.66 189 LEU A C 1
ATOM 1492 O O . LEU A 1 187 ? 19.976 28.478 86.298 1.00 18.09 189 LEU A O 1
ATOM 1497 N N . PRO A 1 188 ? 21.421 28.507 88.016 1.00 22.20 190 PRO A N 1
ATOM 1498 C CA . PRO A 1 188 ? 20.919 27.226 88.535 1.00 15.49 190 PRO A CA 1
ATOM 1499 C C . PRO A 1 188 ? 19.416 27.274 88.766 1.00 21.16 190 PRO A C 1
ATOM 1500 O O . PRO A 1 188 ? 18.888 28.237 89.327 1.00 21.31 190 PRO A O 1
ATOM 1504 N N . THR A 1 189 ? 18.731 26.225 88.316 1.00 20.33 191 THR A N 1
ATOM 1505 C CA . THR A 1 189 ? 17.274 26.203 88.347 1.00 24.89 191 THR A CA 1
ATOM 1506 C C . THR A 1 189 ? 16.761 26.347 89.773 1.00 22.65 191 THR A C 1
ATOM 1507 O O . THR A 1 189 ? 17.140 25.583 90.665 1.00 19.55 191 THR A O 1
ATOM 1511 N N . GLY A 1 190 ? 15.899 27.340 89.982 1.00 19.91 192 GLY A N 1
ATOM 1512 C CA . GLY A 1 190 ? 15.332 27.596 91.288 1.00 15.15 192 GLY A CA 1
ATOM 1513 C C . GLY A 1 190 ? 16.258 28.276 92.267 1.00 22.66 192 GLY A C 1
ATOM 1514 O O . GLY A 1 190 ? 15.902 28.406 93.444 1.00 34.07 192 GLY A O 1
ATOM 1515 N N . LYS A 1 191 ? 17.437 28.718 91.825 1.00 22.91 193 LYS A N 1
ATOM 1516 C CA . LYS A 1 191 ? 18.411 29.329 92.720 1.00 25.32 193 LYS A CA 1
ATOM 1517 C C . LYS A 1 191 ? 18.977 30.634 92.175 1.00 21.38 193 LYS A C 1
ATOM 1518 O O . LYS A 1 191 ? 19.988 31.120 92.697 1.00 26.45 193 LYS A O 1
ATOM 1524 N N . GLY A 1 192 ? 18.352 31.214 91.157 1.00 13.43 194 GLY A N 1
ATOM 1525 C CA . GLY A 1 192 ? 18.800 32.505 90.656 1.00 19.91 194 GLY A CA 1
ATOM 1526 C C . GLY A 1 192 ? 20.181 32.414 90.043 1.00 25.76 194 GLY A C 1
ATOM 1527 O O . GLY A 1 192 ? 20.447 31.581 89.170 1.00 17.79 194 GLY A O 1
ATOM 1528 N N . PHE A 1 193 ? 21.076 33.287 90.498 1.00 18.94 195 PHE A N 1
ATOM 1529 C CA . PHE A 1 193 ? 22.464 33.281 90.063 1.00 17.68 195 PHE A CA 1
ATOM 1530 C C . PHE A 1 193 ? 23.326 32.313 90.861 1.00 19.08 195 PHE A C 1
ATOM 1531 O O . PHE A 1 193 ? 24.536 32.238 90.620 1.00 15.97 195 PHE A O 1
ATOM 1539 N N . GLY A 1 194 ? 22.736 31.570 91.791 1.00 12.29 196 GLY A N 1
ATOM 1540 C CA . GLY A 1 194 ? 23.503 30.650 92.612 1.00 14.01 196 GLY A CA 1
ATOM 1541 C C . GLY A 1 194 ? 24.459 31.346 93.555 1.00 17.89 196 GLY A C 1
ATOM 1542 O O . GLY A 1 194 ? 25.589 30.881 93.743 1.00 21.93 196 GLY A O 1
ATOM 1543 N N . HIS A 1 195 ? 24.036 32.459 94.146 1.00 15.32 197 HIS A N 1
ATOM 1544 C CA . HIS A 1 195 ? 24.875 33.226 95.047 1.00 20.08 197 HIS A CA 1
ATOM 1545 C C . HIS A 1 195 ? 24.244 33.277 96.433 1.00 21.24 197 HIS A C 1
ATOM 1546 O O . HIS A 1 195 ? 23.019 33.183 96.563 1.00 18.32 197 HIS A O 1
ATOM 1553 N N . PRO A 1 196 ? 25.052 33.399 97.483 1.00 21.28 198 PRO A N 1
ATOM 1554 C CA . PRO A 1 196 ? 24.505 33.454 98.843 1.00 19.91 198 PRO A CA 1
ATOM 1555 C C . PRO A 1 196 ? 23.558 34.629 98.999 1.00 22.03 198 PRO A C 1
ATOM 1556 O O . PRO A 1 196 ? 23.817 35.722 98.473 1.00 21.40 198 PRO A O 1
ATOM 1560 N N . PRO A 1 197 ? 22.445 34.441 99.707 1.00 25.08 199 PRO A N 1
ATOM 1561 C CA . PRO A 1 197 ? 21.487 35.540 99.873 1.00 27.83 199 PRO A CA 1
ATOM 1562 C C . PRO A 1 197 ? 22.088 36.686 100.672 1.00 26.91 199 PRO A C 1
ATOM 1563 O O . PRO A 1 197 ? 22.840 36.475 101.627 1.00 30.90 199 PRO A O 1
ATOM 1567 N N . ASN A 1 198 ? 21.752 37.908 100.255 1.00 28.52 200 ASN A N 1
ATOM 1568 C CA . ASN A 1 198 ? 22.196 39.135 100.919 1.00 43.29 200 ASN A CA 1
ATOM 1569 C C . ASN A 1 198 ? 23.715 39.284 100.890 1.00 36.01 200 ASN A C 1
ATOM 1570 O O . ASN A 1 198 ? 24.306 39.908 101.774 1.00 43.35 200 ASN A O 1
ATOM 1575 N N . ALA A 1 199 ? 24.357 38.713 99.877 1.00 37.08 201 ALA A N 1
ATOM 1576 C CA . ALA A 1 199 ? 25.785 38.907 99.693 1.00 26.61 201 ALA A CA 1
ATOM 1577 C C . ALA A 1 199 ? 26.061 40.284 99.104 1.00 35.17 201 ALA A C 1
ATOM 1578 O O . ALA A 1 199 ? 25.247 40.844 98.363 1.00 31.69 201 ALA A O 1
ATOM 1580 N N . GLU A 1 200 ? 27.225 40.829 99.444 1.00 31.98 202 GLU A N 1
ATOM 1581 C CA . GLU A 1 200 ? 27.634 42.133 98.941 1.00 31.03 202 GLU A CA 1
ATOM 1582 C C . GLU A 1 200 ? 28.052 42.039 97.480 1.00 30.02 202 GLU A C 1
ATOM 1583 O O . GLU A 1 200 ? 28.789 41.131 97.087 1.00 44.54 202 GLU A O 1
ATOM 1589 N N . ILE A 1 201 ? 27.576 42.985 96.677 1.00 31.55 203 ILE A N 1
ATOM 1590 C CA . ILE A 1 201 ? 27.989 43.132 95.286 1.00 32.92 203 ILE A CA 1
ATOM 1591 C C . ILE A 1 201 ? 28.726 44.459 95.172 1.00 33.86 203 ILE A C 1
ATOM 1592 O O . ILE A 1 201 ? 28.119 45.530 95.296 1.00 38.15 203 ILE A O 1
ATOM 1597 N N . VAL A 1 202 ? 30.034 44.394 94.946 1.00 32.66 204 VAL A N 1
ATOM 1598 C CA . VAL A 1 202 ? 30.852 45.597 94.830 1.00 31.82 204 VAL A CA 1
ATOM 1599 C C . VAL A 1 202 ? 30.749 46.121 93.403 1.00 32.82 204 VAL A C 1
ATOM 1600 O O . VAL A 1 202 ? 31.031 45.397 92.443 1.00 34.36 204 VAL A O 1
ATOM 1604 N N . LEU A 1 203 ? 30.339 47.380 93.263 1.00 30.32 205 LEU A N 1
ATOM 1605 C CA . LEU A 1 203 ? 30.204 47.976 91.941 1.00 36.87 205 LEU A CA 1
ATOM 1606 C C . LEU A 1 203 ? 31.570 48.411 91.415 1.00 32.48 205 LEU A C 1
ATOM 1607 O O . LEU A 1 203 ? 32.388 48.941 92.172 1.00 38.90 205 LEU A O 1
ATOM 1612 N N . PRO A 1 204 ? 31.842 48.198 90.131 1.00 35.59 206 PRO A N 1
ATOM 1613 C CA . PRO A 1 204 ? 33.081 48.713 89.540 1.00 33.66 206 PRO A CA 1
ATOM 1614 C C . PRO A 1 204 ? 33.042 50.230 89.430 1.00 35.91 206 PRO A C 1
ATOM 1615 O O . PRO A 1 204 ? 32.001 50.873 89.585 1.00 38.02 206 PRO A O 1
ATOM 1619 N N . SER A 1 205 ? 34.212 50.805 89.146 1.00 39.84 207 SER A N 1
ATOM 1620 C CA . SER A 1 205 ? 34.344 52.257 89.115 1.00 39.06 207 SER A CA 1
ATOM 1621 C C . SER A 1 205 ? 33.556 52.899 87.979 1.00 43.37 207 SER A C 1
ATOM 1622 O O . SER A 1 205 ? 33.231 54.088 88.067 1.00 40.77 207 SER A O 1
ATOM 1625 N N . TRP A 1 206 ? 33.239 52.149 86.922 1.00 35.53 208 TRP A N 1
ATOM 1626 C CA . TRP A 1 206 ? 32.492 52.700 85.799 1.00 26.98 208 TRP A CA 1
ATOM 1627 C C . TRP A 1 206 ? 30.983 52.644 85.997 1.00 37.46 208 TRP A C 1
ATOM 1628 O O . TRP A 1 206 ? 30.253 53.327 85.270 1.00 34.64 208 TRP A O 1
ATOM 1639 N N . LEU A 1 207 ? 30.502 51.855 86.955 1.00 33.28 209 LEU A N 1
ATOM 1640 C CA . LEU A 1 207 ? 29.075 51.705 87.222 1.00 34.40 209 LEU A CA 1
ATOM 1641 C C . LEU A 1 207 ? 28.775 52.323 88.581 1.00 33.93 209 LEU A C 1
ATOM 1642 O O . LEU A 1 207 ? 29.224 51.813 89.613 1.00 36.76 209 LEU A O 1
ATOM 1647 N N . SER A 1 208 ? 28.018 53.415 88.582 1.00 30.52 210 SER A N 1
ATOM 1648 C CA . SER A 1 208 ? 27.682 54.107 89.815 1.00 37.80 210 SER A CA 1
ATOM 1649 C C . SER A 1 208 ? 26.346 53.614 90.364 1.00 39.74 210 SER A C 1
ATOM 1650 O O . SER A 1 208 ? 25.604 52.878 89.708 1.00 38.99 210 SER A O 1
ATOM 1653 N N . GLU A 1 209 ? 26.044 54.033 91.595 1.00 38.29 211 GLU A N 1
ATOM 1654 C CA . GLU A 1 209 ? 24.755 53.697 92.188 1.00 35.80 211 GLU A CA 1
ATOM 1655 C C . GLU A 1 209 ? 23.604 54.363 91.445 1.00 46.48 211 GLU A C 1
ATOM 1656 O O . GLU A 1 209 ? 22.512 53.792 91.366 1.00 41.43 211 GLU A O 1
ATOM 1662 N N . ASP A 1 210 ? 23.827 55.558 90.890 1.00 36.61 212 ASP A N 1
ATOM 1663 C CA . ASP A 1 210 ? 22.774 56.225 90.130 1.00 34.10 212 ASP A CA 1
ATOM 1664 C C . ASP A 1 210 ? 22.437 55.458 88.857 1.00 40.31 212 ASP A C 1
ATOM 1665 O O . ASP A 1 210 ? 21.267 55.383 88.464 1.00 47.11 212 ASP A O 1
ATOM 1670 N N . ASP A 1 211 ? 23.447 54.886 88.197 1.00 38.46 213 ASP A N 1
ATOM 1671 C CA . ASP A 1 211 ? 23.182 54.034 87.041 1.00 39.14 213 ASP A CA 1
ATOM 1672 C C . ASP A 1 211 ? 22.316 52.845 87.432 1.00 30.02 213 ASP A C 1
ATOM 1673 O O . ASP A 1 211 ? 21.362 52.495 86.722 1.00 39.62 213 ASP A O 1
ATOM 1678 N N . VAL A 1 212 ? 22.635 52.212 88.563 1.00 27.77 214 VAL A N 1
ATOM 1679 C CA . VAL A 1 212 ? 21.851 51.076 89.034 1.00 32.80 214 VAL A CA 1
ATOM 1680 C C . VAL A 1 212 ? 20.423 51.506 89.336 1.00 36.64 214 VAL A C 1
ATOM 1681 O O . VAL A 1 212 ? 19.469 50.781 89.036 1.00 29.89 214 VAL A O 1
ATOM 1685 N N . LYS A 1 213 ? 20.250 52.691 89.928 1.00 34.36 215 LYS A N 1
ATOM 1686 C CA . LYS A 1 213 ? 18.903 53.189 90.195 1.00 29.34 215 LYS A CA 1
ATOM 1687 C C . LYS A 1 213 ? 18.132 53.403 88.901 1.00 33.81 215 LYS A C 1
ATOM 1688 O O . LYS A 1 213 ? 16.946 53.063 88.811 1.00 33.46 215 LYS A O 1
ATOM 1691 N N . ASN A 1 214 ? 18.790 53.972 87.888 1.00 29.25 216 ASN A N 1
ATOM 1692 C CA . ASN A 1 214 ? 18.126 54.200 86.609 1.00 27.02 216 ASN A CA 1
ATOM 1693 C C . ASN A 1 214 ? 17.696 52.886 85.969 1.00 27.81 216 ASN A C 1
ATOM 1694 O O . ASN A 1 214 ? 16.577 52.776 85.454 1.00 27.21 216 ASN A O 1
ATOM 1699 N N . TYR A 1 215 ? 18.567 51.875 85.997 1.00 24.92 217 TYR A N 1
ATOM 1700 C CA . TYR A 1 215 ? 18.197 50.583 85.423 1.00 21.22 217 TYR A CA 1
ATOM 1701 C C . TYR A 1 215 ? 17.084 49.917 86.226 1.00 28.68 217 TYR A C 1
ATOM 1702 O O . TYR A 1 215 ? 16.163 49.321 85.650 1.00 23.09 217 TYR A O 1
ATOM 1711 N N . THR A 1 216 ? 17.149 50.016 87.556 1.00 24.68 218 THR A N 1
ATOM 1712 C CA . THR A 1 216 ? 16.188 49.335 88.416 1.00 22.93 218 THR A CA 1
ATOM 1713 C C . THR A 1 216 ? 14.800 49.946 88.295 1.00 26.45 218 THR A C 1
ATOM 1714 O O . THR A 1 216 ? 13.800 49.220 88.244 1.00 27.08 218 THR A O 1
ATOM 1718 N N . SER A 1 217 ? 14.715 51.279 88.241 1.00 21.56 219 SER A N 1
ATOM 1719 C CA . SER A 1 217 ? 13.414 51.932 88.148 1.00 27.82 219 SER A CA 1
ATOM 1720 C C . SER A 1 217 ? 12.676 51.535 86.879 1.00 30.44 219 SER A C 1
ATOM 1721 O O . SER A 1 217 ? 11.441 51.575 86.842 1.00 34.48 219 SER A O 1
ATOM 1724 N N . LYS A 1 218 ? 13.406 51.149 85.834 1.00 22.96 220 LYS A N 1
ATOM 1725 C CA . LYS A 1 218 ? 12.782 50.734 84.585 1.00 25.16 220 LYS A CA 1
ATOM 1726 C C . LYS A 1 218 ? 12.513 49.236 84.542 1.00 26.55 220 LYS A C 1
ATOM 1727 O O . LYS A 1 218 ? 11.465 48.811 84.043 1.00 25.99 220 LYS A O 1
ATOM 1733 N N . PHE A 1 219 ? 13.429 48.419 85.062 1.00 22.80 221 PHE A N 1
ATOM 1734 C CA . PHE A 1 219 ? 13.222 46.979 84.998 1.00 18.79 221 PHE A CA 1
ATOM 1735 C C . PHE A 1 219 ? 12.339 46.449 86.121 1.00 19.28 221 PHE A C 1
ATOM 1736 O O . PHE A 1 219 ? 11.968 45.270 86.087 1.00 19.84 221 PHE A O 1
ATOM 1744 N N . GLU A 1 220 ? 11.973 47.282 87.099 1.00 21.85 222 GLU A N 1
ATOM 1745 C CA . GLU A 1 220 ? 10.949 46.876 88.055 1.00 31.82 222 GLU A CA 1
ATOM 1746 C C . GLU A 1 220 ? 9.604 46.641 87.382 1.00 29.00 222 GLU A C 1
ATOM 1747 O O . GLU A 1 220 ? 8.758 45.934 87.941 1.00 20.61 222 GLU A O 1
ATOM 1753 N N . LYS A 1 221 ? 9.388 47.216 86.197 1.00 21.10 223 LYS A N 1
ATOM 1754 C CA . LYS A 1 221 ? 8.176 46.936 85.438 1.00 22.66 223 LYS A CA 1
ATOM 1755 C C . LYS A 1 221 ? 8.188 45.538 84.831 1.00 27.89 223 LYS A C 1
ATOM 1756 O O . LYS A 1 221 ? 7.126 45.030 84.458 1.00 29.18 223 LYS A O 1
ATOM 1762 N N . GLY A 1 222 ? 9.351 44.911 84.724 1.00 23.65 224 GLY A N 1
ATOM 1763 C CA . GLY A 1 222 ? 9.460 43.547 84.236 1.00 23.47 224 GLY A CA 1
ATOM 1764 C C . GLY A 1 222 ? 10.632 43.329 83.298 1.00 23.39 224 GLY A C 1
ATOM 1765 O O . GLY A 1 222 ? 11.065 44.229 82.575 1.00 22.47 224 GLY A O 1
ATOM 1766 N N . PHE A 1 223 ? 11.163 42.107 83.311 1.00 21.65 225 PHE A N 1
ATOM 1767 C CA . PHE A 1 223 ? 12.228 41.690 82.408 1.00 18.29 225 PHE A CA 1
ATOM 1768 C C . PHE A 1 223 ? 11.712 40.923 81.197 1.00 19.53 225 PHE A C 1
ATOM 1769 O O . PHE A 1 223 ? 12.510 40.568 80.322 1.00 17.74 225 PHE A O 1
ATOM 1777 N N . THR A 1 224 ? 10.403 40.659 81.128 1.00 13.06 226 THR A N 1
ATOM 1778 C CA . THR A 1 224 ? 9.865 39.781 80.091 1.00 15.28 226 THR A CA 1
ATOM 1779 C C . THR A 1 224 ? 10.187 40.294 78.692 1.00 13.34 226 THR A C 1
ATOM 1780 O O . THR A 1 224 ? 10.541 39.508 77.802 1.00 11.85 226 THR A O 1
ATOM 1784 N N . GLY A 1 225 ? 10.080 41.608 78.482 1.00 15.52 227 GLY A N 1
ATOM 1785 C CA . GLY A 1 225 ? 10.316 42.159 77.157 1.00 10.86 227 GLY A CA 1
ATOM 1786 C C . GLY A 1 225 ? 11.696 41.831 76.622 1.00 11.14 227 GLY A C 1
ATOM 1787 O O . GLY A 1 225 ? 11.848 41.419 75.470 1.00 14.65 227 GLY A O 1
ATOM 1788 N N . GLY A 1 226 ? 12.722 41.998 77.458 1.00 11.45 228 GLY A N 1
ATOM 1789 C CA . GLY A 1 226 ? 14.074 41.691 77.020 1.00 13.07 228 GLY A CA 1
ATOM 1790 C C . GLY A 1 226 ? 14.329 40.203 76.878 1.00 12.48 228 GLY A C 1
ATOM 1791 O O . GLY A 1 226 ? 15.048 39.774 75.971 1.00 12.81 228 GLY A O 1
ATOM 1792 N N . VAL A 1 227 ? 13.750 39.394 77.771 1.00 11.61 229 VAL A N 1
ATOM 1793 C CA . VAL A 1 227 ? 13.940 37.946 77.708 1.00 9.95 229 VAL A CA 1
ATOM 1794 C C . VAL A 1 227 ? 13.297 37.365 76.451 1.00 11.07 229 VAL A C 1
ATOM 1795 O O . VAL A 1 227 ? 13.767 36.350 75.914 1.00 12.05 229 VAL A O 1
ATOM 1799 N N . ASN A 1 228 ? 12.229 37.995 75.950 1.00 9.74 230 ASN A N 1
ATOM 1800 C CA . ASN A 1 228 ? 11.574 37.490 74.746 1.00 11.21 230 ASN A CA 1
ATOM 1801 C C . ASN A 1 228 ? 12.508 37.508 73.538 1.00 10.81 230 ASN A C 1
ATOM 1802 O O . ASN A 1 228 ? 12.354 36.689 72.619 1.00 15.88 230 ASN A O 1
ATOM 1807 N N . TYR A 1 229 ? 13.484 38.419 73.522 1.00 9.67 231 TYR A N 1
ATOM 1808 C CA . TYR A 1 229 ? 14.501 38.389 72.474 1.00 16.01 231 TYR A CA 1
ATOM 1809 C C . TYR A 1 229 ? 15.193 37.032 72.435 1.00 11.45 231 TYR A C 1
ATOM 1810 O O . TYR A 1 229 ? 15.264 36.386 71.383 1.00 13.48 231 TYR A O 1
ATOM 1819 N N . TYR A 1 230 ? 15.697 36.576 73.586 1.00 10.52 232 TYR A N 1
ATOM 1820 C CA . TYR A 1 230 ? 16.295 35.247 73.662 1.00 11.24 232 TYR A CA 1
ATOM 1821 C C . TYR A 1 230 ? 15.277 34.169 73.321 1.00 14.63 232 TYR A C 1
ATOM 1822 O O . TYR A 1 230 ? 15.613 33.161 72.687 1.00 13.09 232 TYR A O 1
ATOM 1831 N N . ARG A 1 231 ? 14.026 34.359 73.744 1.00 9.71 233 ARG A N 1
ATOM 1832 C CA . ARG A 1 231 ? 12.997 33.365 73.461 1.00 14.25 233 ARG A CA 1
ATOM 1833 C C . ARG A 1 231 ? 12.706 33.236 71.970 1.00 16.08 233 ARG A C 1
ATOM 1834 O O . ARG A 1 231 ? 12.103 32.243 71.549 1.00 17.90 233 ARG A O 1
ATOM 1842 N N . ASN A 1 232 ? 13.105 34.218 71.164 1.00 12.51 234 ASN A N 1
ATOM 1843 C CA . ASN A 1 232 ? 12.908 34.143 69.721 1.00 14.83 234 ASN A CA 1
ATOM 1844 C C . ASN A 1 232 ? 14.183 33.787 68.949 1.00 12.49 234 ASN A C 1
ATOM 1845 O O . ASN A 1 232 ? 14.246 34.023 67.740 1.00 14.27 234 ASN A O 1
ATOM 1850 N N . ILE A 1 233 ? 15.184 33.198 69.606 1.00 10.78 235 ILE A N 1
ATOM 1851 C CA . ILE A 1 233 ? 16.437 32.882 68.919 1.00 13.47 235 ILE A CA 1
ATOM 1852 C C . ILE A 1 233 ? 16.213 31.816 67.848 1.00 17.20 235 ILE A C 1
ATOM 1853 O O . ILE A 1 233 ? 16.620 31.976 66.686 1.00 16.08 235 ILE A O 1
ATOM 1858 N N . ASN A 1 234 ? 15.557 30.712 68.218 1.00 12.79 236 ASN A N 1
ATOM 1859 C CA . ASN A 1 234 ? 15.274 29.667 67.240 1.00 14.60 236 ASN A CA 1
ATOM 1860 C C . ASN A 1 234 ? 14.292 30.139 66.177 1.00 14.25 236 ASN A C 1
ATOM 1861 O O . ASN A 1 234 ? 14.381 29.706 65.026 1.00 15.98 236 ASN A O 1
ATOM 1866 N N . VAL A 1 235 ? 13.357 31.025 66.531 1.00 13.05 237 VAL A N 1
ATOM 1867 C CA . VAL A 1 235 ? 12.428 31.564 65.539 1.00 15.09 237 VAL A CA 1
ATOM 1868 C C . VAL A 1 235 ? 13.180 32.397 64.506 1.00 15.07 237 VAL A C 1
ATOM 1869 O O . VAL A 1 235 ? 12.973 32.254 63.292 1.00 15.64 237 VAL A O 1
ATOM 1873 N N . ASN A 1 236 ? 14.063 33.284 64.976 1.00 8.85 238 ASN A N 1
ATOM 1874 C CA . ASN A 1 236 ? 14.917 34.049 64.074 1.00 11.23 238 ASN A CA 1
ATOM 1875 C C . ASN A 1 236 ? 15.695 33.125 63.148 1.00 22.18 238 ASN A C 1
ATOM 1876 O O . ASN A 1 236 ? 15.740 33.341 61.931 1.00 14.39 238 ASN A O 1
ATOM 1881 N N . TRP A 1 237 ? 16.309 32.078 63.708 1.00 10.75 239 TRP A N 1
ATOM 1882 C CA . TRP A 1 237 ? 17.047 31.137 62.868 1.00 13.49 239 TRP A CA 1
ATOM 1883 C C . TRP A 1 237 ? 16.138 30.478 61.836 1.00 20.37 239 TRP A C 1
ATOM 1884 O O . TRP A 1 237 ? 16.513 30.338 60.666 1.00 14.69 239 TRP A O 1
ATOM 1895 N N . GLU A 1 238 ? 14.936 30.069 62.249 1.00 14.04 240 GLU A N 1
ATOM 1896 C CA . GLU A 1 238 ? 14.038 29.357 61.348 1.00 18.62 240 GLU A CA 1
ATOM 1897 C C . GLU A 1 238 ? 13.533 30.254 60.228 1.00 26.29 240 GLU A C 1
ATOM 1898 O O . GLU A 1 238 ? 13.191 29.758 59.148 1.00 27.62 240 GLU A O 1
ATOM 1904 N N . LEU A 1 239 ? 13.479 31.564 60.457 1.00 20.87 241 LEU A N 1
ATOM 1905 C CA . LEU A 1 239 ? 12.944 32.489 59.468 1.00 16.44 241 LEU A CA 1
ATOM 1906 C C . LEU A 1 239 ? 14.018 33.214 58.663 1.00 18.48 241 LEU A C 1
ATOM 1907 O O . LEU A 1 239 ? 13.675 34.051 57.823 1.00 17.98 241 LEU A O 1
ATOM 1912 N N . THR A 1 240 ? 15.301 32.921 58.886 1.00 16.43 242 THR A N 1
ATOM 1913 C CA . THR A 1 240 ? 16.377 33.628 58.199 1.00 19.31 242 THR A CA 1
ATOM 1914 C C . THR A 1 240 ? 17.156 32.729 57.242 1.00 16.50 242 THR A C 1
ATOM 1915 O O . THR A 1 240 ? 18.282 33.063 56.862 1.00 16.56 242 THR A O 1
ATOM 1919 N N . ALA A 1 241 ? 16.574 31.600 56.841 1.00 16.24 243 ALA A N 1
ATOM 1920 C CA . ALA A 1 241 ? 17.180 30.796 55.787 1.00 19.50 243 ALA A CA 1
ATOM 1921 C C . ALA A 1 241 ? 17.362 31.536 54.459 1.00 22.63 243 ALA A C 1
ATOM 1922 O O . ALA A 1 241 ? 18.313 31.192 53.736 1.00 18.80 243 ALA A O 1
ATOM 1924 N N . PRO A 1 242 ? 16.510 32.519 54.061 1.00 18.28 244 PRO A N 1
ATOM 1925 C CA . PRO A 1 242 ? 16.789 33.267 52.824 1.00 22.65 244 PRO A CA 1
ATOM 1926 C C . PRO A 1 242 ? 18.171 33.900 52.760 1.00 22.76 244 PRO A C 1
ATOM 1927 O O . PRO A 1 242 ? 18.689 34.152 51.666 1.00 19.91 244 PRO A O 1
ATOM 1931 N N . TRP A 1 243 ? 18.779 34.173 53.913 1.00 17.13 245 TRP A N 1
ATOM 1932 C CA . TRP A 1 243 ? 20.069 34.846 53.954 1.00 17.62 245 TRP A CA 1
ATOM 1933 C C . TRP A 1 243 ? 21.225 33.884 54.197 1.00 21.91 245 TRP A C 1
ATOM 1934 O O . TRP A 1 243 ? 22.289 34.305 54.665 1.00 21.69 245 TRP A O 1
ATOM 1945 N N . ALA A 1 244 ? 21.042 32.607 53.877 1.00 19.93 246 ALA A N 1
ATOM 1946 C CA . ALA A 1 244 ? 22.154 31.668 53.878 1.00 20.71 246 ALA A CA 1
ATOM 1947 C C . ALA A 1 244 ? 23.176 32.084 52.830 1.00 22.69 246 ALA A C 1
ATOM 1948 O O . ALA A 1 244 ? 22.844 32.225 51.649 1.00 26.18 246 ALA A O 1
ATOM 1950 N N . GLY A 1 245 ? 24.416 32.293 53.263 1.00 26.41 247 GLY A N 1
ATOM 1951 C CA . GLY A 1 245 ? 25.466 32.710 52.359 1.00 17.32 247 GLY A CA 1
ATOM 1952 C C . GLY A 1 245 ? 25.510 34.191 52.060 1.00 25.17 247 GLY A C 1
ATOM 1953 O O . GLY A 1 245 ? 26.289 34.606 51.193 1.00 24.43 247 GLY A O 1
ATOM 1954 N N . SER A 1 246 ? 24.701 35.000 52.740 1.00 17.59 248 SER A N 1
ATOM 1955 C CA . SER A 1 246 ? 24.718 36.437 52.519 1.00 24.65 248 SER A CA 1
ATOM 1956 C C . SER A 1 246 ? 25.999 37.052 53.074 1.00 21.70 248 SER A C 1
ATOM 1957 O O . SER A 1 246 ? 26.652 36.503 53.965 1.00 25.35 248 SER A O 1
ATOM 1960 N N . GLN A 1 247 ? 26.349 38.214 52.531 1.00 23.77 249 GLN A N 1
ATOM 1961 C CA . GLN A 1 247 ? 27.477 39.005 52.999 1.00 23.66 249 GLN A CA 1
ATOM 1962 C C . GLN A 1 247 ? 26.985 40.381 53.424 1.00 26.90 249 GLN A C 1
ATOM 1963 O O . GLN A 1 247 ? 26.139 40.982 52.754 1.00 27.66 249 GLN A O 1
ATOM 1969 N N . ILE A 1 248 ? 27.514 40.875 54.541 1.00 26.87 250 ILE A N 1
ATOM 1970 C CA . ILE A 1 248 ? 27.225 42.239 54.964 1.00 19.44 250 ILE A CA 1
ATOM 1971 C C . ILE A 1 248 ? 27.915 43.198 54.002 1.00 21.67 250 ILE A C 1
ATOM 1972 O O . ILE A 1 248 ? 29.137 43.146 53.821 1.00 18.71 250 ILE A O 1
ATOM 1977 N N . LYS A 1 249 ? 27.131 44.073 53.372 1.00 30.35 251 LYS A N 1
ATOM 1978 C CA . LYS A 1 249 ? 27.632 45.001 52.367 1.00 26.16 251 LYS A CA 1
ATOM 1979 C C . LYS A 1 249 ? 28.043 46.347 52.959 1.00 23.02 251 LYS A C 1
ATOM 1980 O O . LYS A 1 249 ? 28.177 47.325 52.216 1.00 33.80 251 LYS A O 1
ATOM 1986 N N . VAL A 1 250 ? 28.248 46.416 54.269 1.00 29.29 252 VAL A N 1
ATOM 1987 C CA . VAL A 1 250 ? 28.466 47.686 54.958 1.00 26.77 252 VAL A CA 1
ATOM 1988 C C . VAL A 1 250 ? 29.856 47.689 55.586 1.00 22.70 252 VAL A C 1
ATOM 1989 O O . VAL A 1 250 ? 30.299 46.654 56.103 1.00 28.63 252 VAL A O 1
ATOM 1993 N N . PRO A 1 251 ? 30.586 48.806 55.542 1.00 22.08 253 PRO A N 1
ATOM 1994 C CA . PRO A 1 251 ? 31.827 48.901 56.322 1.00 20.42 253 PRO A CA 1
ATOM 1995 C C . PRO A 1 251 ? 31.543 48.707 57.804 1.00 22.79 253 PRO A C 1
ATOM 1996 O O . PRO A 1 251 ? 30.574 49.245 58.344 1.00 19.50 253 PRO A O 1
ATOM 2000 N N . VAL A 1 252 ? 32.394 47.921 58.462 1.00 21.35 254 VAL A N 1
ATOM 2001 C CA . VAL A 1 252 ? 32.157 47.495 59.837 1.00 25.71 254 VAL A CA 1
ATOM 2002 C C . VAL A 1 252 ? 33.445 47.617 60.641 1.00 29.55 254 VAL A C 1
ATOM 2003 O O . VAL A 1 252 ? 34.528 47.248 60.171 1.00 31.55 254 VAL A O 1
ATOM 2007 N N . LYS A 1 253 ? 33.320 48.135 61.861 1.00 29.81 255 LYS A N 1
ATOM 2008 C CA . LYS A 1 253 ? 34.388 48.133 62.852 1.00 27.49 255 LYS A CA 1
ATOM 2009 C C . LYS A 1 253 ? 33.885 47.378 64.074 1.00 25.95 255 LYS A C 1
ATOM 2010 O O . LYS A 1 253 ? 32.890 47.781 64.686 1.00 24.76 255 LYS A O 1
ATOM 2016 N N . PHE A 1 254 ? 34.557 46.283 64.420 1.00 21.34 256 PHE A N 1
ATOM 2017 C CA . PHE A 1 254 ? 34.138 45.418 65.514 1.00 17.76 256 PHE A CA 1
ATOM 2018 C C . PHE A 1 254 ? 35.087 45.578 66.694 1.00 24.68 256 PHE A C 1
ATOM 2019 O O . PHE A 1 254 ? 36.311 45.553 66.519 1.00 22.58 256 PHE A O 1
ATOM 2027 N N . ILE A 1 255 ? 34.520 45.741 67.889 1.00 23.47 257 ILE A N 1
ATOM 2028 C CA . ILE A 1 255 ? 35.284 45.923 69.118 1.00 23.40 257 ILE A CA 1
ATOM 2029 C C . ILE A 1 255 ? 34.727 44.987 70.182 1.00 23.91 257 ILE A C 1
ATOM 2030 O O . ILE A 1 255 ? 33.507 44.851 70.323 1.00 25.09 257 ILE A O 1
ATOM 2035 N N . VAL A 1 256 ? 35.620 44.344 70.935 1.00 22.11 258 VAL A N 1
ATOM 2036 C CA . VAL A 1 256 ? 35.220 43.422 71.991 1.00 22.24 258 VAL A CA 1
ATOM 2037 C C . VAL A 1 256 ? 36.335 43.356 73.025 1.00 23.40 258 VAL A C 1
ATOM 2038 O O . VAL A 1 256 ? 37.517 43.489 72.698 1.00 28.89 258 VAL A O 1
ATOM 2042 N N . GLY A 1 257 ? 35.951 43.172 74.286 1.00 21.81 259 GLY A N 1
ATOM 2043 C CA . GLY A 1 257 ? 36.917 42.964 75.353 1.00 23.60 259 GLY A CA 1
ATOM 2044 C C . GLY A 1 257 ? 37.218 41.484 75.528 1.00 28.04 259 GLY A C 1
ATOM 2045 O O . GLY A 1 257 ? 36.341 40.636 75.378 1.00 23.85 259 GLY A O 1
ATOM 2046 N N . ASP A 1 258 ? 38.477 41.181 75.850 1.00 24.02 260 ASP A N 1
ATOM 2047 C CA . ASP A 1 258 ? 38.900 39.788 75.936 1.00 28.30 260 ASP A CA 1
ATOM 2048 C C . ASP A 1 258 ? 38.427 39.093 77.208 1.00 28.46 260 ASP A C 1
ATOM 2049 O O . ASP A 1 258 ? 38.800 37.939 77.438 1.00 29.56 260 ASP A O 1
ATOM 2054 N N . LEU A 1 259 ? 37.633 39.764 78.041 1.00 21.18 261 LEU A N 1
ATOM 2055 C CA . LEU A 1 259 ? 36.949 39.124 79.155 1.00 22.75 261 LEU A CA 1
ATOM 2056 C C . LEU A 1 259 ? 35.453 38.987 78.909 1.00 24.59 261 LEU A C 1
ATOM 2057 O O . LEU A 1 259 ? 34.737 38.476 79.776 1.00 22.59 261 LEU A O 1
ATOM 2062 N N . ASP A 1 260 ? 34.970 39.428 77.749 1.00 22.36 262 ASP A N 1
ATOM 2063 C CA . ASP A 1 260 ? 33.557 39.315 77.414 1.00 23.02 262 ASP A CA 1
ATOM 2064 C C . ASP A 1 260 ? 33.195 37.857 77.153 1.00 19.86 262 ASP A C 1
ATOM 2065 O O . ASP A 1 260 ? 33.846 37.180 76.352 1.00 21.03 262 ASP A O 1
ATOM 2070 N N . LEU A 1 261 ? 32.147 37.378 77.828 1.00 15.89 263 LEU A N 1
ATOM 2071 C CA . LEU A 1 261 ? 31.751 35.979 77.686 1.00 19.71 263 LEU A CA 1
ATOM 2072 C C . LEU A 1 261 ? 31.311 35.654 76.262 1.00 20.73 263 LEU A C 1
ATOM 2073 O O . LEU A 1 261 ? 31.544 34.537 75.784 1.00 22.60 263 LEU A O 1
ATOM 2078 N N . THR A 1 262 ? 30.687 36.611 75.568 1.00 13.06 264 THR A N 1
ATOM 2079 C CA . THR A 1 262 ? 30.268 36.368 74.190 1.00 21.93 264 THR A CA 1
ATOM 2080 C C . THR A 1 262 ? 31.459 36.053 73.298 1.00 23.95 264 THR A C 1
ATOM 2081 O O . THR A 1 262 ? 31.329 35.296 72.328 1.00 19.39 264 THR A O 1
ATOM 2085 N N . TYR A 1 263 ? 32.625 36.615 73.619 1.00 23.23 265 TYR A N 1
ATOM 2086 C CA . TYR A 1 263 ? 33.841 36.359 72.860 1.00 18.22 265 TYR A CA 1
ATOM 2087 C C . TYR A 1 263 ? 34.290 34.906 72.957 1.00 24.28 265 TYR A C 1
ATOM 2088 O O . TYR A 1 263 ? 35.082 34.457 72.121 1.00 25.91 265 TYR A O 1
ATOM 2097 N N . TYR A 1 264 ? 33.796 34.156 73.944 1.00 17.75 266 TYR A N 1
ATOM 2098 C CA . TYR A 1 264 ? 34.230 32.783 74.166 1.00 21.42 266 TYR A CA 1
ATOM 2099 C C . TYR A 1 264 ? 33.137 31.762 73.874 1.00 19.89 266 TYR A C 1
ATOM 2100 O O . TYR A 1 264 ? 33.276 30.593 74.249 1.00 19.24 266 TYR A O 1
ATOM 2109 N N . MET A 1 265 ? 32.060 32.173 73.211 1.00 17.34 267 MET A N 1
ATOM 2110 C CA . MET A 1 265 ? 31.040 31.240 72.775 1.00 15.76 267 MET A CA 1
ATOM 2111 C C . MET A 1 265 ? 31.600 30.345 71.668 1.00 20.39 267 MET A C 1
ATOM 2112 O O . MET A 1 265 ? 32.587 30.701 71.017 1.00 18.55 267 MET A O 1
ATOM 2117 N N . PRO A 1 266 ? 31.000 29.171 71.452 1.00 16.56 268 PRO A N 1
ATOM 2118 C CA . PRO A 1 266 ? 31.604 28.178 70.549 1.00 24.36 268 PRO A CA 1
ATOM 2119 C C . PRO A 1 266 ? 31.961 28.743 69.181 1.00 19.16 268 PRO A C 1
ATOM 2120 O O . PRO A 1 266 ? 31.129 29.340 68.495 1.00 18.16 268 PRO A O 1
ATOM 2124 N N . GLY A 1 267 ? 33.223 28.556 68.793 1.00 22.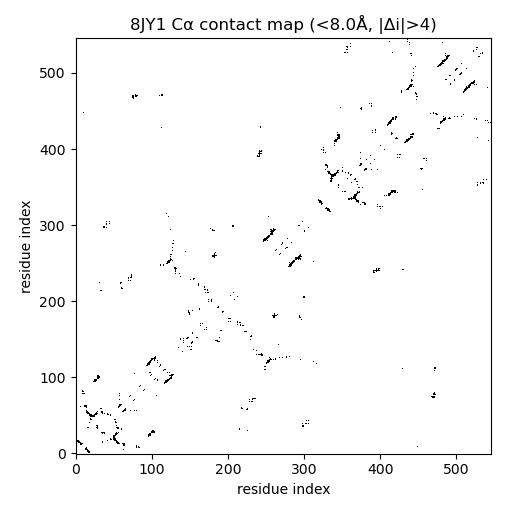56 269 GLY A N 1
ATOM 2125 C CA . GLY A 1 267 ? 33.710 28.927 67.480 1.00 15.37 269 GLY A CA 1
ATOM 2126 C C . GLY A 1 267 ? 33.841 30.410 67.215 1.00 23.21 269 GLY A C 1
ATOM 2127 O O . GLY A 1 267 ? 34.246 30.785 66.109 1.00 19.96 269 GLY A O 1
ATOM 2128 N N . VAL A 1 268 ? 33.529 31.267 68.190 1.00 19.90 270 VAL A N 1
ATOM 2129 C CA . VAL A 1 268 ? 33.506 32.705 67.939 1.00 21.68 270 VAL A CA 1
ATOM 2130 C C . VAL A 1 268 ? 34.914 33.243 67.703 1.00 16.13 270 VAL A C 1
ATOM 2131 O O . VAL A 1 268 ? 35.143 34.031 66.778 1.00 24.81 270 VAL A O 1
ATOM 2135 N N . LYS A 1 269 ? 35.876 32.832 68.530 1.00 22.93 271 LYS A N 1
ATOM 2136 C CA . LYS A 1 269 ? 37.232 33.364 68.415 1.00 29.55 271 LYS A CA 1
ATOM 2137 C C . LYS A 1 269 ? 37.858 32.985 67.076 1.00 26.58 271 LYS A C 1
ATOM 2138 O O . LYS A 1 269 ? 38.426 33.836 66.376 1.00 28.68 271 LYS A O 1
ATOM 2144 N N . ASP A 1 270 ? 37.755 31.708 66.699 1.00 22.68 272 ASP A N 1
ATOM 2145 C CA . ASP A 1 270 ? 38.271 31.271 65.405 1.00 24.87 272 ASP A CA 1
ATOM 2146 C C . ASP A 1 270 ? 37.535 31.951 64.259 1.00 30.41 272 ASP A C 1
ATOM 2147 O O . ASP A 1 270 ? 38.144 32.301 63.242 1.00 27.15 272 ASP A O 1
ATOM 2152 N N . TYR A 1 271 ? 36.222 32.144 64.400 1.00 25.07 273 TYR A N 1
ATOM 2153 C CA . TYR A 1 271 ? 35.469 32.841 63.363 1.00 27.16 273 TYR A CA 1
ATOM 2154 C C . TYR A 1 271 ? 35.990 34.257 63.168 1.00 25.10 273 TYR A C 1
ATOM 2155 O O . TYR A 1 271 ? 36.183 34.708 62.033 1.00 24.78 273 TYR A O 1
ATOM 2164 N N . ILE A 1 272 ? 36.244 34.964 64.269 1.00 22.50 274 ILE A N 1
ATOM 2165 C CA . ILE A 1 272 ? 36.695 36.348 64.181 1.00 28.63 274 ILE A CA 1
ATOM 2166 C C . ILE A 1 272 ? 38.101 36.424 63.598 1.00 32.55 274 ILE A C 1
ATOM 2167 O O . ILE A 1 272 ? 38.382 37.263 62.734 1.00 26.55 274 ILE A O 1
ATOM 2172 N N . HIS A 1 273 ? 39.003 35.545 64.043 1.00 28.99 275 HIS A N 1
ATOM 2173 C CA . HIS A 1 273 ? 40.420 35.722 63.750 1.00 34.36 275 HIS A CA 1
ATOM 2174 C C . HIS A 1 273 ? 40.947 34.870 62.600 1.00 34.03 275 HIS A C 1
ATOM 2175 O O . HIS A 1 273 ? 42.004 35.201 62.052 1.00 32.28 275 HIS A O 1
ATOM 2182 N N . LYS A 1 274 ? 40.259 33.795 62.212 1.00 32.70 276 LYS A N 1
ATOM 2183 C CA . LYS A 1 274 ? 40.798 32.866 61.225 1.00 27.31 276 LYS A CA 1
ATOM 2184 C C . LYS A 1 274 ? 40.229 33.067 59.823 1.00 33.40 276 LYS A C 1
ATOM 2185 O O . LYS A 1 274 ? 40.488 32.240 58.943 1.00 28.33 276 LYS A O 1
ATOM 2191 N N . GLY A 1 275 ? 39.458 34.130 59.590 1.00 31.55 277 GLY A N 1
ATOM 2192 C CA . GLY A 1 275 ? 39.060 34.522 58.253 1.00 23.77 277 GLY A CA 1
ATOM 2193 C C . GLY A 1 275 ? 37.577 34.426 57.956 1.00 24.57 277 GLY A C 1
ATOM 2194 O O . GLY A 1 275 ? 37.123 35.018 56.968 1.00 31.58 277 GLY A O 1
ATOM 2195 N N . GLY A 1 276 ? 36.807 33.698 58.767 1.00 22.56 278 GLY A N 1
ATOM 2196 C CA . GLY A 1 276 ? 35.381 33.583 58.500 1.00 25.21 278 GLY A CA 1
ATOM 2197 C C . GLY A 1 276 ? 34.646 34.903 58.648 1.00 26.71 278 GLY A C 1
ATOM 2198 O O . GLY A 1 276 ? 33.778 35.238 57.834 1.00 26.59 278 GLY A O 1
ATOM 2199 N N . PHE A 1 277 ? 34.979 35.665 59.694 1.00 23.81 279 PHE A N 1
ATOM 2200 C CA . PHE A 1 277 ? 34.381 36.982 59.893 1.00 21.73 279 PHE A CA 1
ATOM 2201 C C . PHE A 1 277 ? 34.651 37.889 58.697 1.00 24.18 279 PHE A C 1
ATOM 2202 O O . PHE A 1 277 ? 33.733 38.521 58.161 1.00 23.06 279 PHE A O 1
ATOM 2210 N N . LYS A 1 278 ? 35.913 37.959 58.263 1.00 23.23 280 LYS A N 1
ATOM 2211 C CA . LYS A 1 278 ? 36.266 38.789 57.115 1.00 26.60 280 LYS A CA 1
ATOM 2212 C C . LYS A 1 278 ? 35.596 38.299 55.837 1.00 30.11 280 LYS A C 1
ATOM 2213 O O . LYS A 1 278 ? 35.247 39.107 54.969 1.00 28.07 280 LYS A O 1
ATOM 2219 N N . ARG A 1 279 ? 35.408 36.984 55.705 1.00 31.47 281 ARG A N 1
ATOM 2220 C CA . ARG A 1 279 ? 34.738 36.441 54.528 1.00 25.77 281 ARG A CA 1
ATOM 2221 C C . ARG A 1 279 ? 33.272 36.857 54.488 1.00 32.18 281 ARG A C 1
ATOM 2222 O O . ARG A 1 279 ? 32.768 37.293 53.446 1.00 32.22 281 ARG A O 1
ATOM 2230 N N . ASP A 1 280 ? 32.570 36.728 55.617 1.00 26.13 282 ASP A N 1
ATOM 2231 C CA . ASP A 1 280 ? 31.155 37.085 55.652 1.00 24.03 282 ASP A CA 1
ATOM 2232 C C . ASP A 1 280 ? 30.939 38.593 55.677 1.00 26.38 282 ASP A C 1
ATOM 2233 O O . ASP A 1 280 ? 29.880 39.069 55.252 1.00 23.70 282 ASP A O 1
ATOM 2238 N N . VAL A 1 281 ? 31.910 39.351 56.175 1.00 25.36 283 VAL A N 1
ATOM 2239 C CA . VAL A 1 281 ? 31.820 40.808 56.215 1.00 24.25 283 VAL A CA 1
ATOM 2240 C C . VAL A 1 281 ? 32.992 41.361 55.412 1.00 23.84 283 VAL A C 1
ATOM 2241 O O . VAL A 1 281 ? 34.046 41.668 55.987 1.00 26.95 283 VAL A O 1
ATOM 2245 N N . PRO A 1 282 ? 32.857 41.492 54.089 1.00 33.94 284 PRO A N 1
ATOM 2246 C CA . PRO A 1 282 ? 34.022 41.861 53.266 1.00 26.98 284 PRO A CA 1
ATOM 2247 C C . PRO A 1 282 ? 34.602 43.223 53.597 1.00 25.36 284 PRO A C 1
ATOM 2248 O O . PRO A 1 282 ? 35.814 43.422 53.447 1.00 28.82 284 PRO A O 1
ATOM 2252 N N . LEU A 1 283 ? 33.778 44.172 54.037 1.00 27.73 285 LEU A N 1
ATOM 2253 C CA . LEU A 1 283 ? 34.245 45.509 54.372 1.00 22.68 285 LEU A CA 1
ATOM 2254 C C . LEU A 1 283 ? 34.559 45.664 55.856 1.00 27.40 285 LEU A C 1
ATOM 2255 O O . LEU A 1 283 ? 34.569 46.791 56.365 1.00 29.36 285 LEU A O 1
ATOM 2260 N N . LEU A 1 284 ? 34.803 44.560 56.559 1.00 30.81 286 LEU A N 1
ATOM 2261 C CA . LEU A 1 284 ? 35.262 44.617 57.942 1.00 30.03 286 LEU A CA 1
ATOM 2262 C C . LEU A 1 284 ? 36.652 45.238 57.971 1.00 34.29 286 LEU A C 1
ATOM 2263 O O . LEU A 1 284 ? 37.630 44.606 57.561 1.00 26.43 286 LEU A O 1
ATOM 2268 N N . GLU A 1 285 ? 36.747 46.479 58.448 1.00 48.67 287 GLU A N 1
ATOM 2269 C CA . GLU A 1 285 ? 38.024 47.183 58.398 1.00 49.75 287 GLU A CA 1
ATOM 2270 C C . GLU A 1 285 ? 38.989 46.674 59.463 1.00 50.61 287 GLU A C 1
ATOM 2271 O O . GLU A 1 285 ? 40.105 46.246 59.150 1.00 72.25 287 GLU A O 1
ATOM 2277 N N . GLU A 1 286 ? 38.576 46.706 60.726 1.00 43.41 288 GLU A N 1
ATOM 2278 C CA . GLU A 1 286 ? 39.466 46.358 61.822 1.00 55.07 288 GLU A CA 1
ATOM 2279 C C . GLU A 1 286 ? 38.693 45.637 62.915 1.00 59.45 288 GLU A C 1
ATOM 2280 O O . GLU A 1 286 ? 37.491 45.851 63.099 1.00 33.93 288 GLU A O 1
ATOM 2286 N N . VAL A 1 287 ? 39.405 44.773 63.633 1.00 37.30 289 VAL A N 1
ATOM 2287 C CA . VAL A 1 287 ? 38.882 44.075 64.800 1.00 26.67 289 VAL A CA 1
ATOM 2288 C C . VAL A 1 287 ? 39.745 44.470 65.987 1.00 29.09 289 VAL A C 1
ATOM 2289 O O . VAL A 1 287 ? 40.970 44.296 65.957 1.00 31.94 289 VAL A O 1
ATOM 2293 N N . ILE A 1 288 ? 39.113 45.005 67.026 1.00 32.65 290 ILE A N 1
ATOM 2294 C CA . ILE A 1 288 ? 39.814 45.541 68.185 1.00 26.12 290 ILE A CA 1
ATOM 2295 C C . ILE A 1 288 ? 39.442 44.705 69.398 1.00 27.69 290 ILE A C 1
ATOM 2296 O O . ILE A 1 288 ? 38.273 44.676 69.805 1.00 29.92 290 ILE A O 1
ATOM 2301 N N . VAL A 1 289 ? 40.431 44.026 69.970 1.00 30.92 291 VAL A N 1
ATOM 2302 C CA . VAL A 1 289 ? 40.262 43.237 71.182 1.00 24.06 291 VAL A CA 1
ATOM 2303 C C . VAL A 1 289 ? 40.944 43.993 72.313 1.00 30.12 291 VAL A C 1
ATOM 2304 O O . VAL A 1 289 ? 42.178 44.077 72.360 1.00 38.28 291 VAL A O 1
ATOM 2308 N N . MET A 1 290 ? 40.147 44.550 73.222 1.00 26.34 292 MET A N 1
ATOM 2309 C CA . MET A 1 290 ? 40.672 45.277 74.369 1.00 30.34 292 MET A CA 1
ATOM 2310 C C . MET A 1 290 ? 40.991 44.302 75.495 1.00 33.72 292 MET A C 1
ATOM 2311 O O . MET A 1 290 ? 40.154 43.472 75.864 1.00 32.27 292 MET A O 1
ATOM 2316 N N . GLU A 1 291 ? 42.199 44.411 76.041 1.00 39.24 293 GLU A N 1
ATOM 2317 C CA . GLU A 1 291 ? 42.643 43.506 77.090 1.00 35.36 293 GLU A CA 1
ATOM 2318 C C . GLU A 1 291 ? 42.057 43.909 78.437 1.00 30.72 293 GLU A C 1
ATOM 2319 O O . GLU A 1 291 ? 42.021 45.092 78.788 1.00 38.66 293 GLU A O 1
ATOM 2325 N N . GLY A 1 292 ? 41.597 42.913 79.191 1.00 24.49 294 GLY A N 1
ATOM 2326 C CA . GLY A 1 292 ? 41.083 43.160 80.522 1.00 24.32 294 GLY A CA 1
ATOM 2327 C C . GLY A 1 292 ? 39.762 43.889 80.580 1.00 27.95 294 GLY A C 1
ATOM 2328 O O . GLY A 1 292 ? 39.407 44.421 81.635 1.00 30.17 294 GLY A O 1
ATOM 2329 N N . VAL A 1 293 ? 39.016 43.925 79.480 1.00 25.63 295 VAL A N 1
ATOM 2330 C CA . VAL A 1 293 ? 37.734 44.617 79.415 1.00 29.53 295 VAL A CA 1
ATOM 2331 C C . VAL A 1 293 ? 36.624 43.579 79.334 1.00 24.77 295 VAL A C 1
ATOM 2332 O O . VAL A 1 293 ? 36.758 42.564 78.641 1.00 22.27 295 VAL A O 1
ATOM 2336 N N . GLY A 1 294 ? 35.531 43.832 80.050 1.00 26.70 296 GLY A N 1
ATOM 2337 C CA . GLY A 1 294 ? 34.424 42.905 80.139 1.00 18.95 296 GLY A CA 1
ATOM 2338 C C . GLY A 1 294 ? 33.375 43.108 79.065 1.00 25.37 296 GLY A C 1
ATOM 2339 O O . GLY A 1 294 ? 33.633 43.662 77.993 1.00 24.34 296 GLY A O 1
ATOM 2340 N N . HIS A 1 295 ? 32.159 42.654 79.378 1.00 21.36 297 HIS A N 1
ATOM 2341 C CA . HIS A 1 295 ? 31.088 42.624 78.387 1.00 19.47 297 HIS A CA 1
ATOM 2342 C C . HIS A 1 295 ? 30.552 44.019 78.090 1.00 21.96 297 HIS A C 1
ATOM 2343 O O . HIS A 1 295 ? 30.264 44.344 76.933 1.00 17.02 297 HIS A O 1
ATOM 2350 N N . PHE A 1 296 ? 30.397 44.850 79.119 1.00 19.74 298 PHE A N 1
ATOM 2351 C CA . PHE A 1 296 ? 29.784 46.170 78.962 1.00 24.38 298 PHE A CA 1
ATOM 2352 C C . PHE A 1 296 ? 30.865 47.189 78.599 1.00 21.18 298 PHE A C 1
ATOM 2353 O O . PHE A 1 296 ? 31.191 48.112 79.347 1.00 27.69 298 PHE A O 1
ATOM 2361 N N . ILE A 1 297 ? 31.412 47.001 77.395 1.00 25.45 299 ILE A N 1
ATOM 2362 C CA . ILE A 1 297 ? 32.596 47.745 76.979 1.00 22.63 299 ILE A CA 1
ATOM 2363 C C . ILE A 1 297 ? 32.280 49.223 76.771 1.00 26.89 299 ILE A C 1
ATOM 2364 O O . ILE A 1 297 ? 33.123 50.087 77.044 1.00 24.03 299 ILE A O 1
ATOM 2369 N N . ASN A 1 298 ? 31.070 49.547 76.307 1.00 19.88 300 ASN A N 1
ATOM 2370 C CA . ASN A 1 298 ? 30.706 50.946 76.118 1.00 24.82 300 ASN A CA 1
ATOM 2371 C C . ASN A 1 298 ? 30.505 51.674 77.441 1.00 26.74 300 ASN A C 1
ATOM 2372 O O . ASN A 1 298 ? 30.494 52.909 77.458 1.00 26.18 300 ASN A O 1
ATOM 2377 N N . GLY A 1 299 ? 30.346 50.943 78.541 1.00 35.21 301 GLY A N 1
ATOM 2378 C CA . GLY A 1 299 ? 30.270 51.555 79.853 1.00 29.90 301 GLY A CA 1
ATOM 2379 C C . GLY A 1 299 ? 31.590 51.474 80.592 1.00 28.55 301 GLY A C 1
ATOM 2380 O O . GLY A 1 299 ? 31.998 52.428 81.259 1.00 31.51 301 GLY A O 1
ATOM 2381 N N . GLU A 1 300 ? 32.269 50.331 80.468 1.00 31.53 302 GLU A N 1
ATOM 2382 C CA . GLU A 1 300 ? 33.563 50.156 81.122 1.00 25.48 302 GLU A CA 1
ATOM 2383 C C . GLU A 1 300 ? 34.639 51.013 80.462 1.00 32.10 302 GLU A C 1
ATOM 2384 O O . GLU A 1 300 ? 35.495 51.581 81.149 1.00 32.27 302 GLU A O 1
ATOM 2390 N N . LYS A 1 301 ? 34.615 51.117 79.134 1.00 31.00 303 LYS A N 1
ATOM 2391 C CA . LYS A 1 301 ? 35.557 51.973 78.417 1.00 28.51 303 LYS A CA 1
ATOM 2392 C C . LYS A 1 301 ? 34.810 53.016 77.592 1.00 27.52 303 LYS A C 1
ATOM 2393 O O . LYS A 1 301 ? 34.880 53.007 76.358 1.00 31.65 303 LYS A O 1
ATOM 2399 N N . ALA A 1 302 ? 34.100 53.924 78.266 1.00 31.16 304 ALA A N 1
ATOM 2400 C CA . ALA A 1 302 ? 33.203 54.839 77.565 1.00 33.00 304 ALA A CA 1
ATOM 2401 C C . ALA A 1 302 ? 33.968 55.766 76.626 1.00 34.34 304 ALA A C 1
ATOM 2402 O O . ALA A 1 302 ? 33.611 55.906 75.450 1.00 32.53 304 ALA A O 1
ATOM 2404 N N . ASP A 1 303 ? 35.024 56.411 77.129 1.00 38.33 305 ASP A N 1
ATOM 2405 C CA . ASP A 1 303 ? 35.750 57.381 76.313 1.00 30.92 305 ASP A CA 1
ATOM 2406 C C . ASP A 1 303 ? 36.482 56.705 75.159 1.00 32.75 305 ASP A C 1
ATOM 2407 O O . ASP A 1 303 ? 36.499 57.228 74.038 1.00 31.36 305 ASP A O 1
ATOM 2412 N N . ALA A 1 304 ? 37.084 55.540 75.408 1.00 31.58 306 ALA A N 1
ATOM 2413 C CA . ALA A 1 304 ? 37.775 54.827 74.338 1.00 28.71 306 ALA A CA 1
ATOM 2414 C C . ALA A 1 304 ? 36.803 54.384 73.252 1.00 33.28 306 ALA A C 1
ATOM 2415 O O . ALA A 1 304 ? 37.101 54.494 72.056 1.00 31.99 306 ALA A O 1
ATOM 2417 N N . ILE A 1 305 ? 35.628 53.886 73.648 1.00 32.45 307 ILE A N 1
ATOM 2418 C CA . ILE A 1 305 ? 34.633 53.467 72.666 1.00 26.04 307 ILE A CA 1
ATOM 2419 C C . ILE A 1 305 ? 34.117 54.667 71.881 1.00 28.64 307 ILE A C 1
ATOM 2420 O O . ILE A 1 305 ? 33.929 54.591 70.660 1.00 28.77 307 ILE A O 1
ATOM 2425 N N . SER A 1 306 ? 33.882 55.792 72.562 1.00 28.62 308 SER A N 1
ATOM 2426 C CA . SER A 1 306 ? 33.457 57.000 71.862 1.00 31.41 308 SER A CA 1
ATOM 2427 C C . SER A 1 306 ? 34.506 57.444 70.851 1.00 35.85 308 SER A C 1
ATOM 2428 O O . SER A 1 306 ? 34.170 57.835 69.725 1.00 28.63 308 SER A O 1
ATOM 2431 N N . GLU A 1 307 ? 35.784 57.381 71.233 1.00 35.70 309 GLU A N 1
ATOM 2432 C CA . GLU A 1 307 ? 36.849 57.773 70.316 1.00 37.02 309 GLU A CA 1
ATOM 2433 C C . GLU A 1 307 ? 36.917 56.837 69.117 1.00 37.94 309 GLU A C 1
ATOM 2434 O O . GLU A 1 307 ? 37.108 57.289 67.983 1.00 36.08 309 GLU A O 1
ATOM 2440 N N . HIS A 1 308 ? 36.771 55.529 69.346 1.00 31.73 310 HIS A N 1
ATOM 2441 C CA . HIS A 1 308 ? 36.766 54.585 68.231 1.00 33.85 310 HIS A CA 1
ATOM 2442 C C . HIS A 1 308 ? 35.604 54.857 67.284 1.00 29.15 310 HIS A C 1
ATOM 2443 O O . HIS A 1 308 ? 35.777 54.859 66.057 1.00 39.52 310 HIS A O 1
ATOM 2450 N N . ILE A 1 309 ? 34.412 55.093 67.838 1.00 23.59 311 ILE A N 1
ATOM 2451 C CA . ILE A 1 309 ? 33.244 55.407 67.018 1.00 31.52 311 ILE A CA 1
ATOM 2452 C C . ILE A 1 309 ? 33.508 56.645 66.170 1.00 32.57 311 ILE A C 1
ATOM 2453 O O . ILE A 1 309 ? 33.281 56.650 64.951 1.00 26.59 311 ILE A O 1
ATOM 2458 N N . TYR A 1 310 ? 33.987 57.715 66.807 1.00 35.84 312 TYR A N 1
ATOM 2459 C CA . TYR A 1 310 ? 34.224 58.964 66.092 1.00 35.54 312 TYR A CA 1
ATOM 2460 C C . TYR A 1 310 ? 35.273 58.784 65.003 1.00 35.52 312 TYR A C 1
ATOM 2461 O O . TYR A 1 310 ? 35.087 59.235 63.868 1.00 36.33 312 TYR A O 1
ATOM 2470 N N . ASN A 1 311 ? 36.385 58.120 65.330 1.00 37.06 313 ASN A N 1
ATOM 2471 C CA . ASN A 1 311 ? 37.465 57.966 64.363 1.00 37.19 313 ASN A CA 1
ATOM 2472 C C . ASN A 1 311 ? 37.036 57.110 63.181 1.00 43.11 313 ASN A C 1
ATOM 2473 O O . ASN A 1 311 ? 37.454 57.362 62.045 1.00 38.18 313 ASN A O 1
ATOM 2478 N N . PHE A 1 312 ? 36.199 56.096 63.420 1.00 30.41 314 PHE A N 1
ATOM 2479 C CA . PHE A 1 312 ? 35.750 55.271 62.305 1.00 29.64 314 PHE A CA 1
ATOM 2480 C C . PHE A 1 312 ? 34.744 56.015 61.437 1.00 31.09 314 PHE A C 1
ATOM 2481 O O . PHE A 1 312 ? 34.818 55.955 60.204 1.00 27.94 314 PHE A O 1
ATOM 2489 N N . PHE A 1 313 ? 33.800 56.731 62.054 1.00 30.60 315 PHE A N 1
ATOM 2490 C CA . PHE A 1 313 ? 32.790 57.422 61.261 1.00 32.92 315 PHE A CA 1
ATOM 2491 C C . PHE A 1 313 ? 33.338 58.670 60.580 1.00 40.64 315 PHE A C 1
ATOM 2492 O O . PHE A 1 313 ? 32.723 59.156 59.624 1.00 36.15 315 PHE A O 1
ATOM 2500 N N . GLN A 1 314 ? 34.478 59.194 61.037 1.00 29.67 316 GLN A N 1
ATOM 2501 C CA . GLN A 1 314 ? 35.098 60.322 60.352 1.00 43.20 316 GLN A CA 1
ATOM 2502 C C . GLN A 1 314 ? 35.660 59.936 58.990 1.00 42.64 316 GLN A C 1
ATOM 2503 O O . GLN A 1 314 ? 35.858 60.816 58.145 1.00 43.26 316 GLN A O 1
ATOM 2509 N N . LYS A 1 315 ? 35.916 58.648 58.756 1.00 36.35 317 LYS A N 1
ATOM 2510 C CA . LYS A 1 315 ? 36.428 58.186 57.471 1.00 35.76 317 LYS A CA 1
ATOM 2511 C C . LYS A 1 315 ? 35.379 58.207 56.369 1.00 42.01 317 LYS A C 1
ATOM 2512 O O . LYS A 1 315 ? 35.707 57.878 55.224 1.00 48.63 317 LYS A O 1
ATOM 2518 N N . PHE A 1 316 ? 34.135 58.580 56.676 1.00 36.15 318 PHE A N 1
ATOM 2519 C CA . PHE A 1 316 ? 33.058 58.590 55.694 1.00 41.02 318 PHE A CA 1
ATOM 2520 C C . PHE A 1 316 ? 32.395 59.959 55.587 1.00 39.24 318 PHE A C 1
ATOM 2521 O O . PHE A 1 316 ? 31.253 60.057 55.130 1.00 45.03 318 PHE A O 1
ATOM 2529 N N . LYS A 1 317 ? 33.089 61.016 55.997 1.00 57.46 319 LYS A N 1
ATOM 2530 C CA . LYS A 1 317 ? 32.548 62.368 55.917 1.00 58.60 319 LYS A CA 1
ATOM 2531 C C . LYS A 1 317 ? 32.557 62.873 54.479 1.00 55.77 319 LYS A C 1
ATOM 2532 O O . LYS A 1 317 ? 33.242 62.316 53.620 1.00 58.94 319 LYS A O 1
ATOM 2534 N N . ILE B 1 2 ? 13.361 15.587 30.150 1.00 57.15 4 ILE B N 1
ATOM 2535 C CA . ILE B 1 2 ? 13.405 16.385 31.370 1.00 65.00 4 ILE B CA 1
ATOM 2536 C C . ILE B 1 2 ? 13.838 15.529 32.555 1.00 53.60 4 ILE B C 1
ATOM 2537 O O . ILE B 1 2 ? 13.164 14.564 32.914 1.00 60.85 4 ILE B O 1
ATOM 2542 N N . GLN B 1 3 ? 14.968 15.890 33.157 1.00 62.35 5 GLN B N 1
ATOM 2543 C CA . GLN B 1 3 ? 15.475 15.166 34.314 1.00 51.81 5 GLN B CA 1
ATOM 2544 C C . GLN B 1 3 ? 14.660 15.503 35.557 1.00 51.46 5 GLN B C 1
ATOM 2545 O O . GLN B 1 3 ? 14.158 16.618 35.715 1.00 53.85 5 GLN B O 1
ATOM 2551 N N . HIS B 1 4 ? 14.547 14.527 36.455 1.00 49.77 6 HIS B N 1
ATOM 2552 C CA . HIS B 1 4 ? 13.808 14.688 37.700 1.00 51.14 6 HIS B CA 1
ATOM 2553 C C . HIS B 1 4 ? 14.650 14.174 38.857 1.00 52.33 6 HIS B C 1
ATOM 2554 O O . HIS B 1 4 ? 15.238 13.092 38.767 1.00 52.44 6 HIS B O 1
ATOM 2561 N N . ARG B 1 5 ? 14.704 14.948 39.939 1.00 46.46 7 ARG B N 1
ATOM 2562 C CA . ARG B 1 5 ? 15.491 14.574 41.104 1.00 43.46 7 ARG B CA 1
ATOM 2563 C C . ARG B 1 5 ? 14.747 14.936 42.381 1.00 45.35 7 ARG B C 1
ATOM 2564 O O . ARG B 1 5 ? 13.873 15.805 42.396 1.00 44.45 7 ARG B O 1
ATOM 2572 N N . ILE B 1 6 ? 15.108 14.243 43.456 1.00 45.78 8 ILE B N 1
ATOM 2573 C CA . ILE B 1 6 ? 14.704 14.596 44.812 1.00 38.84 8 ILE B CA 1
ATOM 2574 C C . ILE B 1 6 ? 15.951 15.081 45.534 1.00 40.87 8 ILE B C 1
ATOM 2575 O O . ILE B 1 6 ? 16.920 14.328 45.688 1.00 40.38 8 ILE B O 1
ATOM 2580 N N . VAL B 1 7 ? 15.935 16.338 45.967 1.00 37.33 9 VAL B N 1
ATOM 2581 C CA . VAL B 1 7 ? 17.108 16.993 46.533 1.00 38.53 9 VAL B CA 1
ATOM 2582 C C . VAL B 1 7 ? 16.788 17.425 47.956 1.00 39.12 9 VAL B C 1
ATOM 2583 O O . VAL B 1 7 ? 15.731 18.014 48.208 1.00 41.03 9 VAL B O 1
ATOM 2587 N N . ASN B 1 8 ? 17.696 17.134 48.883 1.00 34.71 10 ASN B N 1
ATOM 2588 C CA . ASN B 1 8 ? 17.527 17.557 50.266 1.00 37.02 10 ASN B CA 1
ATOM 2589 C C . ASN B 1 8 ? 18.046 18.981 50.425 1.00 36.09 10 ASN B C 1
ATOM 2590 O O . ASN B 1 8 ? 19.232 19.245 50.198 1.00 41.13 10 ASN B O 1
ATOM 2595 N N . VAL B 1 9 ? 17.161 19.895 50.813 1.00 28.96 11 VAL B N 1
ATOM 2596 C CA . VAL B 1 9 ? 17.493 21.295 51.035 1.00 28.08 11 VAL B CA 1
ATOM 2597 C C . VAL B 1 9 ? 17.177 21.589 52.496 1.00 28.17 11 VAL B C 1
ATOM 2598 O O . VAL B 1 9 ? 16.011 21.791 52.859 1.00 27.85 11 VAL B O 1
ATOM 2602 N N . ASN B 1 10 ? 18.212 21.591 53.338 1.00 29.02 12 ASN B N 1
ATOM 2603 C CA . ASN B 1 10 ? 18.089 21.948 54.753 1.00 21.86 12 ASN B CA 1
ATOM 2604 C C . ASN B 1 10 ? 17.003 21.131 55.451 1.00 28.47 12 ASN B C 1
ATOM 2605 O O . ASN B 1 10 ? 16.292 21.622 56.330 1.00 26.23 12 ASN B O 1
ATOM 2610 N N . GLY B 1 11 ? 16.872 19.867 55.052 1.00 32.69 13 GLY B N 1
ATOM 2611 C CA . GLY B 1 11 ? 15.913 18.962 55.646 1.00 29.49 13 GLY B CA 1
ATOM 2612 C C . GLY B 1 11 ? 14.637 18.761 54.856 1.00 31.57 13 GLY B C 1
ATOM 2613 O O . GLY B 1 11 ? 13.874 17.840 55.174 1.00 35.90 13 GLY B O 1
ATOM 2614 N N . LEU B 1 12 ? 14.379 19.584 53.844 1.00 37.36 14 LEU B N 1
ATOM 2615 C CA . LEU B 1 12 ? 13.172 19.473 53.033 1.00 33.05 14 LEU B CA 1
ATOM 2616 C C . LEU B 1 12 ? 13.512 18.768 51.725 1.00 33.40 14 LEU B C 1
ATOM 2617 O O . LEU B 1 12 ? 14.385 19.224 50.982 1.00 34.59 14 LEU B O 1
ATOM 2622 N N . ASN B 1 13 ? 12.832 17.659 51.447 1.00 32.73 15 ASN B N 1
ATOM 2623 C CA . ASN B 1 13 ? 13.023 16.955 50.182 1.00 31.16 15 ASN B CA 1
ATOM 2624 C C . ASN B 1 13 ? 12.196 17.652 49.109 1.00 39.20 15 ASN B C 1
ATOM 2625 O O . ASN B 1 13 ? 10.962 17.632 49.152 1.00 36.12 15 ASN B O 1
ATOM 2630 N N . MET B 1 14 ? 12.874 18.272 48.148 1.00 37.47 16 MET B N 1
ATOM 2631 C CA . MET B 1 14 ? 12.229 19.004 47.070 1.00 38.26 16 MET B CA 1
ATOM 2632 C C . MET B 1 14 ? 12.352 18.227 45.769 1.00 38.26 16 MET B C 1
ATOM 2633 O O . MET B 1 14 ? 13.423 17.705 45.442 1.00 42.91 16 MET B O 1
ATOM 2638 N N . HIS B 1 15 ? 11.247 18.153 45.035 1.00 43.72 17 HIS B N 1
ATOM 2639 C CA . HIS B 1 15 ? 11.257 17.606 43.688 1.00 36.03 17 HIS B CA 1
ATOM 2640 C C . HIS B 1 15 ? 11.684 18.691 42.709 1.00 43.80 17 HIS B C 1
ATOM 2641 O O . HIS B 1 15 ? 11.142 19.801 42.727 1.00 41.56 17 HIS B O 1
ATOM 2648 N N . VAL B 1 16 ? 12.659 18.375 41.860 1.00 43.04 18 VAL B N 1
ATOM 2649 C CA . VAL B 1 16 ? 13.238 19.339 40.932 1.00 44.75 18 VAL B CA 1
ATOM 2650 C C . VAL B 1 16 ? 13.223 18.736 39.536 1.00 46.75 18 VAL B C 1
ATOM 2651 O O . VAL B 1 16 ? 13.796 17.660 39.317 1.00 54.21 18 VAL B O 1
ATOM 2655 N N . ALA B 1 17 ? 12.563 19.417 38.598 1.00 42.75 19 ALA B N 1
ATOM 2656 C CA . ALA B 1 17 ? 12.692 19.119 37.181 1.00 47.31 19 ALA B CA 1
ATOM 2657 C C . ALA B 1 17 ? 13.755 20.032 36.587 1.00 50.11 19 ALA B C 1
ATOM 2658 O O . ALA B 1 17 ? 13.861 21.205 36.956 1.00 52.39 19 ALA B O 1
ATOM 2660 N N . GLU B 1 18 ? 14.547 19.487 35.670 1.00 47.28 20 GLU B N 1
ATOM 2661 C CA . GLU B 1 18 ? 15.721 20.196 35.187 1.00 47.58 20 GLU B CA 1
ATOM 2662 C C . GLU B 1 18 ? 16.009 19.790 33.751 1.00 53.91 20 GLU B C 1
ATOM 2663 O O . GLU B 1 18 ? 15.928 18.608 33.407 1.00 59.80 20 GLU B O 1
ATOM 2669 N N . LYS B 1 19 ? 16.344 20.774 32.919 1.00 45.25 21 LYS B N 1
ATOM 2670 C CA . LYS B 1 19 ? 16.709 20.469 31.541 1.00 49.39 21 LYS B CA 1
ATOM 2671 C C . LYS B 1 19 ? 17.539 21.606 30.965 1.00 55.21 21 LYS B C 1
ATOM 2672 O O . LYS B 1 19 ? 17.253 22.778 31.213 1.00 53.57 21 LYS B O 1
ATOM 2678 N N . GLY B 1 20 ? 18.552 21.251 30.184 1.00 48.95 22 GLY B N 1
ATOM 2679 C CA . GLY B 1 20 ? 19.378 22.231 29.506 1.00 48.31 22 GLY B CA 1
ATOM 2680 C C . GLY B 1 20 ? 20.728 22.406 30.172 1.00 47.66 22 GLY B C 1
ATOM 2681 O O . GLY B 1 20 ? 21.073 21.751 31.160 1.00 52.69 22 GLY B O 1
ATOM 2682 N N . GLU B 1 21 ? 21.504 23.324 29.602 1.00 50.92 23 GLU B N 1
ATOM 2683 C CA . GLU B 1 21 ? 22.844 23.609 30.089 1.00 56.75 23 GLU B CA 1
ATOM 2684 C C . GLU B 1 21 ? 23.167 25.068 29.805 1.00 54.74 23 GLU B C 1
ATOM 2685 O O . GLU B 1 21 ? 22.815 25.593 28.745 1.00 61.50 23 GLU B O 1
ATOM 2691 N N . GLY B 1 22 ? 23.830 25.717 30.757 1.00 56.22 24 GLY B N 1
ATOM 2692 C CA . GLY B 1 22 ? 24.175 27.112 30.630 1.00 44.44 24 GLY B CA 1
ATOM 2693 C C . GLY B 1 22 ? 23.718 27.924 31.824 1.00 46.17 24 GLY B C 1
ATOM 2694 O O . GLY B 1 22 ? 23.654 27.427 32.954 1.00 49.92 24 GLY B O 1
ATOM 2695 N N . PRO B 1 23 ? 23.398 29.198 31.598 1.00 45.34 25 PRO B N 1
ATOM 2696 C CA . PRO B 1 23 ? 22.896 30.033 32.696 1.00 46.08 25 PRO B CA 1
ATOM 2697 C C . PRO B 1 23 ? 21.563 29.518 33.220 1.00 41.75 25 PRO B C 1
ATOM 2698 O O . PRO B 1 23 ? 20.706 29.060 32.460 1.00 44.55 25 PRO B O 1
ATOM 2702 N N . VAL B 1 24 ? 21.398 29.600 34.533 1.00 39.56 26 VAL B N 1
ATOM 2703 C CA . VAL B 1 24 ? 20.254 29.006 35.213 1.00 37.23 26 VAL B CA 1
ATOM 2704 C C . VAL B 1 24 ? 19.059 29.946 35.140 1.00 39.15 26 VAL B C 1
ATOM 2705 O O . VAL B 1 24 ? 19.185 31.162 35.330 1.00 36.87 26 VAL B O 1
ATOM 2709 N N . ILE B 1 25 ? 17.889 29.378 34.858 1.00 33.80 27 ILE B N 1
ATOM 2710 C CA . ILE B 1 25 ? 16.613 30.071 34.981 1.00 29.81 27 ILE B CA 1
ATOM 2711 C C . ILE B 1 25 ? 15.771 29.296 35.985 1.00 34.81 27 ILE B C 1
ATOM 2712 O O . ILE B 1 25 ? 15.490 28.109 35.780 1.00 38.76 27 ILE B O 1
ATOM 2717 N N . LEU B 1 26 ? 15.378 29.961 37.068 1.00 30.97 28 LEU B N 1
ATOM 2718 C CA . LEU B 1 26 ? 14.566 29.353 38.116 1.00 27.47 28 LEU B CA 1
ATOM 2719 C C . LEU B 1 26 ? 13.101 29.698 37.879 1.00 30.14 28 LEU B C 1
ATOM 2720 O O . LEU B 1 26 ? 12.715 30.869 37.954 1.00 32.08 28 LEU B O 1
ATOM 2725 N N . PHE B 1 27 ? 12.293 28.681 37.595 1.00 32.51 29 PHE B N 1
ATOM 2726 C CA . PHE B 1 27 ? 10.862 28.845 37.381 1.00 29.88 29 PHE B CA 1
ATOM 2727 C C . PHE B 1 27 ? 10.116 28.548 38.675 1.00 30.93 29 PHE B C 1
ATOM 2728 O O . PHE B 1 27 ? 10.333 27.502 39.296 1.00 31.94 29 PHE B O 1
ATOM 2736 N N . ILE B 1 28 ? 9.240 29.465 39.076 1.00 31.24 30 ILE B N 1
ATOM 2737 C CA . ILE B 1 28 ? 8.485 29.354 40.320 1.00 30.52 30 ILE B CA 1
ATOM 2738 C C . ILE B 1 28 ? 7.006 29.295 39.958 1.00 32.85 30 ILE B C 1
ATOM 2739 O O . ILE B 1 28 ? 6.425 30.301 39.529 1.00 26.02 30 ILE B O 1
ATOM 2744 N N . HIS B 1 29 ? 6.397 28.124 40.133 1.00 30.06 31 HIS B N 1
ATOM 2745 C CA . HIS B 1 29 ? 5.012 27.909 39.744 1.00 31.55 31 HIS B CA 1
ATOM 2746 C C . HIS B 1 29 ? 4.059 28.573 40.736 1.00 32.01 31 HIS B C 1
ATOM 2747 O O . HIS B 1 29 ? 4.434 28.950 41.849 1.00 29.03 31 HIS B O 1
ATOM 2754 N N . GLY B 1 30 ? 2.801 28.696 40.322 1.00 36.32 32 GLY B N 1
ATOM 2755 C CA . GLY B 1 30 ? 1.770 29.318 41.122 1.00 38.87 32 GLY B CA 1
ATOM 2756 C C . GLY B 1 30 ? 0.872 28.313 41.814 1.00 46.97 32 GLY B C 1
ATOM 2757 O O . GLY B 1 30 ? 1.238 27.152 42.035 1.00 38.86 32 GLY B O 1
ATOM 2758 N N . PHE B 1 31 ? -0.331 28.770 42.160 1.00 42.50 33 PHE B N 1
ATOM 2759 C CA . PHE B 1 31 ? -1.304 27.971 42.888 1.00 46.81 33 PHE B CA 1
ATOM 2760 C C . PHE B 1 31 ? -2.623 27.959 42.124 1.00 55.17 33 PHE B C 1
ATOM 2761 O O . PHE B 1 31 ? -3.100 29.025 41.696 1.00 66.83 33 PHE B O 1
ATOM 2769 N N . PRO B 1 32 ? -3.244 26.786 41.924 1.00 56.02 34 PRO B N 1
ATOM 2770 C CA . PRO B 1 32 ? -2.708 25.480 42.314 1.00 59.54 34 PRO B CA 1
ATOM 2771 C C . PRO B 1 32 ? -1.996 24.800 41.152 1.00 54.76 34 PRO B C 1
ATOM 2772 O O . PRO B 1 32 ? -2.639 24.129 40.346 1.00 60.31 34 PRO B O 1
ATOM 2776 N N . GLU B 1 33 ? -0.680 24.975 41.068 1.00 55.41 35 GLU B N 1
ATOM 2777 C CA . GLU B 1 33 ? 0.106 24.476 39.951 1.00 44.35 35 GLU B CA 1
ATOM 2778 C C . GLU B 1 33 ? 1.277 23.654 40.475 1.00 42.62 35 GLU B C 1
ATOM 2779 O O . GLU B 1 33 ? 1.468 23.494 41.684 1.00 38.15 35 GLU B O 1
ATOM 2785 N N . LEU B 1 34 ? 2.063 23.124 39.539 1.00 41.88 36 LEU B N 1
ATOM 2786 C CA . LEU B 1 34 ? 3.260 22.353 39.840 1.00 41.97 36 LEU B CA 1
ATOM 2787 C C . LEU B 1 34 ? 4.355 22.777 38.871 1.00 45.90 36 LEU B C 1
ATOM 2788 O O . LEU B 1 34 ? 4.179 23.703 38.072 1.00 47.57 36 LEU B O 1
ATOM 2793 N N . TRP B 1 35 ? 5.496 22.085 38.938 1.00 47.85 37 TRP B N 1
ATOM 2794 C CA . TRP B 1 35 ? 6.546 22.283 37.943 1.00 51.13 37 TRP B CA 1
ATOM 2795 C C . TRP B 1 35 ? 6.008 22.096 36.532 1.00 40.57 37 TRP B C 1
ATOM 2796 O O . TRP B 1 35 ? 6.499 22.725 35.587 1.00 50.00 37 TRP B O 1
ATOM 2807 N N . TYR B 1 36 ? 4.995 21.236 36.382 1.00 57.37 38 TYR B N 1
ATOM 2808 C CA . TYR B 1 36 ? 4.461 20.877 35.073 1.00 55.80 38 TYR B CA 1
ATOM 2809 C C . TYR B 1 36 ? 3.998 22.099 34.290 1.00 52.43 38 TYR B C 1
ATOM 2810 O O . TYR B 1 36 ? 4.073 22.110 33.055 1.00 55.71 38 TYR B O 1
ATOM 2813 N N . SER B 1 37 ? 3.542 23.143 34.990 1.00 48.82 39 SER B N 1
ATOM 2814 C CA . SER B 1 37 ? 3.071 24.353 34.326 1.00 48.87 39 SER B CA 1
ATOM 2815 C C . SER B 1 37 ? 4.155 25.022 33.491 1.00 46.31 39 SER B C 1
ATOM 2816 O O . SER B 1 37 ? 3.833 25.835 32.618 1.00 49.55 39 SER B O 1
ATOM 2819 N N . TRP B 1 38 ? 5.425 24.704 33.736 1.00 37.92 40 TRP B N 1
ATOM 2820 C CA . TRP B 1 38 ? 6.531 25.283 32.988 1.00 43.54 40 TRP B CA 1
ATOM 2821 C C . TRP B 1 38 ? 7.060 24.357 31.901 1.00 42.54 40 TRP B C 1
ATOM 2822 O O . TRP B 1 38 ? 8.075 24.680 31.275 1.00 40.49 40 TRP B O 1
ATOM 2833 N N . ARG B 1 39 ? 6.388 23.227 31.650 1.00 53.61 41 ARG B N 1
ATOM 2834 C CA . ARG B 1 39 ? 6.970 22.187 30.803 1.00 53.58 41 ARG B CA 1
ATOM 2835 C C . ARG B 1 39 ? 7.319 22.701 29.410 1.00 47.42 41 ARG B C 1
ATOM 2836 O O . ARG B 1 39 ? 8.277 22.217 28.796 1.00 57.89 41 ARG B O 1
ATOM 2844 N N . HIS B 1 40 ? 6.575 23.683 28.899 1.00 45.98 42 HIS B N 1
ATOM 2845 C CA . HIS B 1 40 ? 6.872 24.203 27.569 1.00 50.28 42 HIS B CA 1
ATOM 2846 C C . HIS B 1 40 ? 8.043 25.177 27.598 1.00 49.80 42 HIS B C 1
ATOM 2847 O O . HIS B 1 40 ? 8.846 25.212 26.658 1.00 45.89 42 HIS B O 1
ATOM 2854 N N . GLN B 1 41 ? 8.162 25.969 28.665 1.00 48.69 43 GLN B N 1
ATOM 2855 C CA . GLN B 1 41 ? 9.301 26.873 28.783 1.00 47.74 43 GLN B CA 1
ATOM 2856 C C . GLN B 1 41 ? 10.585 26.096 29.043 1.00 41.25 43 GLN B C 1
ATOM 2857 O O . GLN B 1 41 ? 11.611 26.339 28.393 1.00 52.82 43 GLN B O 1
ATOM 2863 N N . ILE B 1 42 ? 10.533 25.142 29.980 1.00 41.37 44 ILE B N 1
ATOM 2864 C CA . ILE B 1 42 ? 11.704 24.333 30.321 1.00 42.14 44 ILE B CA 1
ATOM 2865 C C . ILE B 1 42 ? 12.355 23.778 29.062 1.00 53.54 44 ILE B C 1
ATOM 2866 O O . ILE B 1 42 ? 13.570 23.890 28.868 1.00 58.02 44 ILE B O 1
ATOM 2871 N N . ILE B 1 43 ? 11.550 23.180 28.183 1.00 46.90 45 ILE B N 1
ATOM 2872 C CA . ILE B 1 43 ? 12.080 22.656 26.928 1.00 55.49 45 ILE B CA 1
ATOM 2873 C C . ILE B 1 43 ? 12.646 23.788 26.080 1.00 57.50 45 ILE B C 1
ATOM 2874 O O . ILE B 1 43 ? 13.808 23.747 25.653 1.00 50.05 45 ILE B O 1
ATOM 2879 N N . ALA B 1 44 ? 11.843 24.832 25.856 1.00 49.10 46 ALA B N 1
ATOM 2880 C CA . ALA B 1 44 ? 12.227 25.889 24.924 1.00 47.56 46 ALA B CA 1
ATOM 2881 C C . ALA B 1 44 ? 13.549 26.524 25.332 1.00 52.87 46 ALA B C 1
ATOM 2882 O O . ALA B 1 44 ? 14.535 26.481 24.586 1.00 47.64 46 ALA B O 1
ATOM 2884 N N . LEU B 1 45 ? 13.595 27.091 26.539 1.00 51.10 47 LEU B N 1
ATOM 2885 C CA . LEU B 1 45 ? 14.819 27.716 27.019 1.00 42.40 47 LEU B CA 1
ATOM 2886 C C . LEU B 1 45 ? 15.964 26.719 27.144 1.00 47.04 47 LEU B C 1
ATOM 2887 O O . LEU B 1 45 ? 17.128 27.133 27.154 1.00 44.97 47 LEU B O 1
ATOM 2892 N N . ALA B 1 46 ? 15.670 25.418 27.228 1.00 46.24 48 ALA B N 1
ATOM 2893 C CA . ALA B 1 46 ? 16.753 24.440 27.232 1.00 48.96 48 ALA B CA 1
ATOM 2894 C C . ALA B 1 46 ? 17.425 24.369 25.868 1.00 53.12 48 ALA B C 1
ATOM 2895 O O . ALA B 1 46 ? 18.653 24.256 25.780 1.00 53.51 48 ALA B O 1
ATOM 2897 N N . SER B 1 47 ? 16.638 24.442 24.794 1.00 51.06 49 SER B N 1
ATOM 2898 C CA . SER B 1 47 ? 17.202 24.405 23.452 1.00 53.46 49 SER B CA 1
ATOM 2899 C C . SER B 1 47 ? 17.830 25.729 23.044 1.00 62.00 49 SER B C 1
ATOM 2900 O O . SER B 1 47 ? 18.504 25.785 22.010 1.00 57.90 49 SER B O 1
ATOM 2903 N N . LEU B 1 48 ? 17.628 26.787 23.828 1.00 58.15 50 LEU B N 1
ATOM 2904 C CA . LEU B 1 48 ? 18.184 28.101 23.545 1.00 49.94 50 LEU B CA 1
ATOM 2905 C C . LEU B 1 48 ? 19.435 28.396 24.366 1.00 53.19 50 LEU B C 1
ATOM 2906 O O . LEU B 1 48 ? 19.868 29.551 24.425 1.00 50.00 50 LEU B O 1
ATOM 2911 N N . GLY B 1 49 ? 20.020 27.382 24.999 1.00 47.91 51 GLY B N 1
ATOM 2912 C CA . GLY B 1 49 ? 21.256 27.565 25.729 1.00 47.24 51 GLY B CA 1
ATOM 2913 C C . GLY B 1 49 ? 21.103 27.953 27.180 1.00 49.65 51 GLY B C 1
ATOM 2914 O O . GLY B 1 49 ? 21.987 28.624 27.725 1.00 56.50 51 GLY B O 1
ATOM 2915 N N . TYR B 1 50 ? 20.013 27.553 27.829 1.00 44.48 52 TYR B N 1
ATOM 2916 C CA . TYR B 1 50 ? 19.787 27.851 29.235 1.00 47.02 52 TYR B CA 1
ATOM 2917 C C . TYR B 1 50 ? 19.537 26.562 30.003 1.00 47.50 52 TYR B C 1
ATOM 2918 O O . TYR B 1 50 ? 19.134 25.541 29.438 1.00 53.85 52 TYR B O 1
ATOM 2927 N N . ARG B 1 51 ? 19.780 26.624 31.308 1.00 57.12 53 ARG B N 1
ATOM 2928 C CA . ARG B 1 51 ? 19.559 25.505 32.222 1.00 50.49 53 ARG B CA 1
ATOM 2929 C C . ARG B 1 51 ? 18.295 25.810 33.023 1.00 38.74 53 ARG B C 1
ATOM 2930 O O . ARG B 1 51 ? 18.343 26.481 34.055 1.00 39.48 53 ARG B O 1
ATOM 2938 N N . ALA B 1 52 ? 17.160 25.318 32.533 1.00 45.74 54 ALA B N 1
ATOM 2939 C CA . ALA B 1 52 ? 15.884 25.533 33.196 1.00 39.36 54 ALA B CA 1
ATOM 2940 C C . ALA B 1 52 ? 15.748 24.600 34.392 1.00 40.66 54 ALA B C 1
ATOM 2941 O O . ALA B 1 52 ? 15.916 23.380 34.267 1.00 42.35 54 ALA B O 1
ATOM 2943 N N . ILE B 1 53 ? 15.439 25.184 35.549 1.00 34.67 55 ILE B N 1
ATOM 2944 C CA . ILE B 1 53 ? 15.253 24.463 36.803 1.00 36.84 55 ILE B CA 1
ATOM 2945 C C . ILE B 1 53 ? 13.892 24.863 37.358 1.00 39.27 55 ILE B C 1
ATOM 2946 O O . ILE B 1 53 ? 13.686 26.026 37.726 1.00 34.44 55 ILE B O 1
ATOM 2951 N N . ALA B 1 54 ? 12.967 23.913 37.418 1.00 40.28 56 ALA B N 1
ATOM 2952 C CA . ALA B 1 54 ? 11.633 24.159 37.962 1.00 35.81 56 ALA B CA 1
ATOM 2953 C C . ALA B 1 54 ? 11.368 23.191 39.103 1.00 32.83 56 ALA B C 1
ATOM 2954 O O . ALA B 1 54 ? 11.220 21.977 38.861 1.00 39.52 56 ALA B O 1
ATOM 2956 N N . PRO B 1 55 ? 11.334 23.648 40.347 1.00 35.93 57 PRO B N 1
ATOM 2957 C CA . PRO B 1 55 ? 11.009 22.751 41.454 1.00 34.24 57 PRO B CA 1
ATOM 2958 C C . PRO B 1 55 ? 9.527 22.793 41.801 1.00 32.95 57 PRO B C 1
ATOM 2959 O O . PRO B 1 55 ? 8.807 23.745 41.490 1.00 32.01 57 PRO B O 1
ATOM 2963 N N . ASP B 1 56 ? 9.081 21.724 42.454 1.00 34.64 58 ASP B N 1
ATOM 2964 C CA . ASP B 1 56 ? 7.813 21.746 43.168 1.00 32.39 58 ASP B CA 1
ATOM 2965 C C . ASP B 1 56 ? 8.028 22.457 44.498 1.00 29.54 58 ASP B C 1
ATOM 2966 O O . ASP B 1 56 ? 8.890 22.059 45.291 1.00 42.49 58 ASP B O 1
ATOM 2971 N N . LEU B 1 57 ? 7.264 23.518 44.735 1.00 30.84 59 LEU B N 1
ATOM 2972 C CA . LEU B 1 57 ? 7.458 24.308 45.939 1.00 35.02 59 LEU B CA 1
ATOM 2973 C C . LEU B 1 57 ? 7.041 23.511 47.175 1.00 31.77 59 LEU B C 1
ATOM 2974 O O . LEU B 1 57 ? 6.377 22.473 47.091 1.00 37.80 59 LEU B O 1
ATOM 2979 N N . ARG B 1 58 ? 7.463 24.008 48.334 1.00 26.36 60 ARG B N 1
ATOM 2980 C CA . ARG B 1 58 ? 7.171 23.373 49.613 1.00 25.04 60 ARG B CA 1
ATOM 2981 C C . ARG B 1 58 ? 5.678 23.117 49.765 1.00 33.92 60 ARG B C 1
ATOM 2982 O O . ARG B 1 58 ? 4.865 24.041 49.676 1.00 35.07 60 ARG B O 1
ATOM 2990 N N . GLY B 1 59 ? 5.322 21.853 49.976 1.00 38.03 61 GLY B N 1
ATOM 2991 C CA . GLY B 1 59 ? 3.935 21.460 50.093 1.00 35.37 61 GLY B CA 1
ATOM 2992 C C . GLY B 1 59 ? 3.229 21.180 48.786 1.00 36.69 61 GLY B C 1
ATOM 2993 O O . GLY B 1 59 ? 1.997 21.084 48.779 1.00 46.42 61 GLY B O 1
ATOM 2994 N N . PHE B 1 60 ? 3.964 21.042 47.683 1.00 41.85 62 PHE B N 1
ATOM 2995 C CA . PHE B 1 60 ? 3.382 20.803 46.370 1.00 38.72 62 PHE B CA 1
ATOM 2996 C C . PHE B 1 60 ? 3.996 19.564 45.737 1.00 39.64 62 PHE B C 1
ATOM 2997 O O . PHE B 1 60 ? 5.195 19.311 45.884 1.00 46.88 62 PHE B O 1
ATOM 3005 N N . GLY B 1 61 ? 3.162 18.804 45.028 1.00 47.17 63 GLY B N 1
ATOM 3006 C CA . GLY B 1 61 ? 3.655 17.706 44.207 1.00 42.12 63 GLY B CA 1
ATOM 3007 C C . GLY B 1 61 ? 4.470 16.704 44.999 1.00 41.44 63 GLY B C 1
ATOM 3008 O O . GLY B 1 61 ? 4.050 16.216 46.054 1.00 42.86 63 GLY B O 1
ATOM 3009 N N . ASP B 1 62 ? 5.659 16.393 44.483 1.00 46.50 64 ASP B N 1
ATOM 3010 C CA . ASP B 1 62 ? 6.573 15.448 45.110 1.00 43.73 64 ASP B CA 1
ATOM 3011 C C . ASP B 1 62 ? 7.583 16.128 46.028 1.00 41.25 64 ASP B C 1
ATOM 3012 O O . ASP B 1 62 ? 8.668 15.582 46.258 1.00 47.15 64 ASP B O 1
ATOM 3017 N N . THR B 1 63 ? 7.254 17.306 46.546 1.00 36.73 65 THR B N 1
ATOM 3018 C CA . THR B 1 63 ? 8.059 17.985 47.550 1.00 35.45 65 THR B CA 1
ATOM 3019 C C . THR B 1 63 ? 7.395 17.810 48.910 1.00 31.12 65 THR B C 1
ATOM 3020 O O . THR B 1 63 ? 6.164 17.762 49.005 1.00 38.67 65 THR B O 1
ATOM 3024 N N . ASP B 1 64 ? 8.214 17.684 49.954 1.00 30.02 66 ASP B N 1
ATOM 3025 C CA . ASP B 1 64 ? 7.695 17.463 51.297 1.00 33.29 66 ASP B CA 1
ATOM 3026 C C . ASP B 1 64 ? 6.706 18.555 51.687 1.00 38.18 66 ASP B C 1
ATOM 3027 O O . ASP B 1 64 ? 6.831 19.715 51.286 1.00 38.54 66 ASP B O 1
ATOM 3032 N N . ALA B 1 65 ? 5.710 18.166 52.478 1.00 41.72 67 ALA B N 1
ATOM 3033 C CA . ALA B 1 65 ? 4.707 19.092 53.004 1.00 36.90 67 ALA B CA 1
ATOM 3034 C C . ALA B 1 65 ? 4.765 19.062 54.523 1.00 37.60 67 ALA B C 1
ATOM 3035 O O . ALA B 1 65 ? 4.192 18.152 55.150 1.00 42.20 67 ALA B O 1
ATOM 3037 N N . PRO B 1 66 ? 5.454 20.010 55.156 1.00 37.99 68 PRO B N 1
ATOM 3038 C CA . PRO B 1 66 ? 5.520 20.012 56.613 1.00 38.93 68 PRO B CA 1
ATOM 3039 C C . PRO B 1 66 ? 4.134 20.132 57.214 1.00 48.22 68 PRO B C 1
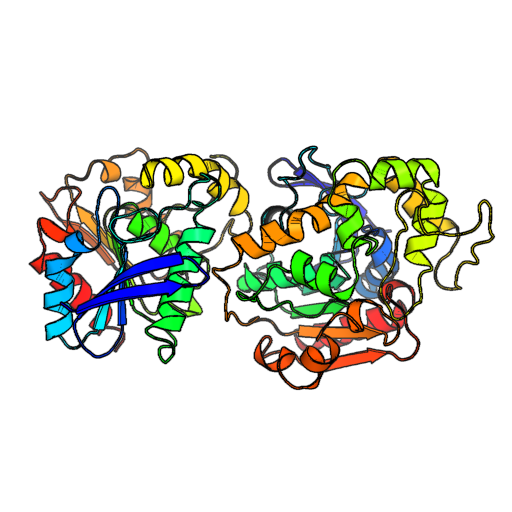ATOM 3040 O O . PRO B 1 66 ? 3.236 20.768 56.630 1.00 42.84 68 PRO B O 1
ATOM 3044 N N . PRO B 1 67 ? 3.911 19.532 58.385 1.00 45.38 69 PRO B N 1
ATOM 3045 C CA . PRO B 1 67 ? 2.558 19.509 58.960 1.00 37.93 69 PRO B CA 1
ATOM 3046 C C . PRO B 1 67 ? 2.095 20.854 59.501 1.00 39.19 69 PRO B C 1
ATOM 3047 O O . PRO B 1 67 ? 0.966 21.275 59.231 1.00 45.61 69 PRO B O 1
ATOM 3051 N N . SER B 1 68 ? 2.948 21.536 60.262 1.00 37.62 70 SER B N 1
ATOM 3052 C CA . SER B 1 68 ? 2.536 22.771 60.917 1.00 41.16 70 SER B CA 1
ATOM 3053 C C . SER B 1 68 ? 2.353 23.894 59.903 1.00 43.98 70 SER B C 1
ATOM 3054 O O . SER B 1 68 ? 3.178 24.085 59.005 1.00 46.53 70 SER B O 1
ATOM 3057 N N . VAL B 1 69 ? 1.259 24.644 60.058 1.00 47.01 71 VAL B N 1
ATOM 3058 C CA . VAL B 1 69 ? 0.993 25.778 59.181 1.00 42.93 71 VAL B CA 1
ATOM 3059 C C . VAL B 1 69 ? 2.018 26.889 59.378 1.00 37.62 71 VAL B C 1
ATOM 3060 O O . VAL B 1 69 ? 2.208 27.723 58.484 1.00 42.14 71 VAL B O 1
ATOM 3064 N N . SER B 1 70 ? 2.701 26.914 60.524 1.00 35.37 72 SER B N 1
ATOM 3065 C CA . SER B 1 70 ? 3.721 27.922 60.779 1.00 45.00 72 SER B CA 1
ATOM 3066 C C . SER B 1 70 ? 4.956 27.750 59.903 1.00 37.12 72 SER B C 1
ATOM 3067 O O . SER B 1 70 ? 5.826 28.627 59.913 1.00 36.69 72 SER B O 1
ATOM 3070 N N . SER B 1 71 ? 5.054 26.652 59.155 1.00 28.29 73 SER B N 1
ATOM 3071 C CA . SER B 1 71 ? 6.193 26.383 58.289 1.00 29.40 73 SER B CA 1
ATOM 3072 C C . SER B 1 71 ? 5.976 26.871 56.861 1.00 28.67 73 SER B C 1
ATOM 3073 O O . SER B 1 71 ? 6.685 26.427 55.951 1.00 26.77 73 SER B O 1
ATOM 3076 N N . TYR B 1 72 ? 5.020 27.771 56.643 1.00 24.66 74 TYR B N 1
ATOM 3077 C CA . TYR B 1 72 ? 4.639 28.193 55.301 1.00 32.83 74 TYR B CA 1
ATOM 3078 C C . TYR B 1 72 ? 4.653 29.711 55.175 1.00 32.12 74 TYR B C 1
ATOM 3079 O O . TYR B 1 72 ? 3.803 30.305 54.506 1.00 28.08 74 TYR B O 1
ATOM 3088 N N . THR B 1 73 ? 5.619 30.364 55.815 1.00 25.44 75 THR B N 1
ATOM 3089 C CA . THR B 1 73 ? 5.819 31.787 55.594 1.00 25.14 75 THR B CA 1
ATOM 3090 C C . THR B 1 73 ? 6.618 32.008 54.312 1.00 23.70 75 THR B C 1
ATOM 3091 O O . THR B 1 73 ? 7.212 31.083 53.749 1.00 20.02 75 THR B O 1
ATOM 3095 N N . CYS B 1 74 ? 6.626 33.260 53.845 1.00 21.02 76 CYS B N 1
ATOM 3096 C CA . CYS B 1 74 ? 7.438 33.602 52.682 1.00 25.43 76 CYS B CA 1
ATOM 3097 C C . CYS B 1 74 ? 8.912 33.317 52.935 1.00 21.64 76 CYS B C 1
ATOM 3098 O O . CYS B 1 74 ? 9.642 32.929 52.012 1.00 21.36 76 CYS B O 1
ATOM 3101 N N . PHE B 1 75 ? 9.360 33.488 54.181 1.00 16.56 77 PHE B N 1
ATOM 3102 C CA . PHE B 1 75 ? 10.752 33.212 54.515 1.00 19.36 77 PHE B CA 1
ATOM 3103 C C . PHE B 1 75 ? 11.091 31.744 54.297 1.00 17.35 77 PHE B C 1
ATOM 3104 O O . PHE B 1 75 ? 12.172 31.422 53.793 1.00 19.00 77 PHE B O 1
ATOM 3112 N N . HIS B 1 76 ? 10.171 30.839 54.643 1.00 17.77 78 HIS B N 1
ATOM 3113 C CA . HIS B 1 76 ? 10.416 29.413 54.439 1.00 19.69 78 HIS B CA 1
ATOM 3114 C C . HIS B 1 76 ? 10.600 29.088 52.960 1.00 25.79 78 HIS B C 1
ATOM 3115 O O . HIS B 1 76 ? 11.542 28.382 52.580 1.00 21.22 78 HIS B O 1
ATOM 3122 N N . VAL B 1 77 ? 9.707 29.599 52.108 1.00 19.77 79 VAL B N 1
ATOM 3123 C CA . VAL B 1 77 ? 9.768 29.282 50.683 1.00 21.92 79 VAL B CA 1
ATOM 3124 C C . VAL B 1 77 ? 11.016 29.882 50.050 1.00 26.09 79 VAL B C 1
ATOM 3125 O O . VAL B 1 77 ? 11.707 29.226 49.255 1.00 24.99 79 VAL B O 1
ATOM 3129 N N . VAL B 1 78 ? 11.323 31.138 50.380 1.00 16.99 80 VAL B N 1
ATOM 3130 C CA . VAL B 1 78 ? 12.504 31.769 49.804 1.00 21.55 80 VAL B CA 1
ATOM 3131 C C . VAL B 1 78 ? 13.772 31.078 50.293 1.00 20.58 80 VAL B C 1
ATOM 3132 O O . VAL B 1 78 ? 14.735 30.920 49.534 1.00 21.75 80 VAL B O 1
ATOM 3136 N N . GLY B 1 79 ? 13.794 30.642 51.556 1.00 21.14 81 GLY B N 1
ATOM 3137 C CA . GLY B 1 79 ? 14.938 29.892 52.044 1.00 21.25 81 GLY B CA 1
ATOM 3138 C C . GLY B 1 79 ? 15.092 28.560 51.339 1.00 19.56 81 GLY B C 1
ATOM 3139 O O . GLY B 1 79 ? 16.211 28.134 51.041 1.00 22.91 81 GLY B O 1
ATOM 3140 N N . ASP B 1 80 ? 13.972 27.885 51.064 1.00 17.59 82 ASP B N 1
ATOM 3141 C CA . ASP B 1 80 ? 14.013 26.679 50.243 1.00 25.96 82 ASP B CA 1
ATOM 3142 C C . ASP B 1 80 ? 14.663 26.964 48.897 1.00 25.41 82 ASP B C 1
ATOM 3143 O O . ASP B 1 80 ? 15.535 26.216 48.444 1.00 27.73 82 ASP B O 1
ATOM 3148 N N . LEU B 1 81 ? 14.245 28.051 48.242 1.00 21.59 83 LEU B N 1
ATOM 3149 C CA . LEU B 1 81 ? 14.783 28.364 46.919 1.00 24.24 83 LEU B CA 1
ATOM 3150 C C . LEU B 1 81 ? 16.268 28.716 46.983 1.00 23.75 83 LEU B C 1
ATOM 3151 O O . LEU B 1 81 ? 17.048 28.309 46.110 1.00 23.10 83 LEU B O 1
ATOM 3156 N N . ILE B 1 82 ? 16.678 29.465 48.008 1.00 17.82 84 ILE B N 1
ATOM 3157 C CA . ILE B 1 82 ? 18.085 29.831 48.160 1.00 21.43 84 ILE B CA 1
ATOM 3158 C C . ILE B 1 82 ? 18.935 28.587 48.396 1.00 23.41 84 ILE B C 1
ATOM 3159 O O . ILE B 1 82 ? 19.996 28.408 47.782 1.00 25.24 84 ILE B O 1
ATOM 3164 N N . GLY B 1 83 ? 18.476 27.702 49.285 1.00 20.43 85 GLY B N 1
ATOM 3165 C CA . GLY B 1 83 ? 19.202 26.465 49.519 1.00 19.80 85 GLY B CA 1
ATOM 3166 C C . GLY B 1 83 ? 19.256 25.579 48.290 1.00 22.42 85 GLY B C 1
ATOM 3167 O O . GLY B 1 83 ? 20.274 24.937 48.020 1.00 26.68 85 GLY B O 1
ATOM 3168 N N . LEU B 1 84 ? 18.165 25.542 47.519 1.00 22.68 86 LEU B N 1
ATOM 3169 C CA . LEU B 1 84 ? 18.156 24.757 46.290 1.00 29.98 86 LEU B CA 1
ATOM 3170 C C . LEU B 1 84 ? 19.171 25.292 45.292 1.00 32.89 86 LEU B C 1
ATOM 3171 O O . LEU B 1 84 ? 19.904 24.518 44.662 1.00 36.05 86 LEU B O 1
ATOM 3176 N N . LEU B 1 85 ? 19.223 26.617 45.127 1.00 34.31 87 LEU B N 1
ATOM 3177 C CA . LEU B 1 85 ? 20.230 27.211 44.256 1.00 36.17 87 LEU B CA 1
ATOM 3178 C C . LEU B 1 85 ? 21.636 26.881 44.740 1.00 37.37 87 LEU B C 1
ATOM 3179 O O . LEU B 1 85 ? 22.525 26.587 43.934 1.00 30.95 87 LEU B O 1
ATOM 3184 N N . ASP B 1 86 ? 21.853 26.913 46.057 1.00 31.44 88 ASP B N 1
ATOM 3185 C CA . ASP B 1 86 ? 23.178 26.592 46.578 1.00 33.51 88 ASP B CA 1
ATOM 3186 C C . ASP B 1 86 ? 23.528 25.122 46.373 1.00 42.41 88 ASP B C 1
ATOM 3187 O O . ASP B 1 86 ? 24.710 24.777 46.270 1.00 38.97 88 ASP B O 1
ATOM 3192 N N . VAL B 1 87 ? 22.527 24.246 46.316 1.00 44.29 89 VAL B N 1
ATOM 3193 C CA . VAL B 1 87 ? 22.808 22.823 46.139 1.00 36.52 89 VAL B CA 1
ATOM 3194 C C . VAL B 1 87 ? 23.064 22.492 44.674 1.00 43.71 89 VAL B C 1
ATOM 3195 O O . VAL B 1 87 ? 24.086 21.886 44.330 1.00 41.27 89 VAL B O 1
ATOM 3199 N N . VAL B 1 88 ? 22.145 22.875 43.784 1.00 42.91 90 VAL B N 1
ATOM 3200 C CA . VAL B 1 88 ? 22.200 22.427 42.395 1.00 40.28 90 VAL B CA 1
ATOM 3201 C C . VAL B 1 88 ? 22.886 23.425 41.473 1.00 45.10 90 VAL B C 1
ATOM 3202 O O . VAL B 1 88 ? 23.082 23.119 40.288 1.00 50.33 90 VAL B O 1
ATOM 3206 N N . ALA B 1 89 ? 23.263 24.599 41.969 1.00 36.78 91 ALA B N 1
ATOM 3207 C CA . ALA B 1 89 ? 23.914 25.602 41.131 1.00 30.81 91 ALA B CA 1
ATOM 3208 C C . ALA B 1 89 ? 24.827 26.477 41.988 1.00 43.37 91 ALA B C 1
ATOM 3209 O O . ALA B 1 89 ? 24.753 27.707 41.964 1.00 42.41 91 ALA B O 1
ATOM 3211 N N . SER B 1 90 ? 25.707 25.837 42.762 1.00 40.49 92 SER B N 1
ATOM 3212 C CA . SER B 1 90 ? 26.573 26.576 43.675 1.00 37.43 92 SER B CA 1
ATOM 3213 C C . SER B 1 90 ? 27.588 27.436 42.933 1.00 48.19 92 SER B C 1
ATOM 3214 O O . SER B 1 90 ? 28.057 28.442 43.478 1.00 51.71 92 SER B O 1
ATOM 3217 N N . ASP B 1 91 ? 27.942 27.065 41.704 1.00 42.70 93 ASP B N 1
ATOM 3218 C CA . ASP B 1 91 ? 28.900 27.836 40.922 1.00 43.15 93 ASP B CA 1
ATOM 3219 C C . ASP B 1 91 ? 28.296 29.087 40.297 1.00 49.87 93 ASP B C 1
ATOM 3220 O O . ASP B 1 91 ? 29.030 29.862 39.675 1.00 55.50 93 ASP B O 1
ATOM 3225 N N . ARG B 1 92 ? 26.991 29.305 40.443 1.00 40.95 94 ARG B N 1
ATOM 3226 C CA . ARG B 1 92 ? 26.316 30.454 39.855 1.00 44.85 94 ARG B CA 1
ATOM 3227 C C . ARG B 1 92 ? 26.124 31.529 40.917 1.00 37.25 94 ARG B C 1
ATOM 3228 O O . ARG B 1 92 ? 25.394 31.320 41.8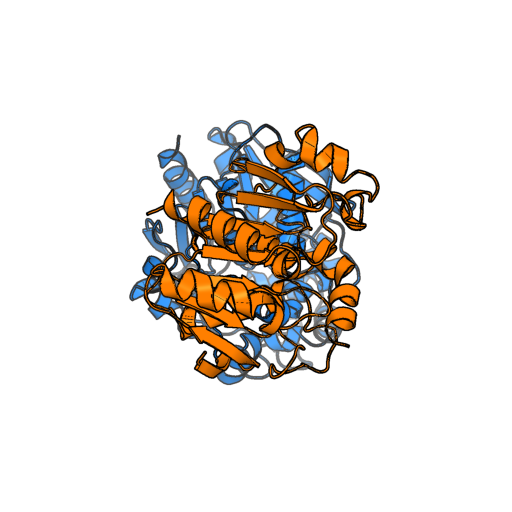92 1.00 47.34 94 ARG B O 1
ATOM 3233 N N . ASP B 1 93 ? 26.775 32.678 40.724 1.00 36.09 95 ASP B N 1
ATOM 3234 C CA . ASP B 1 93 ? 26.587 33.791 41.650 1.00 43.06 95 ASP B CA 1
ATOM 3235 C C . ASP B 1 93 ? 25.181 34.367 41.535 1.00 37.26 95 ASP B C 1
ATOM 3236 O O . ASP B 1 93 ? 24.534 34.651 42.550 1.00 40.36 95 ASP B O 1
ATOM 3241 N N . LYS B 1 94 ? 24.692 34.546 40.310 1.00 43.55 96 LYS B N 1
ATOM 3242 C CA . LYS B 1 94 ? 23.344 35.034 40.062 1.00 29.61 96 LYS B CA 1
ATOM 3243 C C . LYS B 1 94 ? 22.647 34.111 39.074 1.00 35.56 96 LYS B C 1
ATOM 3244 O O . LYS B 1 94 ? 23.293 33.426 38.276 1.00 36.22 96 LYS B O 1
ATOM 3250 N N . VAL B 1 95 ? 21.316 34.093 39.141 1.00 27.58 97 VAL B N 1
ATOM 3251 C CA . VAL B 1 95 ? 20.494 33.290 38.247 1.00 26.82 97 VAL B CA 1
ATOM 3252 C C . VAL B 1 95 ? 19.342 34.148 37.746 1.00 30.59 97 VAL B C 1
ATOM 3253 O O . VAL B 1 95 ? 19.054 35.220 38.281 1.00 24.15 97 VAL B O 1
ATOM 3257 N N . PHE B 1 96 ? 18.690 33.665 36.694 1.00 26.72 98 PHE B N 1
ATOM 3258 C CA . PHE B 1 96 ? 17.472 34.284 36.198 1.00 24.68 98 PHE B CA 1
ATOM 3259 C C . PHE B 1 96 ? 16.261 33.634 36.856 1.00 30.01 98 PHE B C 1
ATOM 3260 O O . PHE B 1 96 ? 16.281 32.449 37.201 1.00 27.13 98 PHE B O 1
ATOM 3268 N N . VAL B 1 97 ? 15.206 34.423 37.041 1.00 23.03 99 VAL B N 1
ATOM 3269 C CA . VAL B 1 97 ? 14.013 33.979 37.751 1.00 27.98 99 VAL B CA 1
ATOM 3270 C C . VAL B 1 97 ? 12.785 34.276 36.903 1.00 26.51 99 VAL B C 1
ATOM 3271 O O . VAL B 1 97 ? 12.661 35.362 36.327 1.00 28.88 99 VAL B O 1
ATOM 3275 N N . VAL B 1 98 ? 11.880 33.302 36.823 1.00 24.76 100 VAL B N 1
ATOM 3276 C CA . VAL B 1 98 ? 10.582 33.461 36.177 1.00 24.20 100 VAL B CA 1
ATOM 3277 C C . VAL B 1 98 ? 9.516 32.965 37.144 1.00 30.68 100 VAL B C 1
ATOM 3278 O O . VAL B 1 98 ? 9.583 31.822 37.612 1.00 32.20 100 VAL B O 1
ATOM 3282 N N . GLY B 1 99 ? 8.536 33.820 37.444 1.00 29.05 101 GLY B N 1
ATOM 3283 C CA . GLY B 1 99 ? 7.472 33.461 38.352 1.00 22.30 101 GLY B CA 1
ATOM 3284 C C . GLY B 1 99 ? 6.111 33.683 37.722 1.00 29.07 101 GLY B C 1
ATOM 3285 O O . GLY B 1 99 ? 5.962 34.409 36.740 1.00 28.39 101 GLY B O 1
ATOM 3286 N N . HIS B 1 100 ? 5.108 33.037 38.314 1.00 29.09 102 HIS B N 1
ATOM 3287 C CA . HIS B 1 100 ? 3.736 33.144 37.836 1.00 39.53 102 HIS B CA 1
ATOM 3288 C C . HIS B 1 100 ? 2.778 32.975 39.004 1.00 35.17 102 HIS B C 1
ATOM 3289 O O . HIS B 1 100 ? 2.937 32.050 39.806 1.00 30.70 102 HIS B O 1
ATOM 3296 N N . ASP B 1 101 ? 1.791 33.866 39.088 1.00 34.29 103 ASP B N 1
ATOM 3297 C CA . ASP B 1 101 ? 0.722 33.815 40.097 1.00 38.02 103 ASP B CA 1
ATOM 3298 C C . ASP B 1 101 ? 1.380 33.860 41.475 1.00 34.94 103 ASP B C 1
ATOM 3299 O O . ASP B 1 101 ? 2.159 34.789 41.742 1.00 35.26 103 ASP B O 1
ATOM 3304 N N . TRP B 1 102 ? 1.110 32.903 42.366 1.00 35.67 104 TRP B N 1
ATOM 3305 C CA . TRP B 1 102 ? 1.727 32.919 43.688 1.00 34.38 104 TRP B CA 1
ATOM 3306 C C . TRP B 1 102 ? 3.242 32.808 43.584 1.00 29.58 104 TRP B C 1
ATOM 3307 O O . TRP B 1 102 ? 3.974 33.433 44.363 1.00 29.50 104 TRP B O 1
ATOM 3318 N N . GLY B 1 103 ? 3.731 32.034 42.612 1.00 26.13 105 GLY B N 1
ATOM 3319 C CA . GLY B 1 103 ? 5.162 31.968 42.376 1.00 26.90 105 GLY B CA 1
ATOM 3320 C C . GLY B 1 103 ? 5.762 33.305 41.994 1.00 28.08 105 GLY B C 1
ATOM 3321 O O . GLY B 1 103 ? 6.939 33.562 42.262 1.00 26.97 105 GLY B O 1
ATOM 3322 N N . ALA B 1 104 ? 4.972 34.172 41.359 1.00 25.19 106 ALA B N 1
ATOM 3323 C CA . ALA B 1 104 ? 5.422 35.540 41.136 1.00 28.55 106 ALA B CA 1
ATOM 3324 C C . ALA B 1 104 ? 5.626 36.259 42.463 1.00 27.52 106 ALA B C 1
ATOM 3325 O O . ALA B 1 104 ? 6.652 36.917 42.676 1.00 24.60 106 ALA B O 1
ATOM 3327 N N . LEU B 1 105 ? 4.662 36.120 43.379 1.00 25.07 107 LEU B N 1
ATOM 3328 C CA . LEU B 1 105 ? 4.784 36.752 44.689 1.00 25.13 107 LEU B CA 1
ATOM 3329 C C . LEU B 1 105 ? 6.047 36.284 45.400 1.00 21.52 107 LEU B C 1
ATOM 3330 O O . LEU B 1 105 ? 6.856 37.101 45.859 1.00 20.18 107 LEU B O 1
ATOM 3335 N N . ILE B 1 106 ? 6.241 34.964 45.476 1.00 20.43 108 ILE B N 1
ATOM 3336 C CA . ILE B 1 106 ? 7.485 34.415 46.012 1.00 21.87 108 ILE B CA 1
ATOM 3337 C C . ILE B 1 106 ? 8.679 35.045 45.311 1.00 17.24 108 ILE B C 1
ATOM 3338 O O . ILE B 1 106 ? 9.647 35.475 45.953 1.00 19.86 108 ILE B O 1
ATOM 3343 N N . ALA B 1 107 ? 8.606 35.142 43.979 1.00 16.51 109 ALA B N 1
ATOM 3344 C CA . ALA B 1 107 ? 9.684 35.759 43.215 1.00 18.78 109 ALA B CA 1
ATOM 3345 C C . ALA B 1 107 ? 9.990 37.153 43.740 1.00 18.35 109 ALA B C 1
ATOM 3346 O O . ALA B 1 107 ? 11.154 37.494 43.988 1.00 20.00 109 ALA B O 1
ATOM 3348 N N . TRP B 1 108 ? 8.946 37.962 43.955 1.00 15.98 110 TRP B N 1
ATOM 3349 C CA . TRP B 1 108 ? 9.155 39.292 44.518 1.00 23.74 110 TRP B CA 1
ATOM 3350 C C . TRP B 1 108 ? 9.938 39.201 45.819 1.00 19.43 110 TRP B C 1
ATOM 3351 O O . TRP B 1 108 ? 10.968 39.866 45.988 1.00 19.03 110 TRP B O 1
ATOM 3362 N N . TYR B 1 109 ? 9.487 38.335 46.732 1.00 16.01 111 TYR B N 1
ATOM 3363 C CA . TYR B 1 109 ? 10.207 38.163 47.987 1.00 18.97 111 TYR B CA 1
ATOM 3364 C C . TYR B 1 109 ? 11.647 37.748 47.729 1.00 22.07 111 TYR B C 1
ATOM 3365 O O . TYR B 1 109 ? 12.575 38.290 48.344 1.00 19.08 111 TYR B O 1
ATOM 3374 N N . LEU B 1 110 ? 11.855 36.820 46.789 1.00 16.92 112 LEU B N 1
ATOM 3375 C CA . LEU B 1 110 ? 13.213 36.402 46.463 1.00 19.99 112 LEU B CA 1
ATOM 3376 C C . LEU B 1 110 ? 14.051 37.591 46.023 1.00 22.66 112 LEU B C 1
ATOM 3377 O O . LEU B 1 110 ? 15.205 37.739 46.445 1.00 16.89 112 LEU B O 1
ATOM 3382 N N . CYS B 1 111 ? 13.475 38.471 45.201 1.00 16.64 113 CYS B N 1
ATOM 3383 C CA . CYS B 1 111 ? 14.219 39.645 44.765 1.00 19.23 113 CYS B CA 1
ATOM 3384 C C . CYS B 1 111 ? 14.320 40.681 45.871 1.00 19.67 113 CYS B C 1
ATOM 3385 O O . CYS B 1 111 ? 15.274 41.468 45.894 1.00 18.62 113 CYS B O 1
ATOM 3388 N N . LEU B 1 112 ? 13.362 40.687 46.800 1.00 23.77 114 LEU B N 1
ATOM 3389 C CA . LEU B 1 112 ? 13.416 41.645 47.896 1.00 21.12 114 LEU B CA 1
ATOM 3390 C C . LEU B 1 112 ? 14.469 41.247 48.921 1.00 18.39 114 LEU B C 1
ATOM 3391 O O . LEU B 1 112 ? 15.247 42.090 49.379 1.00 20.42 114 LEU B O 1
ATOM 3396 N N . PHE B 1 113 ? 14.518 39.962 49.276 1.00 17.76 115 PHE B N 1
ATOM 3397 C CA . PHE B 1 113 ? 15.441 39.504 50.305 1.00 15.49 115 PHE B CA 1
ATOM 3398 C C . PHE B 1 113 ? 16.859 39.355 49.769 1.00 16.47 115 PHE B C 1
ATOM 3399 O O . PHE B 1 113 ? 17.823 39.727 50.448 1.00 20.23 115 PHE B O 1
ATOM 3407 N N . ARG B 1 114 ? 17.011 38.815 48.561 1.00 13.71 116 ARG B N 1
ATOM 3408 C CA . ARG B 1 114 ? 18.321 38.481 48.004 1.00 20.06 116 ARG B CA 1
ATOM 3409 C C . ARG B 1 114 ? 18.441 39.007 46.580 1.00 20.31 116 ARG B C 1
ATOM 3410 O O . ARG B 1 114 ? 18.463 38.231 45.617 1.00 20.12 116 ARG B O 1
ATOM 3418 N N . PRO B 1 115 ? 18.544 40.328 46.408 1.00 19.62 117 PRO B N 1
ATOM 3419 C CA . PRO B 1 115 ? 18.789 40.864 45.061 1.00 17.14 117 PRO B CA 1
ATOM 3420 C C . PRO B 1 115 ? 20.160 40.505 44.520 1.00 28.24 117 PRO B C 1
ATOM 3421 O O . PRO B 1 115 ? 20.355 40.539 43.298 1.00 23.49 117 PRO B O 1
ATOM 3425 N N . ASP B 1 116 ? 21.110 40.152 45.388 1.00 18.77 118 ASP B N 1
ATOM 3426 C CA . ASP B 1 116 ? 22.441 39.748 44.953 1.00 19.51 118 ASP B CA 1
ATOM 3427 C C . ASP B 1 116 ? 22.451 38.395 44.254 1.00 23.92 118 ASP B C 1
ATOM 3428 O O . ASP B 1 116 ? 23.479 38.025 43.678 1.00 27.67 118 ASP B O 1
ATOM 3433 N N . LYS B 1 117 ? 21.345 37.650 44.289 1.00 24.02 119 LYS B N 1
ATOM 3434 C CA . LYS B 1 117 ? 21.276 36.338 43.663 1.00 30.51 119 LYS B CA 1
ATOM 3435 C C . LYS B 1 117 ? 20.484 36.323 42.363 1.00 22.69 119 LYS B C 1
ATOM 3436 O O . LYS B 1 117 ? 20.454 35.285 41.693 1.00 26.60 119 LYS B O 1
ATOM 3442 N N . VAL B 1 118 ? 19.850 37.430 41.987 1.00 24.76 120 VAL B N 1
ATOM 3443 C CA . VAL B 1 118 ? 18.968 37.478 40.826 1.00 29.67 120 VAL B CA 1
ATOM 3444 C C . VAL B 1 118 ? 19.546 38.464 39.820 1.00 28.85 120 VAL B C 1
ATOM 3445 O O . VAL B 1 118 ? 19.775 39.635 40.149 1.00 26.00 120 VAL B O 1
ATOM 3449 N N . LYS B 1 119 ? 19.771 37.990 38.594 1.00 28.48 121 LYS B N 1
ATOM 3450 C CA . LYS B 1 119 ? 20.273 38.851 37.530 1.00 22.09 121 LYS B CA 1
ATOM 3451 C C . LYS B 1 119 ? 19.139 39.597 36.836 1.00 27.26 121 LYS B C 1
ATOM 3452 O O . LYS B 1 119 ? 19.280 40.781 36.509 1.00 26.21 121 LYS B O 1
ATOM 3458 N N . ALA B 1 120 ? 18.012 38.924 36.609 1.00 27.27 122 ALA B N 1
ATOM 3459 C CA . ALA B 1 120 ? 16.850 39.536 35.980 1.00 25.33 122 ALA B CA 1
ATOM 3460 C C . ALA B 1 120 ? 15.628 38.684 36.288 1.00 23.46 122 ALA B C 1
ATOM 3461 O O . ALA B 1 120 ? 15.740 37.492 36.588 1.00 23.27 122 ALA B O 1
ATOM 3463 N N . LEU B 1 121 ? 14.457 39.311 36.202 1.00 24.29 123 LEU B N 1
ATOM 3464 C CA . LEU B 1 121 ? 13.203 38.677 36.586 1.00 27.14 123 LEU B CA 1
ATOM 3465 C C . LEU B 1 121 ? 12.145 38.889 35.514 1.00 27.17 123 LEU B C 1
ATOM 3466 O O . LEU B 1 121 ? 12.004 39.990 34.973 1.00 22.28 123 LEU B O 1
ATOM 3471 N N . VAL B 1 122 ? 11.405 37.826 35.210 1.00 23.38 124 VAL B N 1
ATOM 3472 C CA . VAL B 1 122 ? 10.205 37.895 34.386 1.00 28.80 124 VAL B CA 1
ATOM 3473 C C . VAL B 1 122 ? 9.064 37.347 35.230 1.00 27.25 124 VAL B C 1
ATOM 3474 O O . VAL B 1 122 ? 9.049 36.156 35.563 1.00 26.14 124 VAL B O 1
ATOM 3478 N N . ASN B 1 123 ? 8.116 38.207 35.587 1.00 23.10 125 ASN B N 1
ATOM 3479 C CA . ASN B 1 123 ? 7.008 37.826 36.448 1.00 29.24 125 ASN B CA 1
ATOM 3480 C C . ASN B 1 123 ? 5.693 37.898 35.686 1.00 31.57 125 ASN B C 1
ATOM 3481 O O . ASN B 1 123 ? 5.496 38.768 34.832 1.00 26.75 125 ASN B O 1
ATOM 3486 N N . LEU B 1 124 ? 4.791 36.975 36.010 1.00 29.62 126 LEU B N 1
ATOM 3487 C CA . LEU B 1 124 ? 3.521 36.830 35.315 1.00 33.24 126 LEU B CA 1
ATOM 3488 C C . LEU B 1 124 ? 2.363 37.030 36.284 1.00 41.16 126 LEU B C 1
ATOM 3489 O O . LEU B 1 124 ? 2.395 36.533 37.415 1.00 39.43 126 LEU B O 1
ATOM 3494 N N . SER B 1 125 ? 1.358 37.786 35.832 1.00 30.75 127 SER B N 1
ATOM 3495 C CA . SER B 1 125 ? 0.056 37.920 36.483 1.00 39.01 127 SER B CA 1
ATOM 3496 C C . SER B 1 125 ? 0.073 38.773 37.749 1.00 39.81 127 SER B C 1
ATOM 3497 O O . SER B 1 125 ? -0.806 39.622 37.928 1.00 42.94 127 SER B O 1
ATOM 3500 N N . VAL B 1 126 ? 1.044 38.566 38.636 1.00 31.17 128 VAL B N 1
ATOM 3501 C CA . VAL B 1 126 ? 1.056 39.209 39.948 1.00 45.53 128 VAL B CA 1
ATOM 3502 C C . VAL B 1 126 ? 2.164 40.254 39.985 1.00 41.21 128 VAL B C 1
ATOM 3503 O O . VAL B 1 126 ? 3.349 39.922 39.853 1.00 39.79 128 VAL B O 1
ATOM 3507 N N . ALA B 1 127 ? 1.778 41.510 40.187 1.00 35.80 129 ALA B N 1
ATOM 3508 C CA . ALA B 1 127 ? 2.719 42.612 40.298 1.00 30.44 129 ALA B CA 1
ATOM 3509 C C . ALA B 1 127 ? 3.204 42.763 41.739 1.00 37.76 129 ALA B C 1
ATOM 3510 O O . ALA B 1 127 ? 2.660 42.173 42.675 1.00 37.03 129 ALA B O 1
ATOM 3512 N N . PHE B 1 128 ? 4.248 43.572 41.906 1.00 28.84 130 PHE B N 1
ATOM 3513 C CA . PHE B 1 128 ? 4.820 43.808 43.223 1.00 31.91 130 PHE B CA 1
ATOM 3514 C C . PHE B 1 128 ? 3.829 44.547 44.115 1.00 31.87 130 PHE B C 1
ATOM 3515 O O . PHE B 1 128 ? 3.039 45.374 43.655 1.00 41.48 130 PHE B O 1
ATOM 3523 N N . ASN B 1 129 ? 3.868 44.232 45.403 1.00 38.13 131 ASN B N 1
ATOM 3524 C CA . ASN B 1 129 ? 2.995 44.873 46.385 1.00 50.31 131 ASN B CA 1
ATOM 3525 C C . ASN B 1 129 ? 3.847 45.498 47.479 1.00 45.59 131 ASN B C 1
ATOM 3526 O O . ASN B 1 129 ? 4.451 44.764 48.285 1.00 38.48 131 ASN B O 1
ATOM 3531 N N . PRO B 1 130 ? 3.934 46.824 47.552 1.00 41.28 132 PRO B N 1
ATOM 3532 C CA . PRO B 1 130 ? 4.762 47.451 48.586 1.00 47.14 132 PRO B CA 1
ATOM 3533 C C . PRO B 1 130 ? 4.151 47.285 49.967 1.00 46.13 132 PRO B C 1
ATOM 3534 O O . PRO B 1 130 ? 2.929 47.279 50.138 1.00 33.70 132 PRO B O 1
ATOM 3538 N N . TRP B 1 131 ? 5.025 47.150 50.961 1.00 41.00 133 TRP B N 1
ATOM 3539 C CA . TRP B 1 131 ? 4.579 46.978 52.337 1.00 37.19 133 TRP B CA 1
ATOM 3540 C C . TRP B 1 131 ? 3.963 48.276 52.847 1.00 41.52 133 TRP B C 1
ATOM 3541 O O . TRP B 1 131 ? 4.608 49.330 52.828 1.00 42.20 133 TRP B O 1
ATOM 3552 N N . ASN B 1 132 ? 2.714 48.197 53.299 1.00 43.17 134 ASN B N 1
ATOM 3553 C CA . ASN B 1 132 ? 1.981 49.345 53.817 1.00 49.47 134 ASN B CA 1
ATOM 3554 C C . ASN B 1 132 ? 1.662 49.107 55.286 1.00 47.60 134 ASN B C 1
ATOM 3555 O O . ASN B 1 132 ? 1.025 48.092 55.619 1.00 42.58 134 ASN B O 1
ATOM 3560 N N . PRO B 1 133 ? 2.074 49.993 56.199 1.00 54.19 135 PRO B N 1
ATOM 3561 C CA . PRO B 1 133 ? 1.784 49.778 57.625 1.00 49.09 135 PRO B CA 1
ATOM 3562 C C . PRO B 1 133 ? 0.321 49.958 58.002 1.00 50.89 135 PRO B C 1
ATOM 3563 O O . PRO B 1 133 ? -0.013 49.806 59.183 1.00 58.38 135 PRO B O 1
ATOM 3567 N N . LYS B 1 134 ? -0.563 50.270 57.052 1.00 60.98 136 LYS B N 1
ATOM 3568 C CA . LYS B 1 134 ? -1.977 50.481 57.340 1.00 65.03 136 LYS B CA 1
ATOM 3569 C C . LYS B 1 134 ? -2.882 49.487 56.622 1.00 66.78 136 LYS B C 1
ATOM 3570 O O . LYS B 1 134 ? -4.094 49.716 56.542 1.00 80.28 136 LYS B O 1
ATOM 3572 N N . ARG B 1 135 ? -2.332 48.390 56.101 1.00 68.20 137 ARG B N 1
ATOM 3573 C CA . ARG B 1 135 ? -3.140 47.387 55.407 1.00 69.00 137 ARG B CA 1
ATOM 3574 C C . ARG B 1 135 ? -2.509 46.022 55.670 1.00 58.34 137 ARG B C 1
ATOM 3575 O O . ARG B 1 135 ? -1.481 45.687 55.074 1.00 66.59 137 ARG B O 1
ATOM 3577 N N . LYS B 1 136 ? -3.129 45.247 56.555 1.00 57.44 138 LYS B N 1
ATOM 3578 C CA . LYS B 1 136 ? -2.613 43.932 56.921 1.00 60.70 138 LYS B CA 1
ATOM 3579 C C . LYS B 1 136 ? -2.692 42.958 55.749 1.00 60.83 138 LYS B C 1
ATOM 3580 O O . LYS B 1 136 ? -3.735 42.821 55.110 1.00 71.43 138 LYS B O 1
ATOM 3582 N N . THR B 1 224 ? -3.920 21.883 49.970 1.00 75.21 226 THR B N 1
ATOM 3583 C CA . THR B 1 224 ? -3.700 22.116 51.393 1.00 70.81 226 THR B CA 1
ATOM 3584 C C . THR B 1 224 ? -2.432 22.936 51.628 1.00 66.28 226 THR B C 1
ATOM 3585 O O . THR B 1 224 ? -2.308 23.627 52.639 1.00 58.26 226 THR B O 1
ATOM 3589 N N . GLY B 1 225 ? -1.492 22.857 50.684 1.00 62.26 227 GLY B N 1
ATOM 3590 C CA . GLY B 1 225 ? -0.274 23.642 50.806 1.00 55.77 227 GLY B CA 1
ATOM 3591 C C . GLY B 1 225 ? -0.521 25.124 50.594 1.00 60.36 227 GLY B C 1
ATOM 3592 O O . GLY B 1 225 ? -0.108 25.959 51.405 1.00 64.53 227 GLY B O 1
ATOM 3593 N N . GLY B 1 226 ? -1.198 25.471 49.495 1.00 60.55 228 GLY B N 1
ATOM 3594 C CA . GLY B 1 226 ? -1.548 26.861 49.259 1.00 56.24 228 GLY B CA 1
ATOM 3595 C C . GLY B 1 226 ? -2.450 27.433 50.333 1.00 55.86 228 GLY B C 1
ATOM 3596 O O . GLY B 1 226 ? -2.392 28.631 50.627 1.00 62.97 228 GLY B O 1
ATOM 3597 N N . VAL B 1 227 ? -3.290 26.591 50.938 1.00 53.83 229 VAL B N 1
ATOM 3598 C CA . VAL B 1 227 ? -4.102 27.036 52.066 1.00 57.75 229 VAL B CA 1
ATOM 3599 C C . VAL B 1 227 ? -3.211 27.411 53.243 1.00 50.49 229 VAL B C 1
ATOM 3600 O O . VAL B 1 227 ? -3.413 28.446 53.890 1.00 52.81 229 VAL B O 1
ATOM 3604 N N . ASN B 1 228 ? -2.208 26.578 53.539 1.00 52.03 230 ASN B N 1
ATOM 3605 C CA . ASN B 1 228 ? -1.252 26.912 54.590 1.00 50.96 230 ASN B CA 1
ATOM 3606 C C . ASN B 1 228 ? -0.504 28.198 54.262 1.00 42.55 230 ASN B C 1
ATOM 3607 O O . ASN B 1 228 ? -0.193 28.992 55.158 1.00 36.10 230 ASN B O 1
ATOM 3612 N N . TYR B 1 229 ? -0.205 28.417 52.981 1.00 42.71 231 TYR B N 1
ATOM 3613 C CA . TYR B 1 229 ? 0.487 29.636 52.574 1.00 42.72 231 TYR B CA 1
ATOM 3614 C C . TYR B 1 229 ? -0.373 30.866 52.825 1.00 45.47 231 TYR B C 1
ATOM 3615 O O . TYR B 1 229 ? 0.083 31.852 53.416 1.00 41.02 231 TYR B O 1
ATOM 3624 N N . TYR B 1 230 ? -1.625 30.827 52.374 1.00 42.33 232 TYR B N 1
ATOM 3625 C CA . TYR B 1 230 ? -2.510 31.971 52.536 1.00 53.11 232 TYR B CA 1
ATOM 3626 C C . TYR B 1 230 ? -3.000 32.137 53.968 1.00 41.98 232 TYR B C 1
ATOM 3627 O O . TYR B 1 230 ? -3.542 33.197 54.299 1.00 41.71 232 TYR B O 1
ATOM 3636 N N . ARG B 1 231 ? -2.813 31.130 54.822 1.00 30.44 233 ARG B N 1
ATOM 3637 C CA . ARG B 1 231 ? -3.023 31.310 56.252 1.00 43.36 233 ARG B CA 1
ATOM 3638 C C . ARG B 1 231 ? -1.884 32.066 56.925 1.00 42.05 233 ARG B C 1
ATOM 3639 O O . ARG B 1 231 ? -1.990 32.376 58.117 1.00 38.55 233 ARG B O 1
ATOM 3647 N N . ASN B 1 232 ? -0.805 32.367 56.199 1.00 35.52 234 ASN B N 1
ATOM 3648 C CA . ASN B 1 232 ? 0.330 33.110 56.733 1.00 33.82 234 ASN B CA 1
ATOM 3649 C C . ASN B 1 232 ? 0.488 34.483 56.084 1.00 34.29 234 ASN B C 1
ATOM 3650 O O . ASN B 1 232 ? 1.566 35.077 56.164 1.00 34.58 234 ASN B O 1
ATOM 3655 N N . ILE B 1 233 ? -0.563 35.001 55.445 1.00 31.41 235 ILE B N 1
ATOM 3656 C CA . ILE B 1 233 ? -0.455 36.289 54.763 1.00 33.52 235 ILE B CA 1
ATOM 3657 C C . ILE B 1 233 ? -0.220 37.413 55.768 1.00 35.92 235 ILE B C 1
ATOM 3658 O O . ILE B 1 233 ? 0.673 38.252 55.591 1.00 37.18 235 ILE B O 1
ATOM 3663 N N . ASN B 1 234 ? -1.015 37.445 56.840 1.00 31.17 236 ASN B N 1
ATOM 3664 C CA . ASN B 1 234 ? -0.823 38.471 57.860 1.00 30.83 236 ASN B CA 1
ATOM 3665 C C . ASN B 1 234 ? 0.492 38.282 58.605 1.00 28.72 236 ASN B C 1
ATOM 3666 O O . ASN B 1 234 ? 1.105 39.266 59.033 1.00 31.42 236 ASN B O 1
ATOM 3671 N N . VAL B 1 235 ? 0.949 37.037 58.754 1.00 27.47 237 VAL B N 1
ATOM 3672 C CA . VAL B 1 235 ? 2.256 36.790 59.359 1.00 28.52 237 VAL B CA 1
ATOM 3673 C C . VAL B 1 235 ? 3.361 37.386 58.494 1.00 22.75 237 VAL B C 1
ATOM 3674 O O . VAL B 1 235 ? 4.267 38.068 58.992 1.00 25.01 237 VAL B O 1
ATOM 3678 N N . ASN B 1 236 ? 3.304 37.130 57.184 1.00 25.51 238 ASN B N 1
ATOM 3679 C CA . ASN B 1 236 ? 4.278 37.713 56.268 1.00 20.87 238 ASN B CA 1
ATOM 3680 C C . ASN B 1 236 ? 4.241 39.232 56.327 1.00 26.23 238 ASN B C 1
ATOM 3681 O O . ASN B 1 236 ? 5.289 39.889 56.343 1.00 24.54 238 ASN B O 1
ATOM 3686 N N . TRP B 1 237 ? 3.038 39.809 56.358 1.00 21.82 239 TRP B N 1
ATOM 3687 C CA . TRP B 1 237 ? 2.920 41.262 56.422 1.00 28.02 239 TRP B CA 1
ATOM 3688 C C . TRP B 1 237 ? 3.561 41.809 57.691 1.00 25.41 239 TRP B C 1
ATOM 3689 O O . TRP B 1 237 ? 4.332 42.774 57.646 1.00 24.90 239 TRP B O 1
ATOM 3700 N N . GLU B 1 238 ? 3.259 41.195 58.838 1.00 27.84 240 GLU B N 1
ATOM 3701 C CA . GLU B 1 238 ? 3.806 41.676 60.100 1.00 30.28 240 GLU B CA 1
ATOM 3702 C C . GLU B 1 238 ? 5.320 41.511 60.162 1.00 23.44 240 GLU B C 1
ATOM 3703 O O . GLU B 1 238 ? 6.008 42.354 60.749 1.00 27.51 240 GLU B O 1
ATOM 3709 N N . LEU B 1 239 ? 5.859 40.454 59.555 1.00 20.21 241 LEU B N 1
ATOM 3710 C CA . LEU B 1 239 ? 7.291 40.195 59.623 1.00 17.25 241 LEU B CA 1
ATOM 3711 C C . LEU B 1 239 ? 8.094 40.904 58.537 1.00 20.53 241 LEU B C 1
ATOM 3712 O O . LEU B 1 239 ? 9.326 40.933 58.625 1.00 16.29 241 LEU B O 1
ATOM 3717 N N . THR B 1 240 ? 7.446 41.463 57.516 1.00 15.17 242 THR B N 1
ATOM 3718 C CA . THR B 1 240 ? 8.165 42.185 56.474 1.00 17.41 242 THR B CA 1
ATOM 3719 C C . THR B 1 240 ? 8.227 43.689 56.728 1.00 18.55 242 THR B C 1
ATOM 3720 O O . THR B 1 240 ? 8.514 44.454 55.801 1.00 19.24 242 THR B O 1
ATOM 3724 N N . ALA B 1 241 ? 7.975 44.122 57.963 1.00 21.85 243 ALA B N 1
ATOM 3725 C CA . ALA B 1 241 ? 8.144 45.531 58.303 1.00 12.04 243 ALA B CA 1
ATOM 3726 C C . ALA B 1 241 ? 9.550 46.082 58.056 1.00 19.76 243 ALA B C 1
ATOM 3727 O O . ALA B 1 241 ? 9.649 47.283 57.749 1.00 15.60 243 ALA B O 1
ATOM 3729 N N . PRO B 1 242 ? 10.645 45.320 58.188 1.00 16.77 244 PRO B N 1
ATOM 3730 C CA . PRO B 1 242 ? 11.961 45.893 57.856 1.00 18.24 244 PRO B CA 1
ATOM 3731 C C . PRO B 1 242 ? 12.066 46.428 56.440 1.00 14.93 244 PRO B C 1
ATOM 3732 O O . PRO B 1 242 ? 12.914 47.290 56.184 1.00 14.03 244 PRO B O 1
ATOM 3736 N N . TRP B 1 243 ? 11.235 45.955 55.512 1.00 15.75 245 TRP B N 1
ATOM 3737 C CA . TRP B 1 243 ? 11.306 46.378 54.121 1.00 17.77 245 TRP B CA 1
ATOM 3738 C C . TRP B 1 243 ? 10.278 47.452 53.784 1.00 20.79 245 TRP B C 1
ATOM 3739 O O . TRP B 1 243 ? 9.913 47.612 52.614 1.00 21.29 245 TRP B O 1
ATOM 3750 N N . ALA B 1 244 ? 9.814 48.198 54.784 1.00 20.29 246 ALA B N 1
ATOM 3751 C CA . ALA B 1 244 ? 8.981 49.364 54.527 1.00 19.45 246 ALA B CA 1
ATOM 3752 C C . ALA B 1 244 ? 9.778 50.401 53.750 1.00 19.34 246 ALA B C 1
ATOM 3753 O O . ALA B 1 244 ? 10.852 50.827 54.187 1.00 15.87 246 ALA B O 1
ATOM 3755 N N . GLY B 1 245 ? 9.258 50.802 52.592 1.00 17.26 247 GLY B N 1
ATOM 3756 C CA . GLY B 1 245 ? 9.961 51.727 51.729 1.00 13.87 247 GLY B CA 1
ATOM 3757 C C . GLY B 1 245 ? 11.044 51.110 50.873 1.00 17.38 247 GLY B C 1
ATOM 3758 O O . GLY B 1 245 ? 11.734 51.845 50.155 1.00 20.83 247 GLY B O 1
ATOM 3759 N N . SER B 1 246 ? 11.223 49.793 50.924 1.00 21.68 248 SER B N 1
ATOM 3760 C CA . SER B 1 246 ? 12.234 49.142 50.108 1.00 21.91 248 SER B CA 1
ATOM 3761 C C . SER B 1 246 ? 11.834 49.153 48.636 1.00 30.03 248 SER B C 1
ATOM 3762 O O . SER B 1 246 ? 10.655 49.247 48.281 1.00 27.97 248 SER B O 1
ATOM 3765 N N . GLN B 1 247 ? 12.843 49.051 47.777 1.00 21.46 249 GLN B N 1
ATOM 3766 C CA . GLN B 1 247 ? 12.656 48.930 46.341 1.00 18.33 249 GLN B CA 1
ATOM 3767 C C . GLN B 1 247 ? 13.259 47.620 45.856 1.00 25.53 249 GLN B C 1
ATOM 3768 O O . GLN B 1 247 ? 14.208 47.098 46.449 1.00 29.25 249 GLN B O 1
ATOM 3774 N N . ILE B 1 248 ? 12.700 47.094 44.772 1.00 21.97 250 ILE B N 1
ATOM 3775 C CA . ILE B 1 248 ? 13.273 45.929 44.107 1.00 21.07 250 ILE B CA 1
ATOM 3776 C C . ILE B 1 248 ? 14.458 46.397 43.271 1.00 19.70 250 ILE B C 1
ATOM 3777 O O . ILE B 1 248 ? 14.319 47.283 42.422 1.00 22.94 250 ILE B O 1
ATOM 3782 N N . LYS B 1 249 ? 15.628 45.807 43.516 1.00 23.27 251 LYS B N 1
ATOM 3783 C CA . LYS B 1 249 ? 16.867 46.208 42.863 1.00 26.98 251 LYS B CA 1
ATOM 3784 C C . LYS B 1 249 ? 17.201 45.340 41.654 1.00 24.87 251 LYS B C 1
ATOM 3785 O O . LYS B 1 249 ? 18.366 45.279 41.247 1.00 30.70 251 LYS B O 1
ATOM 3791 N N . VAL B 1 250 ? 16.208 44.677 41.068 1.00 23.34 252 VAL B N 1
ATOM 3792 C CA . VAL B 1 250 ? 16.437 43.710 39.995 1.00 20.07 252 VAL B CA 1
ATOM 3793 C C . VAL B 1 250 ? 15.720 44.165 38.727 1.00 23.69 252 VAL B C 1
ATOM 3794 O O . VAL B 1 250 ? 14.586 44.658 38.807 1.00 28.69 252 VAL B O 1
ATOM 3798 N N . PRO B 1 251 ? 16.339 44.045 37.551 1.00 25.92 253 PRO B N 1
ATOM 3799 C CA . PRO B 1 251 ? 15.612 44.324 36.304 1.00 23.51 253 PRO B CA 1
ATOM 3800 C C . PRO B 1 251 ? 14.438 43.370 36.141 1.00 25.05 253 PRO B C 1
ATOM 3801 O O . PRO B 1 251 ? 14.566 42.161 36.349 1.00 20.80 253 PRO B O 1
ATOM 3805 N N . VAL B 1 252 ? 13.283 43.921 35.768 1.00 17.77 254 VAL B N 1
ATOM 3806 C CA . VAL B 1 252 ? 12.032 43.171 35.750 1.00 26.02 254 VAL B CA 1
ATOM 3807 C C . VAL B 1 252 ? 11.314 43.399 34.426 1.00 27.73 254 VAL B C 1
ATOM 3808 O O . VAL B 1 252 ? 11.211 44.536 33.951 1.00 21.23 254 VAL B O 1
ATOM 3812 N N . LYS B 1 253 ? 10.817 42.313 33.839 1.00 27.27 255 LYS B N 1
ATOM 3813 C CA . LYS B 1 253 ? 9.842 42.355 32.757 1.00 24.38 255 LYS B CA 1
ATOM 3814 C C . LYS B 1 253 ? 8.549 41.739 33.277 1.00 30.01 255 LYS B C 1
ATOM 3815 O O . LYS B 1 253 ? 8.551 40.598 33.751 1.00 25.80 255 LYS B O 1
ATOM 3821 N N . PHE B 1 254 ? 7.455 42.491 33.200 1.00 25.11 256 PHE B N 1
ATOM 3822 C CA . PHE B 1 254 ? 6.172 42.066 33.743 1.00 22.55 256 PHE B CA 1
ATOM 3823 C C . PHE B 1 254 ? 5.194 41.781 32.611 1.00 24.69 256 PHE B C 1
ATOM 3824 O O . PHE B 1 254 ? 5.045 42.594 31.693 1.00 24.37 256 PHE B O 1
ATOM 3832 N N . ILE B 1 255 ? 4.532 40.627 32.682 1.00 24.77 257 ILE B N 1
ATOM 3833 C CA . ILE B 1 255 ? 3.576 40.191 31.671 1.00 24.44 257 ILE B CA 1
ATOM 3834 C C . ILE B 1 255 ? 2.280 39.806 32.370 1.00 33.75 257 ILE B C 1
ATOM 3835 O O . ILE B 1 255 ? 2.302 39.077 33.368 1.00 36.31 257 ILE B O 1
ATOM 3840 N N . VAL B 1 256 ? 1.153 40.288 31.847 1.00 30.38 258 VAL B N 1
ATOM 3841 C CA . VAL B 1 256 ? -0.158 39.990 32.409 1.00 27.23 258 VAL B CA 1
ATOM 3842 C C . VAL B 1 256 ? -1.163 39.878 31.270 1.00 34.02 258 VAL B C 1
ATOM 3843 O O . VAL B 1 256 ? -1.035 40.539 30.235 1.00 35.73 258 VAL B O 1
ATOM 3847 N N . GLY B 1 257 ? -2.159 39.017 31.462 1.00 38.93 259 GLY B N 1
ATOM 3848 C CA . GLY B 1 257 ? -3.194 38.822 30.467 1.00 36.70 259 GLY B CA 1
ATOM 3849 C C . GLY B 1 257 ? -4.339 39.811 30.614 1.00 40.12 259 GLY B C 1
ATOM 3850 O O . GLY B 1 257 ? -4.709 40.205 31.717 1.00 41.73 259 GLY B O 1
ATOM 3851 N N . ASP B 1 258 ? -4.898 40.208 29.467 1.00 43.97 260 ASP B N 1
ATOM 3852 C CA . ASP B 1 258 ? -6.001 41.164 29.461 1.00 61.26 260 ASP B CA 1
ATOM 3853 C C . ASP B 1 258 ? -7.232 40.609 30.168 1.00 66.33 260 ASP B C 1
ATOM 3854 O O . ASP B 1 258 ? -8.014 41.373 30.744 1.00 57.14 260 ASP B O 1
ATOM 3859 N N . LEU B 1 259 ? -7.418 39.288 30.144 1.00 54.94 261 LEU B N 1
ATOM 3860 C CA . LEU B 1 259 ? -8.570 38.641 30.761 1.00 58.95 261 LEU B CA 1
ATOM 3861 C C . LEU B 1 259 ? -8.223 37.982 32.092 1.00 60.28 2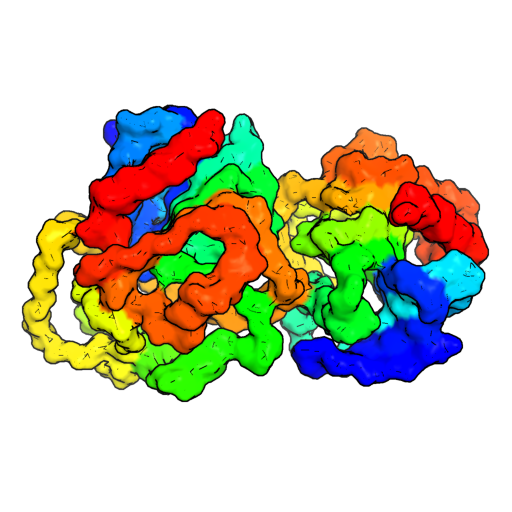61 LEU B C 1
ATOM 3862 O O . LEU B 1 259 ? -8.792 36.940 32.437 1.00 57.59 261 LEU B O 1
ATOM 3867 N N . ASP B 1 260 ? -7.299 38.569 32.848 1.00 63.96 262 ASP B N 1
ATOM 3868 C CA . ASP B 1 260 ? -6.902 38.034 34.144 1.00 50.34 262 ASP B CA 1
ATOM 3869 C C . ASP B 1 260 ? -7.731 38.691 35.240 1.00 59.08 262 ASP B C 1
ATOM 3870 O O . ASP B 1 260 ? -7.842 39.920 35.290 1.00 59.67 262 ASP B O 1
ATOM 3875 N N . LEU B 1 261 ? -8.311 37.867 36.116 1.00 65.98 263 LEU B N 1
ATOM 3876 C CA . LEU B 1 261 ? -9.150 38.398 37.187 1.00 68.65 263 LEU B CA 1
ATOM 3877 C C . LEU B 1 261 ? -8.338 39.244 38.160 1.00 64.52 263 LEU B C 1
ATOM 3878 O O . LEU B 1 261 ? -8.832 40.255 38.673 1.00 64.51 263 LEU B O 1
ATOM 3880 N N . THR B 1 262 ? -7.091 38.847 38.426 1.00 53.44 264 THR B N 1
ATOM 3881 C CA . THR B 1 262 ? -6.237 39.635 39.308 1.00 62.86 264 THR B CA 1
ATOM 3882 C C . THR B 1 262 ? -5.923 40.998 38.707 1.00 58.22 264 THR B C 1
ATOM 3883 O O . THR B 1 262 ? -5.671 41.960 39.443 1.00 60.81 264 THR B O 1
ATOM 3887 N N . TYR B 1 263 ? -5.937 41.100 37.377 1.00 50.72 265 TYR B N 1
ATOM 3888 C CA . TYR B 1 263 ? -5.636 42.357 36.704 1.00 48.84 265 TYR B CA 1
ATOM 3889 C C . TYR B 1 263 ? -6.710 43.411 36.936 1.00 59.27 265 TYR B C 1
ATOM 3890 O O . TYR B 1 263 ? -6.453 44.600 36.714 1.00 60.74 265 TYR B O 1
ATOM 3899 N N . TYR B 1 264 ? -7.900 43.010 37.385 1.00 66.93 266 TYR B N 1
ATOM 3900 C CA . TYR B 1 264 ? -8.998 43.937 37.621 1.00 59.44 266 TYR B CA 1
ATOM 3901 C C . TYR B 1 264 ? -9.339 44.082 39.098 1.00 54.52 266 TYR B C 1
ATOM 3902 O O . TYR B 1 264 ? -10.374 44.670 39.430 1.00 51.81 266 TYR B O 1
ATOM 3911 N N . MET B 1 265 ? -8.503 43.559 39.991 1.00 56.60 267 MET B N 1
ATOM 3912 C CA . MET B 1 265 ? -8.674 43.836 41.406 1.00 57.83 267 MET B CA 1
ATOM 3913 C C . MET B 1 265 ? -8.471 45.330 41.658 1.00 71.28 267 MET B C 1
ATOM 3914 O O . MET B 1 265 ? -7.709 45.988 40.941 1.00 67.49 267 MET B O 1
ATOM 3919 N N . PRO B 1 266 ? -9.145 45.895 42.659 1.00 86.69 268 PRO B N 1
ATOM 3920 C CA . PRO B 1 266 ? -9.081 47.350 42.861 1.00 77.63 268 PRO B CA 1
ATOM 3921 C C . PRO B 1 266 ? -7.665 47.821 43.163 1.00 60.59 268 PRO B C 1
ATOM 3922 O O . PRO B 1 266 ? -6.984 47.284 44.040 1.00 58.72 268 PRO B O 1
ATOM 3926 N N . GLY B 1 267 ? -7.225 48.835 42.417 1.00 51.08 269 GLY B N 1
ATOM 3927 C CA . GLY B 1 267 ? -5.927 49.439 42.605 1.00 45.07 269 GLY B CA 1
ATOM 3928 C C . GLY B 1 267 ? -4.803 48.819 41.801 1.00 35.33 269 GLY B C 1
ATOM 3929 O O . GLY B 1 267 ? -3.742 49.439 41.670 1.00 42.44 269 GLY B O 1
ATOM 3930 N N . VAL B 1 268 ? -5.005 47.621 41.250 1.00 26.74 270 VAL B N 1
ATOM 3931 C CA . VAL B 1 268 ? -3.925 46.925 40.556 1.00 35.77 270 VAL B CA 1
ATOM 3932 C C . VAL B 1 268 ? -3.582 47.629 39.247 1.00 32.80 270 VAL B C 1
ATOM 3933 O O . VAL B 1 268 ? -2.406 47.845 38.930 1.00 34.20 270 VAL B O 1
ATOM 3937 N N . LYS B 1 269 ? -4.602 47.995 38.468 1.00 36.23 271 LYS B N 1
ATOM 3938 C CA . LYS B 1 269 ? -4.363 48.621 37.170 1.00 28.42 271 LYS B CA 1
ATOM 3939 C C . LYS B 1 269 ? -3.661 49.966 37.327 1.00 32.13 271 LYS B C 1
ATOM 3940 O O . LYS B 1 269 ? -2.691 50.263 36.616 1.00 27.46 271 LYS B O 1
ATOM 3946 N N . ASP B 1 270 ? -4.144 50.794 38.258 1.00 27.89 272 ASP B N 1
ATOM 3947 C CA . ASP B 1 270 ? -3.512 52.087 38.504 1.00 27.02 272 ASP B CA 1
ATOM 3948 C C . ASP B 1 270 ? -2.080 51.918 38.989 1.00 30.61 272 ASP B C 1
ATOM 3949 O O . ASP B 1 270 ? -1.187 52.671 38.585 1.00 21.88 272 ASP B O 1
ATOM 3954 N N . TYR B 1 271 ? -1.841 50.935 39.860 1.00 24.15 273 TYR B N 1
ATOM 3955 C CA . TYR B 1 271 ? -0.486 50.701 40.346 1.00 24.43 273 TYR B CA 1
ATOM 3956 C C . TYR B 1 271 ? 0.440 50.286 39.212 1.00 29.86 273 TYR B C 1
ATOM 3957 O O . TYR B 1 271 ? 1.580 50.756 39.127 1.00 17.41 273 TYR B O 1
ATOM 3966 N N . ILE B 1 272 ? -0.041 49.417 38.320 1.00 24.57 274 ILE B N 1
ATOM 3967 C CA . ILE B 1 272 ? 0.808 48.907 37.249 1.00 22.78 274 ILE B CA 1
ATOM 3968 C C . ILE B 1 272 ? 1.109 49.998 36.228 1.00 22.89 274 ILE B C 1
ATOM 3969 O O . ILE B 1 272 ? 2.249 50.133 35.767 1.00 19.87 274 ILE B O 1
ATOM 3974 N N . HIS B 1 273 ? 0.107 50.799 35.865 1.00 21.53 275 HIS B N 1
ATOM 3975 C CA . HIS B 1 273 ? 0.229 51.649 34.690 1.00 18.89 275 HIS B CA 1
ATOM 3976 C C . HIS B 1 273 ? 0.458 53.126 34.991 1.00 21.28 275 HIS B C 1
ATOM 3977 O O . HIS B 1 273 ? 0.815 53.871 34.071 1.00 20.39 275 HIS B O 1
ATOM 3984 N N . LYS B 1 274 ? 0.279 53.577 36.231 1.00 19.35 276 LYS B N 1
ATOM 3985 C CA . LYS B 1 274 ? 0.299 55.009 36.512 1.00 25.42 276 LYS B CA 1
ATOM 3986 C C . LYS B 1 274 ? 1.481 55.455 37.368 1.00 21.91 276 LYS B C 1
ATOM 3987 O O . LYS B 1 274 ? 1.488 56.597 37.841 1.00 26.39 276 LYS B O 1
ATOM 3993 N N . GLY B 1 275 ? 2.483 54.598 37.578 1.00 19.45 277 GLY B N 1
ATOM 3994 C CA . GLY B 1 275 ? 3.758 55.004 38.147 1.00 20.41 277 GLY B CA 1
ATOM 3995 C C . GLY B 1 275 ? 4.166 54.238 39.392 1.00 18.93 277 GLY B C 1
ATOM 3996 O O . GLY B 1 275 ? 5.364 54.093 39.654 1.00 19.99 277 GLY B O 1
ATOM 3997 N N . GLY B 1 276 ? 3.193 53.758 40.171 1.00 17.56 278 GLY B N 1
ATOM 3998 C CA . GLY B 1 276 ? 3.525 53.104 41.430 1.00 15.08 278 GLY B CA 1
ATOM 3999 C C . GLY B 1 276 ? 4.419 51.891 41.252 1.00 22.91 278 GLY B C 1
ATOM 4000 O O . GLY B 1 276 ? 5.375 51.692 42.011 1.00 19.88 278 GLY B O 1
ATOM 4001 N N . PHE B 1 277 ? 4.119 51.065 40.246 1.00 20.78 279 PHE B N 1
ATOM 4002 C CA . PHE B 1 277 ? 4.947 49.900 39.946 1.00 18.58 279 PHE B CA 1
ATOM 4003 C C . PHE B 1 277 ? 6.386 50.315 39.658 1.00 20.26 279 PHE B C 1
ATOM 4004 O O . PHE B 1 277 ? 7.332 49.759 40.226 1.00 16.36 279 PHE B O 1
ATOM 4012 N N . LYS B 1 278 ? 6.568 51.300 38.776 1.00 15.08 280 LYS B N 1
ATOM 4013 C CA . LYS B 1 278 ? 7.910 51.783 38.466 1.00 15.93 280 LYS B CA 1
ATOM 4014 C C . LYS B 1 278 ? 8.557 52.432 39.682 1.00 14.51 280 LYS B C 1
ATOM 4015 O O . LYS B 1 278 ? 9.769 52.303 39.892 1.00 17.18 280 LYS B O 1
ATOM 4021 N N . ARG B 1 279 ? 7.763 53.134 40.493 1.00 21.06 281 ARG B N 1
ATOM 4022 C CA . ARG B 1 279 ? 8.290 53.778 41.692 1.00 17.47 281 ARG B CA 1
ATOM 4023 C C . ARG B 1 279 ? 8.890 52.755 42.647 1.00 20.97 281 ARG B C 1
ATOM 4024 O O . ARG B 1 279 ? 9.994 52.947 43.172 1.00 15.85 281 ARG B O 1
ATOM 4032 N N . ASP B 1 280 ? 8.177 51.653 42.882 1.00 18.17 282 ASP B N 1
ATOM 4033 C CA . ASP B 1 280 ? 8.663 50.635 43.804 1.00 17.69 282 ASP B CA 1
ATOM 4034 C C . ASP B 1 280 ? 9.637 49.664 43.150 1.00 27.67 282 ASP B C 1
ATOM 4035 O O . ASP B 1 280 ? 10.449 49.053 43.855 1.00 20.70 282 ASP B O 1
ATOM 4040 N N . VAL B 1 281 ? 9.572 49.506 41.832 1.00 26.05 283 VAL B N 1
ATOM 4041 C CA . VAL B 1 281 ? 10.477 48.626 41.098 1.00 15.40 283 VAL B CA 1
ATOM 4042 C C . VAL B 1 281 ? 11.211 49.474 40.065 1.00 23.66 283 VAL B C 1
ATOM 4043 O O . VAL B 1 281 ? 10.807 49.510 38.893 1.00 20.16 283 VAL B O 1
ATOM 4047 N N . PRO B 1 282 ? 12.285 50.171 40.451 1.00 16.83 284 PRO B N 1
ATOM 4048 C CA . PRO B 1 282 ? 12.890 51.159 39.540 1.00 19.75 284 PRO B CA 1
ATOM 4049 C C . PRO B 1 282 ? 13.539 50.562 38.303 1.00 17.88 284 PRO B C 1
ATOM 4050 O O . PRO B 1 282 ? 13.736 51.292 37.324 1.00 15.82 284 PRO B O 1
ATOM 4054 N N . LEU B 1 283 ? 13.888 49.275 38.306 1.00 21.56 285 LEU B N 1
ATOM 4055 C CA . LEU B 1 283 ? 14.481 48.638 37.137 1.00 20.40 285 LEU B CA 1
ATOM 4056 C C . LEU B 1 283 ? 13.449 47.888 36.300 1.00 22.62 285 LEU B C 1
ATOM 4057 O O . LEU B 1 283 ? 13.816 47.013 35.509 1.00 23.02 285 LEU B O 1
ATOM 4062 N N . LEU B 1 284 ? 12.169 48.209 36.466 1.00 19.97 286 LEU B N 1
ATOM 4063 C CA . LEU B 1 284 ? 11.120 47.660 35.613 1.00 20.81 286 LEU B CA 1
ATOM 4064 C C . LEU B 1 284 ? 11.292 48.212 34.203 1.00 21.23 286 LEU B C 1
ATOM 4065 O O . LEU B 1 284 ? 11.141 49.417 33.980 1.00 21.92 286 LEU B O 1
ATOM 4070 N N . GLU B 1 285 ? 11.619 47.338 33.251 1.00 23.46 287 GLU B N 1
ATOM 4071 C CA . GLU B 1 285 ? 11.895 47.769 31.886 1.00 20.31 287 GLU B CA 1
ATOM 4072 C C . GLU B 1 285 ? 10.711 47.620 30.944 1.00 28.99 287 GLU B C 1
ATOM 4073 O O . GLU B 1 285 ? 10.582 48.413 30.006 1.00 26.54 287 GLU B O 1
ATOM 4079 N N . GLU B 1 286 ? 9.856 46.620 31.151 1.00 23.76 288 GLU B N 1
ATOM 4080 C CA . GLU B 1 286 ? 8.766 46.347 30.226 1.00 25.38 288 GLU B CA 1
ATOM 4081 C C . GLU B 1 286 ? 7.521 45.920 30.985 1.00 24.27 288 GLU B C 1
ATOM 4082 O O . GLU B 1 286 ? 7.600 45.149 31.945 1.00 26.11 288 GLU B O 1
ATOM 4088 N N . VAL B 1 287 ? 6.372 46.425 30.541 1.00 25.82 289 VAL B N 1
ATOM 4089 C CA . VAL B 1 287 ? 5.068 45.981 31.017 1.00 25.97 289 VAL B CA 1
ATOM 4090 C C . VAL B 1 287 ? 4.264 45.553 29.798 1.00 26.58 289 VAL B C 1
ATOM 4091 O O . VAL B 1 287 ? 3.944 46.383 28.938 1.00 25.66 289 VAL B O 1
ATOM 4095 N N . ILE B 1 288 ? 3.940 44.266 29.721 1.00 27.30 290 ILE B N 1
ATOM 4096 C CA . ILE B 1 288 ? 3.296 43.678 28.552 1.00 28.22 290 ILE B CA 1
ATOM 4097 C C . ILE B 1 288 ? 1.920 43.175 28.961 1.00 30.08 290 ILE B C 1
ATOM 4098 O O . ILE B 1 288 ? 1.798 42.368 29.891 1.00 29.92 290 ILE B O 1
ATOM 4103 N N . VAL B 1 289 ? 0.890 43.649 28.266 1.00 24.86 291 VAL B N 1
ATOM 4104 C CA . VAL B 1 289 ? -0.488 43.231 28.490 1.00 33.70 291 VAL B CA 1
ATOM 4105 C C . VAL B 1 289 ? -0.933 42.461 27.255 1.00 37.56 291 VAL B C 1
ATOM 4106 O O . VAL B 1 289 ? -1.197 43.056 26.203 1.00 34.25 291 VAL B O 1
ATOM 4110 N N . MET B 1 290 ? -1.011 41.138 27.374 1.00 38.54 292 MET B N 1
ATOM 4111 C CA . MET B 1 290 ? -1.444 40.297 26.266 1.00 40.64 292 MET B CA 1
ATOM 4112 C C . MET B 1 290 ? -2.964 40.321 26.173 1.00 47.15 292 MET B C 1
ATOM 4113 O O . MET B 1 290 ? -3.657 39.906 27.108 1.00 45.91 292 MET B O 1
ATOM 4118 N N . GLU B 1 291 ? -3.479 40.798 25.044 1.00 48.53 293 GLU B N 1
ATOM 4119 C CA . GLU B 1 291 ? -4.916 40.937 24.861 1.00 58.77 293 GLU B CA 1
ATOM 4120 C C . GLU B 1 291 ? -5.566 39.584 24.598 1.00 59.70 293 GLU B C 1
ATOM 4121 O O . GLU B 1 291 ? -5.053 38.769 23.826 1.00 50.59 293 GLU B O 1
ATOM 4127 N N . GLY B 1 292 ? -6.700 39.350 25.254 1.00 53.70 294 GLY B N 1
ATOM 4128 C CA . GLY B 1 292 ? -7.418 38.103 25.088 1.00 48.23 294 GLY B CA 1
ATOM 4129 C C . GLY B 1 292 ? -6.776 36.906 25.748 1.00 60.55 294 GLY B C 1
ATOM 4130 O O . GLY B 1 292 ? -7.045 35.772 25.345 1.00 67.28 294 GLY B O 1
ATOM 4131 N N . VAL B 1 293 ? -5.933 37.123 26.754 1.00 61.34 295 VAL B N 1
ATOM 4132 C CA . VAL B 1 293 ? -5.236 36.050 27.452 1.00 54.11 295 VAL B CA 1
ATOM 4133 C C . VAL B 1 293 ? -5.677 36.051 28.909 1.00 49.41 295 VAL B C 1
ATOM 4134 O O . VAL B 1 293 ? -5.809 37.113 29.527 1.00 48.60 295 VAL B O 1
ATOM 4138 N N . GLY B 1 294 ? -5.909 34.863 29.450 1.00 50.89 296 GLY B N 1
ATOM 4139 C CA . GLY B 1 294 ? -6.404 34.698 30.802 1.00 51.65 296 GLY B CA 1
ATOM 4140 C C . GLY B 1 294 ? -5.312 34.701 31.849 1.00 54.41 296 GLY B C 1
ATOM 4141 O O . GLY B 1 294 ? -4.240 35.287 31.667 1.00 50.81 296 GLY B O 1
ATOM 4142 N N . HIS B 1 295 ? -5.591 34.026 32.965 1.00 54.05 297 HIS B N 1
ATOM 4143 C CA . HIS B 1 295 ? -4.675 34.027 34.100 1.00 48.15 297 HIS B CA 1
ATOM 4144 C C . HIS B 1 295 ? -3.513 33.062 33.896 1.00 56.83 297 HIS B C 1
ATOM 4145 O O . HIS B 1 295 ? -2.363 33.398 34.200 1.00 56.19 297 HIS B O 1
ATOM 4152 N N . PHE B 1 296 ? -3.792 31.859 33.394 1.00 54.33 298 PHE B N 1
ATOM 4153 C CA . PHE B 1 296 ? -2.758 30.850 33.168 1.00 60.56 298 PHE B CA 1
ATOM 4154 C C . PHE B 1 296 ? -2.072 31.157 31.839 1.00 64.86 298 PHE B C 1
ATOM 4155 O O . PHE B 1 296 ? -2.318 30.531 30.805 1.00 71.69 298 PHE B O 1
ATOM 4163 N N . ILE B 1 297 ? -1.179 32.147 31.884 1.00 60.40 299 ILE B N 1
ATOM 4164 C CA . ILE B 1 297 ? -0.591 32.681 30.661 1.00 57.11 299 ILE B CA 1
ATOM 4165 C C . ILE B 1 297 ? 0.584 31.830 30.181 1.00 60.81 299 ILE B C 1
ATOM 4166 O O . ILE B 1 297 ? 0.855 31.768 28.976 1.00 53.96 299 ILE B O 1
ATOM 4171 N N . ASN B 1 298 ? 1.287 31.152 31.093 1.00 60.06 300 ASN B N 1
ATOM 4172 C CA . ASN B 1 298 ? 2.450 30.365 30.696 1.00 63.19 300 ASN B CA 1
ATOM 4173 C C . ASN B 1 298 ? 2.076 29.127 29.890 1.00 67.50 300 ASN B C 1
ATOM 4174 O O . ASN B 1 298 ? 2.938 28.570 29.201 1.00 69.85 300 ASN B O 1
ATOM 4179 N N . GLY B 1 299 ? 0.823 28.684 29.958 1.00 64.93 301 GLY B N 1
ATOM 4180 C CA . GLY B 1 299 ? 0.386 27.538 29.186 1.00 68.00 301 GLY B CA 1
ATOM 4181 C C . GLY B 1 299 ? -0.515 27.920 28.030 1.00 68.92 301 GLY B C 1
ATOM 4182 O O . GLY B 1 299 ? -0.535 27.247 26.996 1.00 71.45 301 GLY B O 1
ATOM 4183 N N . GLU B 1 300 ? -1.269 29.008 28.200 1.00 62.21 302 GLU B N 1
ATOM 4184 C CA . GLU B 1 300 ? -2.164 29.470 27.144 1.00 68.90 302 GLU B CA 1
ATOM 4185 C C . GLU B 1 300 ? -1.379 30.053 25.975 1.00 69.26 302 GLU B C 1
ATOM 4186 O O . GLU B 1 300 ? -1.666 29.756 24.810 1.00 72.98 302 GLU B O 1
ATOM 4192 N N . LYS B 1 301 ? -0.384 30.890 26.269 1.00 73.04 303 LYS B N 1
ATOM 4193 C CA . LYS B 1 301 ? 0.502 31.439 25.250 1.00 63.47 303 LYS B CA 1
ATOM 4194 C C . LYS B 1 301 ? 1.930 30.976 25.505 1.00 58.59 303 LYS B C 1
ATOM 4195 O O . LYS B 1 301 ? 2.822 31.799 25.732 1.00 62.73 303 LYS B O 1
ATOM 4201 N N . ALA B 1 302 ? 2.151 29.659 25.462 1.00 58.82 304 ALA B N 1
ATOM 4202 C CA . ALA B 1 302 ? 3.427 29.096 25.897 1.00 60.43 304 ALA B CA 1
ATOM 4203 C C . ALA B 1 302 ? 4.588 29.610 25.052 1.00 60.65 304 ALA B C 1
ATOM 4204 O O . ALA B 1 302 ? 5.618 30.038 25.586 1.00 53.42 304 ALA B O 1
ATOM 4206 N N . ASP B 1 303 ? 4.440 29.572 23.725 1.00 54.32 305 ASP B N 1
ATOM 4207 C CA . ASP B 1 303 ? 5.534 29.982 22.848 1.00 60.79 305 ASP B CA 1
ATOM 4208 C C . ASP B 1 303 ? 5.833 31.470 22.986 1.00 50.08 305 ASP B C 1
ATOM 4209 O O . ASP B 1 303 ? 7.002 31.873 23.013 1.00 52.37 305 ASP B O 1
ATOM 4214 N N . ALA B 1 304 ? 4.791 32.301 23.079 1.00 50.71 306 ALA B N 1
ATOM 4215 C CA . ALA B 1 304 ? 5.004 33.736 23.236 1.00 49.81 306 ALA B CA 1
ATOM 4216 C C . ALA B 1 304 ? 5.688 34.050 24.561 1.00 44.59 306 ALA B C 1
ATOM 4217 O O . ALA B 1 304 ? 6.580 34.904 24.622 1.00 42.03 306 ALA B O 1
ATOM 4219 N N . ILE B 1 305 ? 5.285 33.364 25.634 1.00 47.00 307 ILE B N 1
ATOM 4220 C CA . ILE B 1 305 ? 5.913 33.581 26.933 1.00 40.23 307 ILE B CA 1
ATOM 4221 C C . ILE B 1 305 ? 7.370 33.139 26.903 1.00 42.43 307 ILE B C 1
ATOM 4222 O O . ILE B 1 305 ? 8.250 33.818 27.446 1.00 42.62 307 ILE B O 1
ATOM 4227 N N . SER B 1 306 ? 7.650 31.996 26.271 1.00 44.03 308 SER B N 1
ATOM 4228 C CA . SER B 1 306 ? 9.031 31.542 26.147 1.00 45.25 308 SER B CA 1
ATOM 4229 C C . SER B 1 306 ? 9.869 32.546 25.367 1.00 45.53 308 SER B C 1
ATOM 4230 O O . SER B 1 306 ? 11.015 32.832 25.737 1.00 41.32 308 SER B O 1
ATOM 4233 N N . GLU B 1 307 ? 9.310 33.100 24.288 1.00 40.35 309 GLU B N 1
ATOM 4234 C CA . GLU B 1 307 ? 10.046 34.085 23.505 1.00 44.11 309 GLU B CA 1
ATOM 4235 C C . GLU B 1 307 ? 10.300 35.353 24.311 1.00 44.11 309 GLU B C 1
ATOM 4236 O O . GLU B 1 307 ? 11.388 35.931 24.235 1.00 35.65 309 GLU B O 1
ATOM 4242 N N . HIS B 1 308 ? 9.310 35.802 25.086 1.00 37.45 310 HIS B N 1
ATOM 4243 C CA . HIS B 1 308 ? 9.510 36.977 25.930 1.00 40.22 310 HIS B CA 1
ATOM 4244 C C . HIS B 1 308 ? 10.611 36.733 26.955 1.00 40.33 310 HIS B C 1
ATOM 4245 O O . HIS B 1 308 ? 11.497 37.576 27.147 1.00 38.11 310 HIS B O 1
ATOM 4252 N N . ILE B 1 309 ? 10.564 35.578 27.624 1.00 35.73 311 ILE B N 1
ATOM 4253 C CA . ILE B 1 309 ? 11.592 35.225 28.600 1.00 34.92 311 ILE B CA 1
ATOM 4254 C C . ILE B 1 309 ? 12.969 35.239 27.949 1.00 39.47 311 ILE B C 1
ATOM 4255 O O . ILE B 1 309 ? 13.921 35.835 28.473 1.00 32.86 311 ILE B O 1
ATOM 4260 N N . TYR B 1 310 ? 13.088 34.589 26.789 1.00 41.35 312 TYR B N 1
ATOM 4261 C CA . TYR B 1 310 ? 14.378 34.491 26.114 1.00 36.00 312 TYR B CA 1
ATOM 4262 C C . TYR B 1 310 ? 14.888 35.864 25.694 1.00 40.03 312 TYR B C 1
ATOM 4263 O O . TYR B 1 310 ? 16.052 36.203 25.932 1.00 46.93 312 TYR B O 1
ATOM 4272 N N . ASN B 1 311 ? 14.029 36.668 25.062 1.00 36.69 313 ASN B N 1
ATOM 4273 C CA . ASN B 1 311 ? 14.457 37.974 24.574 1.00 37.08 313 ASN B CA 1
ATOM 4274 C C . ASN B 1 311 ? 14.853 38.893 25.721 1.00 40.84 313 ASN B C 1
ATOM 4275 O O . ASN B 1 311 ? 15.808 39.669 25.596 1.00 40.81 313 ASN B O 1
ATOM 4280 N N . PHE B 1 312 ? 14.138 38.824 26.846 1.00 37.76 314 PHE B N 1
ATOM 4281 C CA . PHE B 1 312 ? 14.504 39.676 27.971 1.00 35.12 314 PHE B CA 1
ATOM 4282 C C . PHE B 1 312 ? 15.813 39.220 28.603 1.00 37.49 314 PHE B C 1
ATOM 4283 O O . PHE B 1 312 ? 16.681 40.047 28.904 1.00 31.35 314 PHE B O 1
ATOM 4291 N N . PHE B 1 313 ? 15.984 37.909 28.799 1.00 37.74 315 PHE B N 1
ATOM 4292 C CA . PHE B 1 313 ? 17.200 37.426 29.442 1.00 37.23 315 PHE B CA 1
ATOM 4293 C C . PHE B 1 313 ? 18.421 37.532 28.536 1.00 45.06 315 PHE B C 1
ATOM 4294 O O . PHE B 1 313 ? 19.548 37.558 29.044 1.00 40.01 315 PHE B O 1
ATOM 4302 N N . GLN B 1 314 ? 18.234 37.603 27.214 1.00 41.09 316 GLN B N 1
ATOM 4303 C CA . GLN B 1 314 ? 19.380 37.768 26.326 1.00 44.28 316 GLN B CA 1
ATOM 4304 C C . GLN B 1 314 ? 20.020 39.141 26.481 1.00 46.56 316 GLN B C 1
ATOM 4305 O O . GLN B 1 314 ? 21.213 39.301 26.200 1.00 52.26 316 GLN B O 1
ATOM 4311 N N . LYS B 1 315 ? 19.250 40.139 26.924 1.00 38.15 317 LYS B N 1
ATOM 4312 C CA . LYS B 1 315 ? 19.792 41.475 27.146 1.00 39.38 317 LYS B CA 1
ATOM 4313 C C . LYS B 1 315 ? 20.837 41.518 28.254 1.00 46.41 317 LYS B C 1
ATOM 4314 O O . LYS B 1 315 ? 21.556 42.517 28.365 1.00 48.67 317 LYS B O 1
ATOM 4320 N N . PHE B 1 316 ? 20.942 40.471 29.070 1.00 35.62 318 PHE B N 1
ATOM 4321 C CA . PHE B 1 316 ? 21.864 40.423 30.197 1.00 39.60 318 PHE B CA 1
ATOM 4322 C C . PHE B 1 316 ? 22.918 39.341 29.993 1.00 45.33 318 PHE B C 1
ATOM 4323 O O . PHE B 1 316 ? 23.314 38.647 30.932 1.00 50.61 318 PHE B O 1
ATOM 4331 N N . LYS B 1 317 ? 23.386 39.187 28.759 1.00 62.40 319 LYS B N 1
ATOM 4332 C CA . LYS B 1 317 ? 24.393 38.181 28.440 1.00 53.94 319 LYS B CA 1
ATOM 4333 C C . LYS B 1 317 ? 25.800 38.755 28.561 1.00 53.28 319 LYS B C 1
ATOM 4334 O O . LYS B 1 317 ? 26.486 38.539 29.561 1.00 60.24 319 LYS B O 1
#

Secondary structure (DSSP, 8-state):
--EEEEEEETTEEEEEEEE-SSSEEEEE--TT--GGGGHHHHHHHHTTT-EEEEEPPTTSTTS---SSGGG-SHHHHHHHHHHHHHHH-TT-S-EEEEEETHHHHHHHHHHHH-GGGEEEEEEESPPP----SSS-HHHHHHHHH-TTBHHHHTTSTTHHHHHHHHH-HHHHHHHHHT---SSPPB--TTSTTS--TT---PPPTTS-HHHHHHHHHHHTT-SHHHHHHHHTHHHHHHH-GGGTT----S-EEEEEETT-GGGGSTTHHHHHHSSHHHHHSTTEEEEEEETT--S-HHHHTHHHHHHHHHHHHGGG-/-EEEEEEETTEEEEEEEEE-SSEEEEE--TT--GGGGHHHHHHHHHTT-EEEEEPPTTSTTS---SSGGG-SHHHHHHHHHHHHHHH-TT-S-EEEEEETHHHHHHHHHHHH-GGGEEEEEEES-------TT---HHHHHHTTHHHHHHHTGGGTT----S-EEEEEETT-SGGGSTTHHHHHHSSHHHHH-TTEEEEEEETT--S-HHHHTHHHHHHHHHHHHHTT-

InterPro domains:
  IPR000073 Alpha/beta hydrolase fold-1 [PF00561] (25-134)
  IPR000073 Alpha/beta hydrolase fold-1 [PR00111] (51-66)
  IPR000073 Alpha/beta hydrolase fold-1 [PR00111] (99-112)
  IPR000073 Alpha/beta hydrolase fold-1 [PR00111] (113-126)
  IPR000639 Epoxide hydrolase-like [PR00412] (31-49)
  IPR000639 Epoxide hydrolase-like [PR00412] (51-66)
  IPR000639 Epoxide hydrolase-like [PR00412] (99-112)
  IPR000639 Epoxide hydrolase-like [PR00412] (113-126)
  IPR000639 Epoxide hydrolase-like [PR00412] (252-268)
  IPR000639 Epoxide hydrolase-lik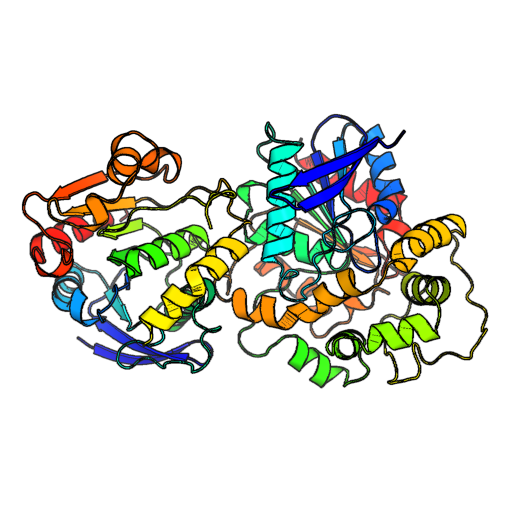e [PR00412] (292-314)
  IPR029058 Alpha/Beta hydrolase fold [G3DSA:3.40.50.1820] (1-318)
  IPR029058 Alpha/Beta hydrolase fold [SSF53474] (2-317)

B-factor: mean 31.23, std 14.98, range [6.83, 108.98]

Radius of gyration: 25.03 Å; Cα contacts (8 Å, |Δi|>4): 1120; chains: 2; bounding box: 52×54×78 Å

Sequence (546 aa):
DIQHRIVNVNGLNMHVAEKGEGPVILFIHGFPELWYSWRHQIIALASLGYRAIAPDLRGFGDTDAPPSVSSYTCFHVVGDLIGLLDVVASDRDKVFVVGHDWGALIAWYLCLFRPDKVKALVNLSVAFNPWNPKRKPLEGLKAVYGDDYYMIRFQEPGEIEAEFAQIGTETVVKEFFTYRTPGPLFLPTGKGFGHPPNAEIVLPSWLSEDDVKNYTSKFEKGFTGGVNYYRNINVNWELTAPWAGSQIKVPVKFIVGDLDLTYYMPGVKDYIHKGGFKRDVPLLEEVIVMEGVGHFINGEKADAISEHIYNFFQKFKIQHRIVNVNGLNMHVAEKGEGPVILFIHGFPELWYSWRHQIIALASLGYRAIAPDLRGFGDTDAPPSVSSYTCFHVVGDLIGLLDVVASDRDKVFVVGHDWGALIAWYLCLFRPDKVKALVNLSVAFNPWNPKRKTGGVNYYRNINVNWELTAPWAGSQIKVPVKFIVGDLDLTYYMPGVKDYIHKGGFKRDVPLLEEVIVMEGVGHFINGEKADAISEHIYNFFQKFK

Solvent-accessible surface area: 21487 Å² total; per-residue (Å²): 175,35,89,90,91,102,11,94,3,86,60,13,56,0,11,1,0,20,53,32,153,38,56,0,0,0,0,0,0,0,8,1,1,3,36,25,12,0,67,64,0,0,83,30,0,14,85,74,44,8,42,0,0,0,0,2,1,23,12,4,8,62,8,57,63,27,137,51,62,72,17,2,5,2,0,11,0,0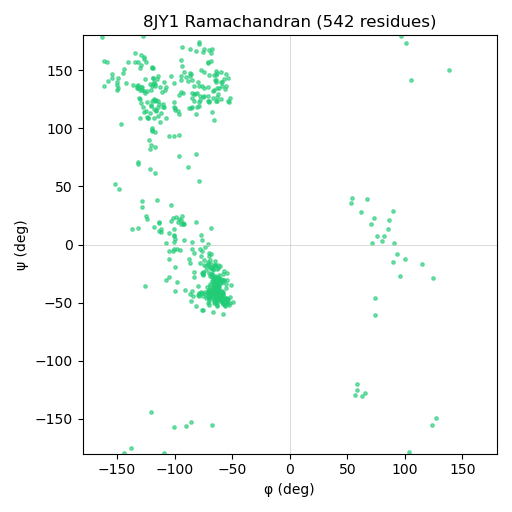,2,9,0,8,8,0,4,98,78,14,4,84,130,59,109,73,2,12,0,0,0,0,11,15,0,0,32,1,0,1,19,0,1,23,9,9,44,44,43,4,89,0,0,0,0,0,2,27,11,14,60,51,39,57,63,186,122,83,48,16,70,18,18,93,65,91,35,27,97,50,2,15,18,25,13,0,45,100,90,38,82,1,36,51,11,7,84,139,51,28,28,77,52,0,0,30,21,13,4,31,41,96,72,60,12,46,16,90,1,38,90,51,150,4,16,42,105,96,122,160,52,154,44,114,37,35,127,53,7,54,94,103,8,0,66,60,8,13,61,64,7,120,136,38,11,55,7,2,0,3,3,8,24,3,23,32,61,4,38,68,11,6,13,0,7,26,71,13,72,0,106,2,26,0,7,0,0,0,1,36,53,0,18,11,5,86,40,70,55,32,97,81,37,11,94,157,35,16,0,102,147,13,0,51,88,9,88,60,50,34,49,26,153,41,3,2,14,11,0,2,16,33,91,16,116,35,0,5,108,46,0,58,68,0,0,80,128,50,124,67,115,91,111,104,13,91,2,78,58,13,56,0,11,2,0,18,74,31,149,37,59,2,0,0,0,0,0,0,65,98,16,71,45,56,32,0,104,87,0,0,72,28,0,14,96,76,43,9,42,0,0,0,0,2,0,22,13,18,51,100,8,57,63,27,135,56,41,67,18,2,4,4,0,9,0,0,1,9,0,5,7,0,5,96,78,14,5,82,124,48,108,91,4,14,0,0,0,0,17,15,0,0,55,2,0,4,34,0,1,24,9,8,44,45,38,4,82,0,0,0,0,0,4,37,15,15,117,46,41,65,66,92,58,84,132,4,1,84,18,5,89,157,7,89,91,61,17,69,76,10,5,14,0,8,25,72,16,72,0,106,1,23,0,4,0,0,0,0,42,117,0,80,46,6,122,110,123,50,42,93,75,38,9,88,156,35,14,0,102,145,14,0,45,81,14,97,54,55,33,46,24,146,48,0,17,38,108,0,3,45,96,95,14,123,35,0,7,110,48,0,58,65,0,1,73,132,38,125

Nearest PDB structures (foldseek):
  8jy1-assembly1_A  TM=1.003E+00  e=2.701E-72  Mangifera indica
  7cg2-assembly1_B  TM=9.680E-01  e=1.124E-49  Vigna radiata
  5y5d-assembly1_B  TM=9.676E-01  e=4.064E-49  Vigna radiata
  5yb5-assembly1_B  TM=9.679E-01  e=4.321E-49  Vigna radiata
  7cg6-assembly1_B  TM=9.675E-01  e=1.018E-48  Vigna radiata

Foldseek 3Di:
DWDWDFDQQPNKTKIKTKAAAAFEEEEFEAPPDALVLCVLLRVLVRVVHYIYIYIGFACFFPIDHDPDLVCQALVNRLSSVVSVCCVPPVVAQAGAYEYAHVRLVSVLVNLQVCVRHHAAYEYELAADDAQDPPDQPVVVVCVVPNCQQVLNQLQDPPQLQVLCVVQAQLNLLLCVVLDQALATQGQPRPCGSVDDHPDDRDDDPLQDVVNSVSSSVTCVVHDNRNSSNSNCRRVNSVPCPVCRVAARPHAYEYEYESRENSCVPPCNVCCVPVCVSCNRHVNDPDYHYHYPAYRSCCRVVVNVVSVVSVVVVVVVD/DDWDFDQQVNKTKIKDKAAAAFEEEEFEAPPDALVLQVLLRVLVRVVHYIYIYIGFACHDPIDHDDDLVCQELVNRLSSVVSVCCVPPVVQQAGAYEYAHVRLVSVQVNQQVCVRHYAAYEYEADADDAQDPVDAVNVVSNVVCRRVNNVVCVVCHVAARPHAYAYEYEPAEPSCPDPPNVCCLPVCVRCSRHVNDDYYYYHYPAYRSRCNVVVVVVSVVSVVVVVVRD